Protein AF-0000000078025644 (afdb_homodimer)

InterPro domains:
  IPR000515 ABC transporter type 1, transmembrane domain MetI-like [PF00528] (122-297)
  IPR000515 ABC transporter type 1, transmembrane domain MetI-like [PS50928] (97-289)
  IPR000515 ABC transporter type 1, transmembrane domain MetI-like [cd06261] (97-256)
  IPR035906 MetI-like superfamily [G3DSA:1.10.3720.10] (22-295)
  IPR035906 MetI-like superfamily [SSF161098] (27-304)

Secondary structure (DSSP, 8-state):
-------------HHHHHHHHHHHHHHHHHHHHHHHHHHHHHHHHHHHHHHHHHHHHTTS-HHHHTT--SSS-SS--SHHHHHHHH-SSSS-HHHHHHHHHHHHHHHHHHHHHHHHHHHHHHHHS--TTHHHHHHHHHHHHHS-HHHHHHHHHHHHHHTT--SSSHHHHGGGGGT--HHHHHHHHHHHHTS-SHHHHHHHHTT--HHHHIIIIIHHHTHHHHHHHHHHHHHHHHT--HHHHHH---GGG--HHHHHHHHH--SS---HHHHHHHHHHHTHHHHHHHHHHHHHHHHHHHHHHHT-/-------------HHHHHHHHHHHHHHHHHHHHHHHHHHHHHHHHHHHHHHHHHHHHTTS-GGGTTT--SSS-SS--SHHHHHHHH-SSSS-HHHHHHHHHHHHHHHHHHHHHHHHHHHHHHHHS--TTHHHHHHHHHHHHHS-HHHHHHHHHHHHHHTT--SSSHHHHGGGGGT--HHHHHHHHHHHHTS-SHHHHHHHHTT--HHHHIIIIIHHHTHHHHHHHHHHHHHHHHT--HHHHHH---GGG--HHHHHHHHH--SS---HHHHHHHHHHHTHHHHHHHHHHHHHHHHHHHHHHHT-

Structure (mmCIF, N/CA/C/O backbone):
data_AF-0000000078025644-model_v1
#
loop_
_entity.id
_entity.type
_entity.pdbx_description
1 polymer 'Carbohydrate ABC transporter permease'
#
loop_
_atom_site.group_PDB
_atom_site.id
_atom_site.type_symbol
_atom_site.label_atom_id
_atom_site.label_alt_id
_atom_site.label_comp_id
_atom_site.label_asym_id
_atom_site.label_entity_id
_atom_site.label_seq_id
_atom_site.pdbx_PDB_ins_code
_atom_site.Cartn_x
_atom_site.Cartn_y
_atom_site.Cartn_z
_atom_site.occupancy
_atom_site.B_iso_or_equiv
_atom_site.auth_seq_id
_atom_site.auth_comp_id
_atom_site.auth_asym_id
_atom_site.auth_atom_id
_atom_site.pdbx_PDB_model_num
ATOM 1 N N . MET A 1 1 ? -87.875 24.875 0.752 1 32.84 1 MET A N 1
ATOM 2 C CA . MET A 1 1 ? -86.812 24.406 1.617 1 32.84 1 MET A CA 1
ATOM 3 C C . MET A 1 1 ? -85.625 23.969 0.793 1 32.84 1 MET A C 1
ATOM 5 O O . MET A 1 1 ? -85.625 22.953 0.106 1 32.84 1 MET A O 1
ATOM 9 N N . ALA A 1 2 ? -84.875 24.922 0.164 1 41.31 2 ALA A N 1
ATOM 10 C CA . ALA A 1 2 ? -83.688 24.859 -0.69 1 41.31 2 ALA A CA 1
ATOM 11 C C . ALA A 1 2 ? -82.562 24.172 0.025 1 41.31 2 ALA A C 1
ATOM 13 O O . ALA A 1 2 ? -82.25 24.531 1.16 1 41.31 2 ALA A O 1
ATOM 14 N N . ASP A 1 3 ? -82.312 22.906 -0.212 1 36.16 3 ASP A N 1
ATOM 15 C CA . ASP A 1 3 ? -81.188 22.031 0.208 1 36.16 3 ASP A CA 1
ATOM 16 C C . ASP A 1 3 ? -79.875 22.656 -0.135 1 36.16 3 ASP A C 1
ATOM 18 O O . ASP A 1 3 ? -79.562 22.938 -1.303 1 36.16 3 ASP A O 1
ATOM 22 N N . ILE A 1 4 ? -79.375 23.594 0.651 1 43.22 4 ILE A N 1
ATOM 23 C CA . ILE A 1 4 ? -78 24.078 0.565 1 43.22 4 ILE A CA 1
ATOM 24 C C . ILE A 1 4 ? -77 22.891 0.57 1 43.22 4 ILE A C 1
ATOM 26 O O . ILE A 1 4 ? -77 22.078 1.485 1 43.22 4 ILE A O 1
ATOM 30 N N . PRO A 1 5 ? -76.562 22.406 -0.611 1 43.84 5 PRO A N 1
ATOM 31 C CA . PRO A 1 5 ? -75.562 21.297 -0.653 1 43.84 5 PRO A CA 1
ATOM 32 C C . PRO A 1 5 ? -74.375 21.531 0.272 1 43.84 5 PRO A C 1
ATOM 34 O O . PRO A 1 5 ? -73.875 22.641 0.368 1 43.84 5 PRO A O 1
ATOM 37 N N . THR A 1 6 ? -74.25 20.859 1.417 1 43.31 6 THR A N 1
ATOM 38 C CA . THR A 1 6 ? -73.188 20.656 2.363 1 43.31 6 THR A CA 1
ATOM 39 C C . THR A 1 6 ? -71.875 20.297 1.634 1 43.31 6 THR A C 1
ATOM 41 O O . THR A 1 6 ? -70.938 19.859 2.254 1 43.31 6 THR A O 1
ATOM 44 N N . ASN A 1 7 ? -71.875 20.281 0.328 1 41.19 7 ASN A N 1
ATOM 45 C CA . ASN A 1 7 ? -70.625 19.828 -0.262 1 41.19 7 ASN A CA 1
ATOM 46 C C . ASN A 1 7 ? -69.438 20.703 0.14 1 41.19 7 ASN A C 1
ATOM 48 O O . ASN A 1 7 ? -68.812 21.391 -0.704 1 41.19 7 ASN A O 1
ATOM 52 N N . GLN A 1 8 ? -69.5 21.656 1.027 1 39.75 8 GLN A N 1
ATOM 53 C CA . GLN A 1 8 ? -68.25 22.328 1.264 1 39.75 8 GLN A CA 1
ATOM 54 C C . GLN A 1 8 ? -67.188 21.328 1.708 1 39.75 8 GLN A C 1
ATOM 56 O O . GLN A 1 8 ? -67.125 20.984 2.889 1 39.75 8 GLN A O 1
ATOM 61 N N . LEU A 1 9 ? -67 20.203 1.006 1 43.88 9 LEU A N 1
ATOM 62 C CA . LEU A 1 9 ? -65.75 19.453 1.196 1 43.88 9 LEU A CA 1
ATOM 63 C C . LEU A 1 9 ? -64.562 20.406 1.494 1 43.88 9 LEU A C 1
ATOM 65 O O . LEU A 1 9 ? -64.312 21.312 0.714 1 43.88 9 LEU A O 1
ATOM 69 N N . GLY A 1 10 ? -64.375 20.766 2.715 1 46.09 10 GLY A N 1
ATOM 70 C CA . GLY A 1 10 ? -63.375 21.656 3.279 1 46.09 10 GLY A CA 1
ATOM 71 C C . GLY A 1 10 ? -62 21.5 2.646 1 46.09 10 GLY A C 1
ATOM 72 O O . GLY A 1 10 ? -61.5 20.375 2.469 1 46.09 10 GLY A O 1
ATOM 73 N N . SER A 1 11 ? -61.656 22.172 1.599 1 58.59 11 SER A N 1
ATOM 74 C CA . SER A 1 11 ? -60.25 22.328 1.159 1 58.59 11 SER A CA 1
ATOM 75 C C . SER A 1 11 ? -59.281 22.188 2.324 1 58.59 11 SER A C 1
ATOM 77 O O . SER A 1 11 ? -59.562 22.688 3.42 1 58.59 11 SER A O 1
ATOM 79 N N . PRO A 1 12 ? -58.688 21 2.316 1 66.38 12 PRO A N 1
ATOM 80 C CA . PRO A 1 12 ? -57.75 20.891 3.441 1 66.38 12 PRO A CA 1
ATOM 81 C C . PRO A 1 12 ? -57.156 22.234 3.848 1 66.38 12 PRO A C 1
ATOM 83 O O . PRO A 1 12 ? -56.875 23.078 2.986 1 66.38 12 PRO A O 1
ATOM 86 N N . SER A 1 13 ? -57.375 22.656 4.996 1 73.31 13 SER A N 1
ATOM 87 C CA . SER A 1 13 ? -56.844 23.891 5.539 1 73.31 13 SER A CA 1
ATOM 88 C C . SER A 1 13 ? -55.344 23.969 5.297 1 73.31 13 SER A C 1
ATOM 90 O O . SER A 1 13 ? -54.688 22.953 5.07 1 73.31 13 SER A O 1
ATOM 92 N N . GLN A 1 14 ? -54.812 25.172 4.906 1 80.5 14 GLN A N 1
ATOM 93 C CA . GLN A 1 14 ? -53.375 25.469 4.754 1 80.5 14 GLN A CA 1
ATOM 94 C C . GLN A 1 14 ? -52.562 24.734 5.801 1 80.5 14 GLN A C 1
ATOM 96 O O . GLN A 1 14 ? -51.438 24.281 5.516 1 80.5 14 GLN A O 1
ATOM 101 N N . THR A 1 15 ? -53.25 24.562 6.98 1 83.94 15 THR A N 1
ATOM 102 C CA . THR A 1 15 ? -52.594 23.859 8.062 1 83.94 15 THR A CA 1
ATOM 103 C C . THR A 1 15 ? -52.469 22.359 7.746 1 83.94 15 THR A C 1
ATOM 105 O O . THR A 1 15 ? -51.438 21.75 8.008 1 83.94 15 THR A O 1
ATOM 108 N N . ASP A 1 16 ? -53.625 21.812 7.207 1 82.38 16 ASP A N 1
ATOM 109 C CA . ASP A 1 16 ? -53.625 20.391 6.863 1 82.38 16 ASP A CA 1
ATOM 110 C C . ASP A 1 16 ? -52.594 20.094 5.754 1 82.38 16 ASP A C 1
ATOM 112 O O . ASP A 1 16 ? -51.906 19.078 5.781 1 82.38 16 ASP A O 1
ATOM 116 N N . LEU A 1 17 ? -52.531 21.031 4.793 1 83 17 LEU A N 1
ATOM 117 C CA . LEU A 1 17 ? -51.594 20.875 3.693 1 83 17 LEU A CA 1
ATOM 118 C C . LEU A 1 17 ? -50.156 20.953 4.199 1 83 17 LEU A C 1
ATOM 120 O O . LEU A 1 17 ? -49.281 20.203 3.744 1 83 17 LEU A O 1
ATOM 124 N N . ALA A 1 18 ? -49.875 21.859 5.176 1 84.31 18 ALA A N 1
ATOM 125 C CA . ALA A 1 18 ? -48.562 22 5.781 1 84.31 18 ALA A CA 1
ATOM 126 C C . ALA A 1 18 ? -48.188 20.734 6.559 1 84.31 18 ALA A C 1
ATOM 128 O O . ALA A 1 18 ? -47.062 20.266 6.48 1 84.31 18 ALA A O 1
ATOM 129 N N . GLU A 1 19 ? -49.156 20.203 7.227 1 84.06 19 GLU A N 1
ATOM 130 C CA . GLU A 1 19 ? -48.906 19 8.008 1 84.06 19 GLU A CA 1
ATOM 131 C C . GLU A 1 19 ? -48.625 17.797 7.109 1 84.06 19 GLU A C 1
ATOM 133 O O . GLU A 1 19 ? -47.781 16.969 7.418 1 84.06 19 GLU A O 1
ATOM 138 N N . GLN A 1 20 ? -49.375 17.766 6 1 85.62 20 GLN A N 1
ATOM 139 C CA . GLN A 1 20 ? -49.125 16.688 5.051 1 85.62 20 GLN A CA 1
ATOM 140 C C . GLN A 1 20 ? -47.75 16.797 4.398 1 85.62 20 GLN A C 1
ATOM 142 O O . GLN A 1 20 ? -47.094 15.781 4.188 1 85.62 20 GLN A O 1
ATOM 147 N N . GLU A 1 21 ? -47.344 18.016 4.129 1 83.44 21 GLU A N 1
ATOM 148 C CA . GLU A 1 21 ? -46.031 18.25 3.531 1 83.44 21 GLU A CA 1
ATOM 149 C C . GLU A 1 21 ? -44.906 17.906 4.508 1 83.44 21 GLU A C 1
ATOM 151 O O . GLU A 1 21 ? -43.906 17.328 4.113 1 83.44 21 GLU A O 1
ATOM 156 N N . ILE A 1 22 ? -45.125 18.297 5.766 1 83.44 22 ILE A N 1
ATOM 157 C CA . ILE A 1 22 ? -44.156 17.953 6.805 1 83.44 22 ILE A CA 1
ATOM 158 C C . ILE A 1 22 ? -44.094 16.438 6.965 1 83.44 22 ILE A C 1
ATOM 160 O O . ILE A 1 22 ? -43 15.875 7.066 1 83.44 22 ILE A O 1
ATOM 164 N N . ALA A 1 23 ? -45.219 15.805 6.918 1 86 23 ALA A N 1
ATOM 165 C CA . ALA A 1 23 ? -45.281 14.352 7.055 1 86 23 ALA A CA 1
ATOM 166 C C . ALA A 1 23 ? -44.562 13.672 5.883 1 86 23 ALA A C 1
ATOM 168 O O . ALA A 1 23 ? -43.844 12.68 6.066 1 86 23 ALA A O 1
ATOM 169 N N . ARG A 1 24 ? -44.75 14.141 4.727 1 84 24 ARG A N 1
ATOM 170 C CA . ARG A 1 24 ? -44.094 13.594 3.529 1 84 24 ARG A CA 1
ATOM 171 C C . ARG A 1 24 ? -42.594 13.781 3.58 1 84 24 ARG A C 1
ATOM 173 O O . ARG A 1 24 ? -41.844 12.875 3.213 1 84 24 ARG A O 1
ATOM 180 N N . THR A 1 25 ? -42.156 14.867 4.074 1 80.56 25 THR A N 1
ATOM 181 C CA . THR A 1 25 ? -40.719 15.148 4.188 1 80.56 25 THR A CA 1
ATOM 182 C C . THR A 1 25 ? -40.062 14.25 5.234 1 80.56 25 THR A C 1
ATOM 184 O O . THR A 1 25 ? -39 13.711 5.008 1 80.56 25 THR A O 1
ATOM 187 N N . LEU A 1 26 ? -40.781 14.055 6.305 1 81 26 LEU A N 1
ATOM 188 C CA . LEU A 1 26 ? -40.281 13.195 7.363 1 81 26 LEU A CA 1
ATOM 189 C C . LEU A 1 26 ? -40.188 11.742 6.902 1 81 26 LEU A C 1
ATOM 191 O O . LEU A 1 26 ? -39.25 11.023 7.242 1 81 26 LEU A O 1
ATOM 195 N N . ARG A 1 27 ? -41.219 11.352 6.172 1 81.88 27 ARG A N 1
ATOM 196 C CA . ARG A 1 27 ? -41.25 9.992 5.641 1 81.88 27 ARG A CA 1
ATOM 197 C C . ARG A 1 27 ? -40.125 9.773 4.645 1 81.88 27 ARG A C 1
ATOM 199 O O . ARG A 1 27 ? -39.469 8.727 4.66 1 81.88 27 ARG A O 1
ATOM 206 N N . ARG A 1 28 ? -39.875 10.656 3.842 1 79.25 28 ARG A N 1
ATOM 207 C CA . ARG A 1 28 ? -38.781 10.578 2.861 1 79.25 28 ARG A CA 1
ATOM 208 C C . ARG A 1 28 ? -37.438 10.516 3.551 1 79.25 28 ARG A C 1
ATOM 210 O O . ARG A 1 28 ? -36.531 9.766 3.127 1 79.25 28 ARG A O 1
ATOM 217 N N . GLU A 1 29 ? -37.312 11.203 4.598 1 77.12 29 GLU A N 1
ATOM 218 C CA . GLU A 1 29 ? -36.062 11.195 5.375 1 77.12 29 GLU A CA 1
ATOM 219 C C . GLU A 1 29 ? -35.875 9.859 6.07 1 77.12 29 GLU A C 1
ATOM 221 O O . GLU A 1 29 ? -34.75 9.352 6.141 1 77.12 29 GLU A O 1
ATOM 226 N N . LYS A 1 30 ? -36.969 9.375 6.566 1 79.88 30 LYS A N 1
ATOM 227 C CA . LYS A 1 30 ? -36.906 8.078 7.23 1 79.88 30 LYS A CA 1
ATOM 228 C C . LYS A 1 30 ? -36.562 6.973 6.238 1 79.88 30 LYS A C 1
ATOM 230 O O . LYS A 1 30 ? -35.75 6.082 6.543 1 79.88 30 LYS A O 1
ATOM 235 N N . ILE A 1 31 ? -37.125 7.008 5.105 1 81.44 31 ILE A N 1
ATOM 236 C CA . ILE A 1 31 ? -36.844 6.016 4.07 1 81.44 31 ILE A CA 1
ATOM 237 C C . ILE A 1 31 ? -35.406 6.129 3.607 1 81.44 31 ILE A C 1
ATOM 239 O O . ILE A 1 31 ? -34.719 5.121 3.482 1 81.44 31 ILE A O 1
ATOM 243 N N . SER A 1 32 ? -34.938 7.301 3.424 1 75.38 32 SER A N 1
ATOM 244 C CA . SER A 1 32 ? -33.562 7.531 3.008 1 75.38 32 SER A CA 1
ATOM 245 C C . SER A 1 32 ? -32.594 7.035 4.062 1 75.38 32 SER A C 1
ATOM 247 O O . SER A 1 32 ? -31.578 6.402 3.73 1 75.38 32 SER A O 1
ATOM 249 N N . ARG A 1 33 ? -32.906 7.234 5.23 1 74.62 33 ARG A N 1
ATOM 250 C CA . ARG A 1 33 ? -32.094 6.762 6.336 1 74.62 33 ARG A CA 1
ATOM 251 C C . ARG A 1 33 ? -32.062 5.238 6.391 1 74.62 33 ARG A C 1
ATOM 253 O O . ARG A 1 33 ? -31 4.637 6.59 1 74.62 33 ARG A O 1
ATOM 260 N N . THR A 1 34 ? -33.188 4.676 6.219 1 79.69 34 THR A N 1
ATOM 261 C CA . THR A 1 34 ? -33.281 3.221 6.262 1 79.69 34 THR A CA 1
ATOM 262 C C . THR A 1 34 ? -32.5 2.59 5.117 1 79.69 34 THR A C 1
ATOM 264 O O . THR A 1 34 ? -31.797 1.603 5.312 1 79.69 34 THR A O 1
ATOM 267 N N . ILE A 1 35 ? -32.562 3.146 4.016 1 78.69 35 ILE A N 1
ATOM 268 C CA . ILE A 1 35 ? -31.859 2.625 2.852 1 78.69 35 ILE A CA 1
ATOM 269 C C . ILE A 1 35 ? -30.344 2.721 3.082 1 78.69 35 ILE A C 1
ATOM 271 O O . ILE A 1 35 ? -29.609 1.771 2.805 1 78.69 35 ILE A O 1
ATOM 275 N N . ARG A 1 36 ? -30 3.748 3.562 1 73.12 36 ARG A N 1
ATOM 276 C CA . ARG A 1 36 ? -28.578 3.941 3.838 1 73.12 36 ARG A CA 1
ATOM 277 C C . ARG A 1 36 ? -28.062 2.922 4.852 1 73.12 36 ARG A C 1
ATOM 279 O O . ARG A 1 36 ? -26.984 2.352 4.684 1 73.12 36 ARG A O 1
ATOM 286 N N . TYR A 1 37 ? -28.859 2.689 5.766 1 73.81 37 TYR A N 1
ATOM 287 C CA . TYR A 1 37 ? -28.516 1.705 6.785 1 73.81 37 TYR A CA 1
ATOM 288 C C . TYR A 1 37 ? -28.422 0.309 6.18 1 73.81 37 TYR A C 1
ATOM 290 O O . TYR A 1 37 ? -27.5 -0.449 6.492 1 73.81 37 TYR A O 1
ATOM 298 N N . ILE A 1 38 ? -29.266 0.065 5.465 1 78.25 38 ILE A N 1
ATOM 299 C CA . ILE A 1 38 ? -29.312 -1.256 4.848 1 78.25 38 ILE A CA 1
ATOM 300 C C . ILE A 1 38 ? -28.078 -1.44 3.951 1 78.25 38 ILE A C 1
ATOM 302 O O . ILE A 1 38 ? -27.438 -2.492 3.979 1 78.25 38 ILE A O 1
ATOM 306 N N . VAL A 1 39 ? -27.75 -0.423 3.297 1 74.69 39 VAL A N 1
ATOM 307 C CA . VAL A 1 39 ? -26.594 -0.486 2.406 1 74.69 39 VAL A CA 1
ATOM 308 C C . VAL A 1 39 ? -25.312 -0.68 3.223 1 74.69 39 VAL A C 1
ATOM 310 O O . VAL A 1 39 ? -24.469 -1.508 2.877 1 74.69 39 VAL A O 1
ATOM 313 N N . LEU A 1 40 ? -25.234 -0.024 4.273 1 74.12 40 LEU A N 1
ATOM 314 C CA . LEU A 1 40 ? -24.047 -0.115 5.113 1 74.12 40 LEU A CA 1
ATOM 315 C C . LEU A 1 40 ? -23.922 -1.505 5.727 1 74.12 40 LEU A C 1
ATOM 317 O O . LEU A 1 40 ? -22.828 -2.066 5.777 1 74.12 40 LEU A O 1
ATOM 321 N N . VAL A 1 41 ? -25.016 -2.002 6.168 1 76.25 41 VAL A N 1
ATOM 322 C CA . VAL A 1 41 ? -25.016 -3.324 6.785 1 76.25 41 VAL A CA 1
ATOM 323 C C . VAL A 1 41 ? -24.656 -4.379 5.742 1 76.25 41 VAL A C 1
ATOM 325 O O . VAL A 1 41 ? -23.844 -5.266 6 1 76.25 41 VAL A O 1
ATOM 328 N N . ILE A 1 42 ? -25.156 -4.266 4.633 1 79.44 42 ILE A N 1
ATOM 329 C CA . ILE A 1 42 ? -24.906 -5.23 3.564 1 79.44 42 ILE A CA 1
ATOM 330 C C . ILE A 1 42 ? -23.453 -5.172 3.139 1 79.44 42 ILE A C 1
ATOM 332 O O . ILE A 1 42 ? -22.797 -6.207 3 1 79.44 42 ILE A O 1
ATOM 336 N N . VAL A 1 43 ? -22.969 -4 3.051 1 74.62 43 VAL A N 1
ATOM 337 C CA . VAL A 1 43 ? -21.578 -3.824 2.637 1 74.62 43 VAL A CA 1
ATOM 338 C C . VAL A 1 43 ? -20.656 -4.367 3.715 1 74.62 43 VAL A C 1
ATOM 340 O O . VAL A 1 43 ? -19.672 -5.043 3.408 1 74.62 43 VAL A O 1
ATOM 343 N N . GLY A 1 44 ? -21 -4.035 4.895 1 73.81 44 GLY A N 1
ATOM 344 C CA . GLY A 1 44 ? -20.203 -4.562 6 1 73.81 44 GLY A CA 1
ATOM 345 C C . GLY A 1 44 ? -20.188 -6.082 6.047 1 73.81 44 GLY A C 1
ATOM 346 O O . GLY A 1 44 ? -19.125 -6.688 6.227 1 73.81 44 GLY A O 1
ATOM 347 N N . LEU A 1 45 ? -21.312 -6.668 5.855 1 78.31 45 LEU A N 1
ATOM 348 C CA . LEU A 1 45 ? -21.422 -8.125 5.875 1 78.31 45 LEU A CA 1
ATOM 349 C C . LEU A 1 45 ? -20.672 -8.742 4.695 1 78.31 45 LEU A C 1
ATOM 351 O O . LEU A 1 45 ? -20.031 -9.781 4.84 1 78.31 45 LEU A O 1
ATOM 355 N N . LEU A 1 46 ? -20.703 -8.102 3.658 1 75.06 46 LEU A N 1
ATOM 356 C CA . LEU A 1 46 ? -20.016 -8.594 2.473 1 75.06 46 LEU A CA 1
ATOM 357 C C . LEU A 1 46 ? -18.5 -8.508 2.652 1 75.06 46 LEU A C 1
ATOM 359 O O . LEU A 1 46 ? -17.766 -9.375 2.184 1 75.06 46 LEU A O 1
ATOM 363 N N . MET A 1 47 ? -18.109 -7.477 3.334 1 72.44 47 MET A N 1
ATOM 364 C CA . MET A 1 47 ? -16.688 -7.297 3.592 1 72.44 47 MET A CA 1
ATOM 365 C C . MET A 1 47 ? -16.156 -8.375 4.539 1 72.44 47 MET A C 1
ATOM 367 O O . MET A 1 47 ? -15.031 -8.844 4.391 1 72.44 47 MET A O 1
ATOM 371 N N . LEU A 1 48 ? -17.031 -8.852 5.41 1 79.31 48 LEU A N 1
ATOM 372 C CA . LEU A 1 48 ? -16.594 -9.773 6.453 1 79.31 48 LEU A CA 1
ATOM 373 C C . LEU A 1 48 ? -16.781 -11.219 6 1 79.31 48 LEU A C 1
ATOM 375 O O . LEU A 1 48 ? -16.219 -12.141 6.602 1 79.31 48 LEU A O 1
ATOM 379 N N . TYR A 1 49 ? -17.484 -11.398 5.004 1 81.75 49 TYR A N 1
ATOM 380 C CA . TYR A 1 49 ? -17.906 -12.742 4.602 1 81.75 49 TYR A CA 1
ATOM 381 C C . TYR A 1 49 ? -16.703 -13.625 4.305 1 81.75 49 TYR A C 1
ATOM 383 O O . TYR A 1 49 ? -16.609 -14.742 4.809 1 81.75 49 TYR A O 1
ATOM 391 N N . PRO A 1 50 ? -15.789 -13.133 3.506 1 79.56 50 PRO A N 1
ATOM 392 C CA . PRO A 1 50 ? -14.656 -14.016 3.197 1 79.56 50 PRO A CA 1
ATOM 393 C C . PRO A 1 50 ? -13.875 -14.43 4.441 1 79.56 50 PRO A C 1
ATOM 395 O O . PRO A 1 50 ? -13.375 -15.555 4.512 1 79.56 50 PRO A O 1
ATOM 398 N N . LEU A 1 51 ? -13.766 -13.5 5.273 1 84 51 LEU A N 1
ATOM 399 C CA . LEU A 1 51 ? -13.039 -13.781 6.504 1 84 51 LEU A CA 1
ATOM 400 C C . LEU A 1 51 ? -13.766 -14.828 7.34 1 84 51 LEU A C 1
ATOM 402 O O . LEU A 1 51 ? -13.164 -15.797 7.805 1 84 51 LEU A O 1
ATOM 406 N N . VAL A 1 52 ? -15.047 -14.609 7.504 1 87.38 52 VAL A N 1
ATOM 407 C CA . VAL A 1 52 ? -15.859 -15.531 8.289 1 87.38 52 VAL A CA 1
ATOM 408 C C . VAL A 1 52 ? -15.891 -16.906 7.617 1 87.38 52 VAL A C 1
ATOM 410 O O . VAL A 1 52 ? -15.789 -17.938 8.281 1 87.38 52 VAL A O 1
ATOM 413 N N . TRP A 1 53 ? -16 -16.828 6.391 1 88 53 TRP A N 1
ATOM 414 C CA . TRP A 1 53 ? -16 -18.062 5.621 1 88 53 TRP A CA 1
ATOM 415 C C . TRP A 1 53 ? -14.68 -18.812 5.797 1 88 53 TRP A C 1
ATOM 417 O O . TRP A 1 53 ? -14.68 -20.047 5.973 1 88 53 TRP A O 1
ATOM 427 N N . MET A 1 54 ? -13.586 -18.109 5.656 1 89.56 54 MET A N 1
ATOM 428 C CA . MET A 1 54 ? -12.266 -18.719 5.805 1 89.56 54 MET A CA 1
ATOM 429 C C . MET A 1 54 ? -12.125 -19.406 7.16 1 89.56 54 MET A C 1
ATOM 431 O O . MET A 1 54 ? -11.664 -20.531 7.242 1 89.56 54 MET A O 1
ATOM 435 N N . PHE A 1 55 ? -12.578 -18.781 8.188 1 91.62 55 PHE A N 1
ATOM 436 C CA . PHE A 1 55 ? -12.5 -19.344 9.531 1 91.62 55 PHE A CA 1
ATOM 437 C C . PHE A 1 55 ? -13.391 -20.578 9.656 1 91.62 55 PHE A C 1
ATOM 439 O O . PHE A 1 55 ? -12.992 -21.578 10.25 1 91.62 55 PHE A O 1
ATOM 446 N N . SER A 1 56 ? -14.539 -20.469 9.141 1 92.69 56 SER A N 1
ATOM 447 C CA . SER A 1 56 ? -15.469 -21.594 9.164 1 92.69 56 SER A CA 1
ATOM 448 C C . SER A 1 56 ? -14.914 -22.781 8.383 1 92.69 56 SER A C 1
ATOM 450 O O . SER A 1 56 ? -14.961 -23.922 8.859 1 92.69 56 SER A O 1
ATOM 452 N N . ALA A 1 57 ? -14.391 -22.531 7.246 1 92.06 57 ALA A N 1
ATOM 453 C CA . ALA A 1 57 ? -13.875 -23.562 6.352 1 92.06 57 ALA A CA 1
ATOM 454 C C . ALA A 1 57 ? -12.68 -24.281 6.965 1 92.06 57 ALA A C 1
ATOM 456 O O . ALA A 1 57 ? -12.43 -25.453 6.68 1 92.06 57 ALA A O 1
ATOM 457 N N . ALA A 1 58 ? -11.945 -23.594 7.781 1 93.81 58 ALA A N 1
ATOM 458 C CA . ALA A 1 58 ? -10.773 -24.172 8.43 1 93.81 58 ALA A CA 1
ATOM 459 C C . ALA A 1 58 ? -11.172 -25.312 9.359 1 93.81 58 ALA A C 1
ATOM 461 O O . ALA A 1 58 ? -10.352 -26.172 9.68 1 93.81 58 ALA A O 1
ATOM 462 N N . PHE A 1 59 ? -12.438 -25.328 9.758 1 95.94 59 PHE A N 1
ATOM 463 C CA . PHE A 1 59 ? -12.914 -26.344 10.68 1 95.94 59 PHE A CA 1
ATOM 464 C C . PHE A 1 59 ? -13.711 -27.422 9.938 1 95.94 59 PHE A C 1
ATOM 466 O O . PHE A 1 59 ? -14.258 -28.328 10.555 1 95.94 59 PHE A O 1
ATOM 473 N N . LYS A 1 60 ? -13.727 -27.328 8.68 1 94.81 60 LYS A N 1
ATOM 474 C CA . LYS A 1 60 ? -14.391 -28.312 7.844 1 94.81 60 LYS A CA 1
ATOM 475 C C . LYS A 1 60 ? -13.391 -29.312 7.254 1 94.81 60 LYS A C 1
ATOM 477 O O . LYS A 1 60 ? -12.266 -28.938 6.914 1 94.81 60 LYS A O 1
ATOM 482 N N . PRO A 1 61 ? -13.828 -30.609 7.121 1 94.19 61 PRO A N 1
ATOM 483 C CA . PRO A 1 61 ? -13.008 -31.484 6.297 1 94.19 61 PRO A CA 1
ATOM 484 C C . PRO A 1 61 ? -12.922 -31.031 4.84 1 94.19 61 PRO A C 1
ATOM 486 O O . PRO A 1 61 ? -13.812 -30.328 4.359 1 94.19 61 PRO A O 1
ATOM 489 N N . ASN A 1 62 ? -11.875 -31.406 4.203 1 90.88 62 ASN A N 1
ATOM 490 C CA . ASN A 1 62 ? -11.578 -30.922 2.859 1 90.88 62 ASN A CA 1
ATOM 491 C C . ASN A 1 62 ? -12.75 -31.156 1.909 1 90.88 62 ASN A C 1
ATOM 493 O O . ASN A 1 62 ? -13.086 -30.281 1.104 1 90.88 62 ASN A O 1
ATOM 497 N N . HIS A 1 63 ? -13.484 -32.281 2.033 1 88.5 63 HIS A N 1
ATOM 498 C CA . HIS A 1 63 ? -14.539 -32.656 1.099 1 88.5 63 HIS A CA 1
ATOM 499 C C . HIS A 1 63 ? -15.797 -31.812 1.33 1 88.5 63 HIS A C 1
ATOM 501 O O . HIS A 1 63 ? -16.641 -31.672 0.435 1 88.5 63 HIS A O 1
ATOM 507 N N . GLU A 1 64 ? -15.945 -31.188 2.459 1 91.56 64 GLU A N 1
ATOM 508 C CA . GLU A 1 64 ? -17.125 -30.422 2.83 1 91.56 64 GLU A CA 1
ATOM 509 C C . GLU A 1 64 ? -16.984 -28.953 2.445 1 91.56 64 GLU A C 1
ATOM 511 O O . GLU A 1 64 ? -17.984 -28.234 2.352 1 91.56 64 GLU A O 1
ATOM 516 N N . ILE A 1 65 ? -15.891 -28.484 2.182 1 87.19 65 ILE A N 1
ATOM 517 C CA . ILE A 1 65 ? -15.602 -27.062 2.051 1 87.19 65 ILE A CA 1
ATOM 518 C C . ILE A 1 65 ? -16.359 -26.484 0.856 1 87.19 65 ILE A C 1
ATOM 520 O O . ILE A 1 65 ? -16.938 -25.406 0.947 1 87.19 65 ILE A O 1
ATOM 524 N N . PHE A 1 66 ? -16.391 -27.297 -0.201 1 82.12 66 PHE A N 1
ATOM 525 C CA . PHE A 1 66 ? -16.984 -26.719 -1.408 1 82.12 66 PHE A CA 1
ATOM 526 C C . PHE A 1 66 ? -18.312 -27.375 -1.729 1 82.12 66 PHE A C 1
ATOM 528 O O . PHE A 1 66 ? -18.922 -27.094 -2.764 1 82.12 66 PHE A O 1
ATOM 535 N N . THR A 1 67 ? -18.734 -28.234 -0.911 1 81.38 67 THR A N 1
ATOM 536 C CA . THR A 1 67 ? -19.984 -28.922 -1.182 1 81.38 67 THR A CA 1
ATOM 537 C C . THR A 1 67 ? -21.109 -28.344 -0.332 1 81.38 67 THR A C 1
ATOM 539 O O . THR A 1 67 ? -22.297 -28.531 -0.648 1 81.38 67 THR A O 1
ATOM 542 N N . THR A 1 68 ? -20.688 -27.703 0.744 1 74.75 68 THR A N 1
ATOM 543 C CA . THR A 1 68 ? -21.688 -27.109 1.615 1 74.75 68 THR A CA 1
ATOM 544 C C . THR A 1 68 ? -21.641 -25.578 1.545 1 74.75 68 THR A C 1
ATOM 546 O O . THR A 1 68 ? -20.562 -24.984 1.583 1 74.75 68 THR A O 1
ATOM 549 N N . LEU A 1 69 ? -22.672 -24.969 1.363 1 70.25 69 LEU A N 1
ATOM 550 C CA . LEU A 1 69 ? -22.766 -23.531 1.23 1 70.25 69 LEU A CA 1
ATOM 551 C C . LEU A 1 69 ? -22.766 -22.859 2.598 1 70.25 69 LEU A C 1
ATOM 553 O O . LEU A 1 69 ? -22.359 -21.703 2.723 1 70.25 69 LEU A O 1
ATOM 557 N N . GLY A 1 70 ? -23.078 -23.609 3.605 1 76.81 70 GLY A N 1
ATOM 558 C CA . GLY A 1 70 ? -23.234 -23.016 4.926 1 76.81 70 GLY A CA 1
ATOM 559 C C . GLY A 1 70 ? -21.922 -22.703 5.605 1 76.81 70 GLY A C 1
ATOM 560 O O . GLY A 1 70 ? -20.891 -23.312 5.289 1 76.81 70 GLY A O 1
ATOM 561 N N . LEU A 1 71 ? -21.969 -21.75 6.488 1 86.88 71 LEU A N 1
ATOM 562 C CA . LEU A 1 71 ? -20.812 -21.328 7.27 1 86.88 71 LEU A CA 1
ATOM 563 C C . LEU A 1 71 ? -20.516 -22.312 8.391 1 86.88 71 LEU A C 1
ATOM 565 O O . LEU A 1 71 ? -19.359 -22.5 8.773 1 86.88 71 LEU A O 1
ATOM 569 N N . TRP A 1 72 ? -21.484 -23.078 8.75 1 90.69 72 TRP A N 1
ATOM 570 C CA . TRP A 1 72 ? -21.297 -24.016 9.852 1 90.69 72 TRP A CA 1
ATOM 571 C C . TRP A 1 72 ? -20.859 -25.391 9.344 1 90.69 72 TRP A C 1
ATOM 573 O O . TRP A 1 72 ? -21.531 -25.969 8.484 1 90.69 72 TRP A O 1
ATOM 583 N N . PRO A 1 73 ? -19.797 -25.891 9.914 1 92.44 73 PRO A N 1
ATOM 584 C CA . PRO A 1 73 ? -19.359 -27.219 9.477 1 92.44 73 PRO A CA 1
ATOM 585 C C . PRO A 1 73 ? -20.312 -28.328 9.898 1 92.44 73 PRO A C 1
ATOM 587 O O . PRO A 1 73 ? -20.828 -28.297 11.016 1 92.44 73 PRO A O 1
ATOM 590 N N . SER A 1 74 ? -20.578 -29.234 9.094 1 91.88 74 SER A N 1
ATOM 591 C CA . SER A 1 74 ? -21.375 -30.406 9.422 1 91.88 74 SER A CA 1
ATOM 592 C C . SER A 1 74 ? -20.562 -31.422 10.219 1 91.88 74 SER A C 1
ATOM 594 O O . SER A 1 74 ? -21.094 -32.062 11.125 1 91.88 74 SER A O 1
ATOM 596 N N . ASN A 1 75 ? -19.297 -31.562 9.938 1 93.75 75 ASN A N 1
ATOM 597 C CA . ASN A 1 75 ? -18.359 -32.438 10.617 1 93.75 75 ASN A CA 1
ATOM 598 C C . ASN A 1 75 ? -17.109 -31.688 11.07 1 93.75 75 ASN A C 1
ATOM 600 O O . ASN A 1 75 ? -16.047 -31.812 10.461 1 93.75 75 ASN A O 1
ATOM 604 N N . PRO A 1 76 ? -17.297 -30.984 12.141 1 94.81 76 PRO A N 1
ATOM 605 C CA . PRO A 1 76 ? -16.172 -30.156 12.602 1 94.81 76 PRO A CA 1
ATOM 606 C C . PRO A 1 76 ? -14.906 -30.984 12.875 1 94.81 76 PRO A C 1
ATOM 608 O O . PRO A 1 76 ? -15 -32.125 13.344 1 94.81 76 PRO A O 1
ATOM 611 N N . THR A 1 77 ? -13.773 -30.484 12.422 1 95.94 77 THR A N 1
ATOM 612 C CA . THR A 1 77 ? -12.484 -31.141 12.641 1 95.94 77 THR A CA 1
ATOM 613 C C . THR A 1 77 ? -11.391 -30.109 12.906 1 95.94 77 THR A C 1
ATOM 615 O O . THR A 1 77 ? -11.531 -28.938 12.539 1 95.94 77 THR A O 1
ATOM 618 N N . SER A 1 78 ? -10.375 -30.516 13.625 1 94.94 78 SER A N 1
ATOM 619 C CA . SER A 1 78 ? -9.203 -29.672 13.859 1 94.94 78 SER A CA 1
ATOM 620 C C . SER A 1 78 ? -8.008 -30.141 13.031 1 94.94 78 SER A C 1
ATOM 622 O O . SER A 1 78 ? -6.895 -29.656 13.219 1 94.94 78 SER A O 1
ATOM 624 N N . ASP A 1 79 ? -8.273 -31.016 12.125 1 94.94 79 ASP A N 1
ATOM 625 C CA . ASP A 1 79 ? -7.211 -31.625 11.32 1 94.94 79 ASP A CA 1
ATOM 626 C C . ASP A 1 79 ? -6.492 -30.562 10.484 1 94.94 79 ASP A C 1
ATOM 628 O O . ASP A 1 79 ? -5.277 -30.656 10.281 1 94.94 79 ASP A O 1
ATOM 632 N N . GLY A 1 80 ? -7.277 -29.641 10.062 1 94.75 80 GLY A N 1
ATOM 633 C CA . GLY A 1 80 ? -6.676 -28.578 9.273 1 94.75 80 GLY A CA 1
ATOM 634 C C . GLY A 1 80 ? -5.586 -27.828 10.023 1 94.75 80 GLY A C 1
ATOM 635 O O . GLY A 1 80 ? -4.527 -27.531 9.453 1 94.75 80 GLY A O 1
ATOM 636 N N . PHE A 1 81 ? -5.836 -27.641 11.266 1 96.25 81 PHE A N 1
ATOM 637 C CA . PHE A 1 81 ? -4.875 -26.906 12.078 1 96.25 81 PHE A CA 1
ATOM 638 C C . PHE A 1 81 ? -3.674 -27.781 12.422 1 96.25 81 PHE A C 1
ATOM 640 O O . PHE A 1 81 ? -2.529 -27.328 12.367 1 96.25 81 PHE A O 1
ATOM 647 N N . VAL A 1 82 ? -3.883 -28.984 12.695 1 95.56 82 VAL A N 1
ATOM 648 C CA . VAL A 1 82 ? -2.824 -29.906 13.102 1 95.56 82 VAL A CA 1
ATOM 649 C C . VAL A 1 82 ? -1.92 -30.219 11.914 1 95.56 82 VAL A C 1
ATOM 651 O O . VAL A 1 82 ? -0.7 -30.047 12 1 95.56 82 VAL A O 1
ATOM 654 N N . ASN A 1 83 ? -2.492 -30.609 10.859 1 93.94 83 ASN A N 1
ATOM 655 C CA . ASN A 1 83 ? -1.723 -30.953 9.664 1 93.94 83 ASN A CA 1
ATOM 656 C C . ASN A 1 83 ? -1.122 -29.719 9.008 1 93.94 83 ASN A C 1
ATOM 658 O O . ASN A 1 83 ? -0.023 -29.766 8.453 1 93.94 83 ASN A O 1
ATOM 662 N N . GLY A 1 84 ? -1.896 -28.656 9.039 1 93.81 84 GLY A N 1
ATOM 663 C CA . GLY A 1 84 ? -1.374 -27.422 8.5 1 93.81 84 GLY A CA 1
ATOM 664 C C . GLY A 1 84 ? -0.13 -26.938 9.227 1 93.81 84 GLY A C 1
ATOM 665 O O . GLY A 1 84 ? 0.797 -26.422 8.594 1 93.81 84 GLY A O 1
ATOM 666 N N . TRP A 1 85 ? -0.131 -27.172 10.516 1 95.12 85 TRP A N 1
ATOM 667 C CA . TRP A 1 85 ? 1.013 -26.734 11.312 1 95.12 85 TRP A CA 1
ATOM 668 C C . TRP A 1 85 ? 2.262 -27.531 10.953 1 95.12 85 TRP A C 1
ATOM 670 O O . TRP A 1 85 ? 3.365 -26.984 10.914 1 95.12 85 TRP A O 1
ATOM 680 N N . LYS A 1 86 ? 2.107 -28.766 10.688 1 93.31 86 LYS A N 1
ATOM 681 C CA . LYS A 1 86 ? 3.225 -29.625 10.305 1 93.31 86 LYS A CA 1
ATOM 682 C C . LYS A 1 86 ? 3.682 -29.328 8.883 1 93.31 86 LYS A C 1
ATOM 684 O O . LYS A 1 86 ? 4.836 -29.578 8.531 1 93.31 86 LYS A O 1
ATOM 689 N N . THR A 1 87 ? 2.904 -28.703 8.18 1 87.44 87 THR A N 1
ATOM 690 C CA . THR A 1 87 ? 3.148 -28.359 6.789 1 87.44 87 THR A CA 1
ATOM 691 C C . THR A 1 87 ? 3.58 -29.578 5.988 1 87.44 87 THR A C 1
ATOM 693 O O . THR A 1 87 ? 3.678 -30.672 6.535 1 87.44 87 THR A O 1
ATOM 696 N N . GLY A 1 88 ? 3.682 -29.609 4.738 1 84.81 88 GLY A N 1
ATOM 697 C CA . GLY A 1 88 ? 4.18 -30.672 3.883 1 84.81 88 GLY A CA 1
ATOM 698 C C . GLY A 1 88 ? 5.68 -30.625 3.688 1 84.81 88 GLY A C 1
ATOM 699 O O . GLY A 1 88 ? 6.23 -31.375 2.885 1 84.81 88 GLY A O 1
ATOM 700 N N . THR A 1 89 ? 6.312 -29.781 4.43 1 90.38 89 THR A N 1
ATOM 701 C CA . THR A 1 89 ? 7.762 -29.641 4.324 1 90.38 89 THR A CA 1
ATOM 702 C C . THR A 1 89 ? 8.445 -30.094 5.609 1 90.38 89 THR A C 1
ATOM 704 O O . THR A 1 89 ? 7.801 -30.656 6.496 1 90.38 89 THR A O 1
ATOM 707 N N . GLU A 1 90 ? 9.75 -29.906 5.672 1 93.75 90 GLU A N 1
ATOM 708 C CA . GLU A 1 90 ? 10.516 -30.25 6.863 1 93.75 90 GLU A CA 1
ATOM 709 C C . GLU A 1 90 ? 10.328 -29.219 7.965 1 93.75 90 GLU A C 1
ATOM 711 O O . GLU A 1 90 ? 10.758 -29.422 9.102 1 93.75 90 GLU A O 1
ATOM 716 N N . TYR A 1 91 ? 9.648 -28.234 7.672 1 96 91 TYR A N 1
ATOM 717 C CA . TYR A 1 91 ? 9.492 -27.141 8.625 1 96 91 TYR A CA 1
ATOM 718 C C . TYR A 1 91 ? 8.039 -26.969 9.031 1 96 91 TYR A C 1
ATOM 720 O O . TYR A 1 91 ? 7.129 -27.266 8.258 1 96 91 TYR A O 1
ATOM 728 N N . THR A 1 92 ? 7.852 -26.422 10.203 1 96.56 92 THR A N 1
ATOM 729 C CA . THR A 1 92 ? 6.504 -26.156 10.695 1 96.56 92 THR A CA 1
ATOM 730 C C . THR A 1 92 ? 6.035 -24.766 10.234 1 96.56 92 THR A C 1
ATOM 732 O O . THR A 1 92 ? 6.832 -23.969 9.734 1 96.56 92 THR A O 1
ATOM 735 N N . PHE A 1 93 ? 4.754 -24.562 10.398 1 96 93 PHE A N 1
ATOM 736 C CA . PHE A 1 93 ? 4.203 -23.281 10.016 1 96 93 PHE A CA 1
ATOM 737 C C . PHE A 1 93 ? 4.758 -22.172 10.906 1 96 93 PHE A C 1
ATOM 739 O O . PHE A 1 93 ? 4.898 -21.031 10.461 1 96 93 PHE A O 1
ATOM 746 N N . GLY A 1 94 ? 5.105 -22.484 12.133 1 96 94 GLY A N 1
ATOM 747 C CA . GLY A 1 94 ? 5.754 -21.547 13.031 1 96 94 GLY A CA 1
ATOM 748 C C . GLY A 1 94 ? 7.074 -21.031 12.5 1 96 94 GLY A C 1
ATOM 749 O O . GLY A 1 94 ? 7.41 -19.859 12.688 1 96 94 GLY A O 1
ATOM 750 N N . HIS A 1 95 ? 7.77 -21.938 11.859 1 97.38 95 HIS A N 1
ATOM 751 C CA . HIS A 1 95 ? 9.031 -21.562 11.227 1 97.38 95 HIS A CA 1
ATOM 752 C C . HIS A 1 95 ? 8.805 -20.484 10.172 1 97.38 95 HIS A C 1
ATOM 754 O O . HIS A 1 95 ? 9.516 -19.469 10.148 1 97.38 95 HIS A O 1
ATOM 760 N N . TYR A 1 96 ? 7.832 -20.609 9.391 1 96.31 96 TYR A N 1
ATOM 761 C CA . TYR A 1 96 ? 7.539 -19.656 8.328 1 96.31 96 TYR A CA 1
ATOM 762 C C . TYR A 1 96 ? 7.016 -18.344 8.891 1 96.31 96 TYR A C 1
ATOM 764 O O . TYR A 1 96 ? 7.277 -17.266 8.344 1 96.31 96 TYR A O 1
ATOM 772 N N . MET A 1 97 ? 6.316 -18.484 10 1 95.38 97 MET A N 1
ATOM 773 C CA . MET A 1 97 ? 5.871 -17.266 10.695 1 95.38 97 MET A CA 1
ATOM 774 C C . MET A 1 97 ? 7.062 -16.484 11.234 1 95.38 97 MET A C 1
ATOM 776 O O . MET A 1 97 ? 7.121 -15.266 11.102 1 95.38 97 MET A O 1
ATOM 780 N N . TRP A 1 98 ? 7.973 -17.188 11.766 1 96.69 98 TRP A N 1
ATOM 781 C CA . TRP A 1 98 ? 9.172 -16.547 12.297 1 96.69 98 TRP A CA 1
ATOM 782 C C . TRP A 1 98 ? 10.008 -15.938 11.18 1 96.69 98 TRP A C 1
ATOM 784 O O . TRP A 1 98 ? 10.578 -14.859 11.336 1 96.69 98 TRP A O 1
ATOM 794 N N . ASN A 1 99 ? 10.117 -16.656 10.109 1 97.5 99 ASN A N 1
ATOM 795 C CA . ASN A 1 99 ? 10.812 -16.125 8.938 1 97.5 99 ASN A CA 1
ATOM 796 C C . ASN A 1 99 ? 10.227 -14.789 8.492 1 97.5 99 ASN A C 1
ATOM 798 O O . ASN A 1 99 ? 10.977 -13.867 8.141 1 97.5 99 ASN A O 1
ATOM 802 N N . THR A 1 100 ? 8.961 -14.719 8.578 1 96.81 100 THR A N 1
ATOM 803 C CA . THR A 1 100 ? 8.281 -13.492 8.18 1 96.81 100 THR A CA 1
ATOM 804 C C . THR A 1 100 ? 8.664 -12.336 9.094 1 96.81 100 THR A C 1
ATOM 806 O O . THR A 1 100 ? 8.984 -11.242 8.617 1 96.81 100 THR A O 1
ATOM 809 N N . MET A 1 101 ? 8.766 -12.625 10.352 1 96.81 101 MET A N 1
ATOM 810 C CA . MET A 1 101 ? 9.07 -11.57 11.312 1 96.81 101 MET A CA 1
ATOM 811 C C . MET A 1 101 ? 10.523 -11.125 11.188 1 96.81 101 MET A C 1
ATOM 813 O O . MET A 1 101 ? 10.852 -9.977 11.484 1 96.81 101 MET A O 1
ATOM 817 N N . GLN A 1 102 ? 11.32 -11.945 10.695 1 97.31 102 GLN A N 1
ATOM 818 C CA . GLN A 1 102 ? 12.75 -11.648 10.586 1 97.31 102 GLN A CA 1
ATOM 819 C C . GLN A 1 102 ? 12.992 -10.516 9.586 1 97.31 102 GLN A C 1
ATOM 821 O O . GLN A 1 102 ? 13.992 -9.805 9.688 1 97.31 102 GLN A O 1
ATOM 826 N N . TYR A 1 103 ? 12.148 -10.352 8.633 1 97.25 103 TYR A N 1
ATOM 827 C CA . TYR A 1 103 ? 12.383 -9.219 7.75 1 97.25 103 TYR A CA 1
ATOM 828 C C . TYR A 1 103 ? 11.359 -8.109 7.988 1 97.25 103 TYR A C 1
ATOM 830 O O . TYR A 1 103 ? 11.617 -6.941 7.688 1 97.25 103 TYR A O 1
ATOM 838 N N . VAL A 1 104 ? 10.203 -8.453 8.562 1 97.12 104 VAL A N 1
ATOM 839 C CA . VAL A 1 104 ? 9.172 -7.445 8.789 1 97.12 104 VAL A CA 1
ATOM 840 C C . VAL A 1 104 ? 9.617 -6.48 9.883 1 97.12 104 VAL A C 1
ATOM 842 O O . VAL A 1 104 ? 9.477 -5.266 9.75 1 97.12 104 VAL A O 1
ATOM 845 N N . ILE A 1 105 ? 10.188 -7.008 10.961 1 97.38 105 ILE A N 1
ATOM 846 C CA . ILE A 1 105 ? 10.562 -6.195 12.109 1 97.38 105 ILE A CA 1
ATOM 847 C C . ILE A 1 105 ? 11.664 -5.219 11.719 1 97.38 105 ILE A C 1
ATOM 849 O O . ILE A 1 105 ? 11.539 -4.008 11.906 1 97.38 105 ILE A O 1
ATOM 853 N N . PRO A 1 106 ? 12.727 -5.68 11.102 1 98.06 106 PRO A N 1
ATOM 854 C CA . PRO A 1 106 ? 13.742 -4.711 10.68 1 98.06 106 PRO A CA 1
ATOM 855 C C . PRO A 1 106 ? 13.219 -3.723 9.641 1 98.06 106 PRO A C 1
ATOM 857 O O . PRO A 1 106 ? 13.633 -2.562 9.625 1 98.06 106 PRO A O 1
ATOM 860 N N . LYS A 1 107 ? 12.359 -4.188 8.789 1 97.5 107 LYS A N 1
ATOM 861 C CA . LYS A 1 107 ? 11.758 -3.299 7.797 1 97.5 107 LYS A CA 1
ATOM 862 C C . LYS A 1 107 ? 11.031 -2.139 8.469 1 97.5 107 LYS A C 1
ATOM 864 O O . LYS A 1 107 ? 11.195 -0.982 8.078 1 97.5 107 LYS A O 1
ATOM 869 N N . VAL A 1 108 ? 10.273 -2.469 9.477 1 97.44 108 VAL A N 1
ATOM 870 C CA . VAL A 1 108 ? 9.508 -1.463 10.195 1 97.44 108 VAL A CA 1
ATOM 871 C C . VAL A 1 108 ? 10.453 -0.514 10.93 1 97.44 108 VAL A C 1
ATOM 873 O O . VAL A 1 108 ? 10.32 0.708 10.82 1 97.44 108 VAL A O 1
ATOM 876 N N . LEU A 1 109 ? 11.406 -1.037 11.625 1 98.12 109 LEU A N 1
ATOM 877 C CA . LEU A 1 109 ? 12.336 -0.244 12.43 1 98.12 109 LEU A CA 1
ATOM 878 C C . LEU A 1 109 ? 13.156 0.688 11.547 1 98.12 109 LEU A C 1
ATOM 880 O O . LEU A 1 109 ? 13.266 1.883 11.828 1 98.12 109 LEU A O 1
ATOM 884 N N . LEU A 1 110 ? 13.656 0.163 10.484 1 97.62 110 LEU A N 1
ATOM 885 C CA . LEU A 1 110 ? 14.508 0.963 9.602 1 97.62 110 LEU A CA 1
ATOM 886 C C . LEU A 1 110 ? 13.688 2.033 8.883 1 97.62 110 LEU A C 1
ATOM 888 O O . LEU A 1 110 ? 14.188 3.133 8.633 1 97.62 110 LEU A O 1
ATOM 892 N N . THR A 1 111 ? 12.445 1.68 8.555 1 97.56 111 THR A N 1
ATOM 893 C CA . THR A 1 111 ? 11.57 2.662 7.93 1 97.56 111 THR A CA 1
ATOM 894 C C . THR A 1 111 ? 11.297 3.828 8.875 1 97.56 111 THR A C 1
ATOM 896 O O . THR A 1 111 ? 11.367 4.992 8.477 1 97.56 111 THR A O 1
ATOM 899 N N . ILE A 1 112 ? 11.016 3.504 10.086 1 97.38 112 ILE A N 1
ATOM 900 C CA . ILE A 1 112 ? 10.742 4.535 11.078 1 97.38 112 ILE A CA 1
ATOM 901 C C . ILE A 1 112 ? 11.953 5.445 11.234 1 97.38 112 ILE A C 1
ATOM 903 O O . ILE A 1 112 ? 11.836 6.668 11.156 1 97.38 112 ILE A O 1
ATOM 907 N N . ILE A 1 113 ? 13.078 4.867 11.383 1 96.12 113 ILE A N 1
ATOM 908 C CA . ILE A 1 113 ? 14.305 5.609 11.664 1 96.12 113 ILE A CA 1
ATOM 909 C C . ILE A 1 113 ? 14.664 6.473 10.453 1 96.12 113 ILE A C 1
ATOM 911 O O . ILE A 1 113 ? 14.844 7.688 10.586 1 96.12 113 ILE A O 1
ATOM 915 N N . SER A 1 114 ? 14.711 5.875 9.305 1 93.75 114 SER A N 1
ATOM 916 C CA . SER A 1 114 ? 15.156 6.59 8.117 1 93.75 114 SER A CA 1
ATOM 917 C C . SER A 1 114 ? 14.164 7.668 7.703 1 93.75 114 SER A C 1
ATOM 919 O O . SER A 1 114 ? 14.547 8.797 7.398 1 93.75 114 SER A O 1
ATOM 921 N N . SER A 1 115 ? 12.883 7.312 7.727 1 95.25 115 SER A N 1
ATOM 922 C CA . SER A 1 115 ? 11.867 8.273 7.309 1 95.25 115 SER A CA 1
ATOM 923 C C . SER A 1 115 ? 11.805 9.461 8.266 1 95.25 115 SER A C 1
ATOM 925 O O . SER A 1 115 ? 11.594 10.602 7.848 1 95.25 115 SER A O 1
ATOM 927 N N . THR A 1 116 ? 11.977 9.211 9.531 1 95.56 116 THR A N 1
ATOM 928 C CA . THR A 1 116 ? 11.938 10.273 10.531 1 95.56 116 THR A CA 1
ATOM 929 C C . THR A 1 116 ? 13.102 11.242 10.328 1 95.56 116 THR A C 1
ATOM 931 O O . THR A 1 116 ? 12.914 12.461 10.336 1 95.56 116 THR A O 1
ATOM 934 N N . ILE A 1 117 ? 14.242 10.711 10.125 1 91.19 117 ILE A N 1
ATOM 935 C CA . ILE A 1 117 ? 15.438 11.523 9.93 1 91.19 117 ILE A CA 1
ATOM 936 C C . ILE A 1 117 ? 15.273 12.391 8.688 1 91.19 117 ILE A C 1
ATOM 938 O O . ILE A 1 117 ? 15.5 13.602 8.734 1 91.19 117 ILE A O 1
ATOM 942 N N . VAL A 1 118 ? 14.828 11.773 7.621 1 90.38 118 VAL A N 1
ATOM 943 C CA . VAL A 1 118 ? 14.703 12.492 6.355 1 90.38 118 VAL A CA 1
ATOM 944 C C . VAL A 1 118 ? 13.586 13.523 6.461 1 90.38 118 VAL A C 1
ATOM 946 O O . VAL A 1 118 ? 13.727 14.648 5.98 1 90.38 118 VAL A O 1
ATOM 949 N N . ALA A 1 119 ? 12.523 13.148 7.082 1 93.38 119 ALA A N 1
ATOM 950 C CA . ALA A 1 119 ? 11.422 14.094 7.262 1 93.38 119 ALA A CA 1
ATOM 951 C C . ALA A 1 119 ? 11.867 15.297 8.086 1 93.38 119 ALA A C 1
ATOM 953 O O . ALA A 1 119 ? 11.492 16.438 7.789 1 93.38 119 ALA A O 1
ATOM 954 N N . TYR A 1 120 ? 12.617 15.07 9.164 1 91.69 120 TYR A N 1
ATOM 955 C CA . TYR A 1 120 ? 13.164 16.141 9.984 1 91.69 120 TYR A CA 1
ATOM 956 C C . TYR A 1 120 ? 14.023 17.094 9.156 1 91.69 120 TYR A C 1
ATOM 958 O O . TYR A 1 120 ? 13.898 18.312 9.266 1 91.69 120 TYR A O 1
ATOM 966 N N . GLY A 1 121 ? 14.836 16.531 8.359 1 88.25 121 GLY A N 1
ATOM 967 C CA . GLY A 1 121 ? 15.68 17.328 7.488 1 88.25 121 GLY A CA 1
ATOM 968 C C . GLY A 1 121 ? 14.883 18.203 6.531 1 88.25 121 GLY A C 1
ATOM 969 O O . GLY A 1 121 ? 15.148 19.406 6.41 1 88.25 121 GLY A O 1
ATOM 970 N N . PHE A 1 122 ? 13.875 17.688 5.973 1 88.38 122 PHE A N 1
ATOM 971 C CA . PHE A 1 122 ? 13.07 18.406 4.988 1 88.38 122 PHE A CA 1
ATOM 972 C C . PHE A 1 122 ? 12.211 19.469 5.66 1 88.38 122 PHE A C 1
ATOM 974 O O . PHE A 1 122 ? 12.039 20.562 5.129 1 88.38 122 PHE A O 1
ATOM 981 N N . ALA A 1 123 ? 11.695 19.172 6.766 1 89.75 123 ALA A N 1
ATOM 982 C CA . ALA A 1 123 ? 10.703 20.031 7.398 1 89.75 123 ALA A CA 1
ATOM 983 C C . ALA A 1 123 ? 11.375 21.188 8.148 1 89.75 123 ALA A C 1
ATOM 985 O O . ALA A 1 123 ? 10.812 22.266 8.266 1 89.75 123 ALA A O 1
ATOM 986 N N . ARG A 1 124 ? 12.516 20.984 8.594 1 88.81 124 ARG A N 1
ATOM 987 C CA . ARG A 1 124 ? 13.031 21.969 9.555 1 88.81 124 ARG A CA 1
ATOM 988 C C . ARG A 1 124 ? 14.273 22.656 9.008 1 88.81 124 ARG A C 1
ATOM 990 O O . ARG A 1 124 ? 14.664 23.719 9.508 1 88.81 124 ARG A O 1
ATOM 997 N N . PHE A 1 125 ? 14.883 22.125 8.055 1 84.81 125 PHE A N 1
ATOM 998 C CA . PHE A 1 125 ? 16.125 22.719 7.59 1 84.81 125 PHE A CA 1
ATOM 999 C C . PHE A 1 125 ? 15.969 23.297 6.184 1 84.81 125 PHE A C 1
ATOM 1001 O O . PHE A 1 125 ? 15.117 22.828 5.418 1 84.81 125 PHE A O 1
ATOM 1008 N N . ASP A 1 126 ? 16.75 24.297 5.953 1 82.56 126 ASP A N 1
ATOM 1009 C CA . ASP A 1 126 ? 16.766 24.891 4.621 1 82.56 126 ASP A CA 1
ATOM 1010 C C . ASP A 1 126 ? 17.828 24.234 3.744 1 82.56 126 ASP A C 1
ATOM 1012 O O . ASP A 1 126 ? 18.984 24.688 3.707 1 82.56 126 ASP A O 1
ATOM 1016 N N . ILE A 1 127 ? 17.422 23.297 3.023 1 78.38 127 ILE A N 1
ATOM 1017 C CA . ILE A 1 127 ? 18.328 22.531 2.17 1 78.38 127 ILE A CA 1
ATOM 1018 C C . ILE A 1 127 ? 18.391 23.172 0.785 1 78.38 127 ILE A C 1
ATOM 1020 O O . ILE A 1 127 ? 17.391 23.672 0.278 1 78.38 127 ILE A O 1
ATOM 1024 N N . PRO A 1 128 ? 19.656 23.188 0.29 1 79 128 PRO A N 1
ATOM 1025 C CA . PRO A 1 128 ? 19.719 23.672 -1.091 1 79 128 PRO A CA 1
ATOM 1026 C C . PRO A 1 128 ? 18.938 22.812 -2.062 1 79 128 PRO A C 1
ATOM 1028 O O . PRO A 1 128 ? 18.938 21.578 -1.942 1 79 128 PRO A O 1
ATOM 1031 N N . PHE A 1 129 ? 18.25 23.375 -2.988 1 82.69 129 PHE A N 1
ATOM 1032 C CA . PHE A 1 129 ? 17.438 22.688 -3.98 1 82.69 129 PHE A CA 1
ATOM 1033 C C . PHE A 1 129 ? 16.328 21.891 -3.309 1 82.69 129 PHE A C 1
ATOM 1035 O O . PHE A 1 129 ? 16 20.781 -3.744 1 82.69 129 PHE A O 1
ATOM 1042 N N . LYS A 1 130 ? 15.867 22.359 -2.291 1 84.06 130 LYS A N 1
ATOM 1043 C CA . LYS A 1 130 ? 14.836 21.703 -1.497 1 84.06 130 LYS A CA 1
ATOM 1044 C C . LYS A 1 130 ? 13.633 21.328 -2.359 1 84.06 130 LYS A C 1
ATOM 1046 O O . LYS A 1 130 ? 13.102 20.219 -2.242 1 84.06 130 LYS A O 1
ATOM 1051 N N . LYS A 1 131 ? 13.281 22.203 -3.191 1 83 131 LYS A N 1
ATOM 1052 C CA . LYS A 1 131 ? 12.141 21.953 -4.062 1 83 131 LYS A CA 1
ATOM 1053 C C . LYS A 1 131 ? 12.406 20.781 -5 1 83 131 LYS A C 1
ATOM 1055 O O . LYS A 1 131 ? 11.516 19.953 -5.25 1 83 131 LYS A O 1
ATOM 1060 N N . PHE A 1 132 ? 13.57 20.75 -5.438 1 82.38 132 PHE A N 1
ATOM 1061 C CA . PHE A 1 132 ? 13.953 19.672 -6.332 1 82.38 132 PHE A CA 1
ATOM 1062 C C . PHE A 1 132 ? 13.914 18.328 -5.605 1 82.38 132 PHE A C 1
ATOM 1064 O O . PHE A 1 132 ? 13.367 17.359 -6.121 1 82.38 132 PHE A O 1
ATOM 1071 N N . TRP A 1 133 ? 14.438 18.25 -4.406 1 82.56 133 TRP A N 1
ATOM 1072 C CA . TRP A 1 133 ? 14.477 17 -3.645 1 82.56 133 TRP A CA 1
ATOM 1073 C C . TRP A 1 133 ? 13.078 16.578 -3.236 1 82.56 133 TRP A C 1
ATOM 1075 O O . TRP A 1 133 ? 12.773 15.375 -3.213 1 82.56 133 TRP A O 1
ATOM 1085 N N . PHE A 1 134 ? 12.352 17.547 -2.971 1 83.06 134 PHE A N 1
ATOM 1086 C CA . PHE A 1 134 ? 10.977 17.25 -2.598 1 83.06 134 PHE A CA 1
ATOM 1087 C C . PHE A 1 134 ? 10.203 16.688 -3.789 1 83.06 134 PHE A C 1
ATOM 1089 O O . PHE A 1 134 ? 9.453 15.719 -3.648 1 83.06 134 PHE A O 1
ATOM 1096 N N . ALA A 1 135 ? 10.445 17.25 -4.898 1 79.56 135 ALA A N 1
ATOM 1097 C CA . ALA A 1 135 ? 9.82 16.734 -6.117 1 79.56 135 ALA A CA 1
ATOM 1098 C C . ALA A 1 135 ? 10.281 15.312 -6.41 1 79.56 135 ALA A C 1
ATOM 1100 O O . ALA A 1 135 ? 9.484 14.477 -6.836 1 79.56 135 ALA A O 1
ATOM 1101 N N . THR A 1 136 ? 11.492 15.109 -6.188 1 79.94 136 THR A N 1
ATOM 1102 C CA . THR A 1 136 ? 12.031 13.773 -6.387 1 79.94 136 THR A CA 1
ATOM 1103 C C . THR A 1 136 ? 11.375 12.773 -5.438 1 79.94 136 THR A C 1
ATOM 1105 O O . THR A 1 136 ? 11.078 11.641 -5.828 1 79.94 136 THR A O 1
ATOM 1108 N N . LEU A 1 137 ? 11.164 13.148 -4.238 1 83.38 137 LEU A N 1
ATOM 1109 C CA . LEU A 1 137 ? 10.492 12.312 -3.248 1 83.38 137 LEU A CA 1
ATOM 1110 C C . LEU A 1 137 ? 9.078 11.969 -3.699 1 83.38 137 LEU A C 1
ATOM 1112 O O . LEU A 1 137 ? 8.68 10.797 -3.682 1 83.38 137 LEU A O 1
ATOM 1116 N N . ILE A 1 138 ? 8.398 12.883 -4.184 1 79.62 138 ILE A N 1
ATOM 1117 C CA . ILE A 1 138 ? 7.012 12.695 -4.598 1 79.62 138 ILE A CA 1
ATOM 1118 C C . ILE A 1 138 ? 6.965 11.812 -5.844 1 79.62 138 ILE A C 1
ATOM 1120 O O . ILE A 1 138 ? 6.145 10.898 -5.934 1 79.62 138 ILE A O 1
ATOM 1124 N N . THR A 1 139 ? 7.848 12.094 -6.73 1 77.31 139 THR A N 1
ATOM 1125 C CA . THR A 1 139 ? 7.891 11.336 -7.973 1 77.31 139 THR A CA 1
ATOM 1126 C C . THR A 1 139 ? 8.188 9.859 -7.699 1 77.31 139 THR A C 1
ATOM 1128 O O . THR A 1 139 ? 7.559 8.977 -8.281 1 77.31 139 THR A O 1
ATOM 1131 N N . THR A 1 140 ? 9.125 9.617 -6.836 1 77.94 140 THR A N 1
ATOM 1132 C CA . THR A 1 140 ? 9.516 8.242 -6.543 1 77.94 140 THR A CA 1
ATOM 1133 C C . THR A 1 140 ? 8.375 7.48 -5.883 1 77.94 140 THR A C 1
ATOM 1135 O O . THR A 1 140 ? 8.219 6.277 -6.102 1 77.94 140 THR A O 1
ATOM 1138 N N . MET A 1 141 ? 7.621 8.109 -5.051 1 81.19 141 MET A N 1
ATOM 1139 C CA . MET A 1 141 ? 6.539 7.414 -4.359 1 81.19 141 MET A CA 1
ATOM 1140 C C . MET A 1 141 ? 5.391 7.109 -5.312 1 81.19 141 MET A C 1
ATOM 1142 O O . MET A 1 141 ? 4.598 6.199 -5.066 1 81.19 141 MET A O 1
ATOM 1146 N N . LEU A 1 142 ? 5.363 7.84 -6.402 1 76.81 142 LEU A N 1
ATOM 1147 C CA . LEU A 1 142 ? 4.266 7.656 -7.348 1 76.81 142 LEU A CA 1
ATOM 1148 C C . LEU A 1 142 ? 4.629 6.633 -8.414 1 76.81 142 LEU A C 1
ATOM 1150 O O . LEU A 1 142 ? 3.756 6.129 -9.125 1 76.81 142 LEU A O 1
ATOM 1154 N N . LEU A 1 143 ? 5.883 6.297 -8.484 1 80.38 143 LEU A N 1
ATOM 1155 C CA . LEU A 1 143 ? 6.32 5.277 -9.43 1 80.38 143 LEU A CA 1
ATOM 1156 C C . LEU A 1 143 ? 5.887 3.889 -8.977 1 80.38 143 LEU A C 1
ATOM 1158 O O . LEU A 1 143 ? 5.918 3.584 -7.781 1 80.38 143 LEU A O 1
ATOM 1162 N N . PRO A 1 144 ? 5.477 3.018 -9.93 1 82.12 144 PRO A N 1
ATOM 1163 C CA . PRO A 1 144 ? 5.152 1.631 -9.586 1 82.12 144 PRO A CA 1
ATOM 1164 C C . PRO A 1 144 ? 6.359 0.855 -9.062 1 82.12 144 PRO A C 1
ATOM 1166 O O . PRO A 1 144 ? 7.332 0.649 -9.797 1 82.12 144 PRO A O 1
ATOM 1169 N N . SER A 1 145 ? 6.254 0.437 -7.918 1 83.06 145 SER A N 1
ATOM 1170 C CA . SER A 1 145 ? 7.359 -0.263 -7.277 1 83.06 145 SER A CA 1
ATOM 1171 C C . SER A 1 145 ? 7.629 -1.605 -7.949 1 83.06 145 SER A C 1
ATOM 1173 O O . SER A 1 145 ? 8.766 -2.094 -7.941 1 83.06 145 SER A O 1
ATOM 1175 N N . THR A 1 146 ? 6.637 -2.193 -8.523 1 83.12 146 THR A N 1
ATOM 1176 C CA . THR A 1 146 ? 6.793 -3.482 -9.188 1 83.12 146 THR A CA 1
ATOM 1177 C C . THR A 1 146 ? 7.75 -3.367 -10.375 1 83.12 146 THR A C 1
ATOM 1179 O O . THR A 1 146 ? 8.508 -4.297 -10.656 1 83.12 146 THR A O 1
ATOM 1182 N N . VAL A 1 147 ? 7.734 -2.232 -10.953 1 76.69 147 VAL A N 1
ATOM 1183 C CA . VAL A 1 147 ? 8.602 -2.016 -12.109 1 76.69 147 VAL A CA 1
ATOM 1184 C C . VAL A 1 147 ? 10.039 -1.802 -11.648 1 76.69 147 VAL A C 1
ATOM 1186 O O . VAL A 1 147 ? 10.984 -2.287 -12.273 1 76.69 147 VAL A O 1
ATOM 1189 N N . LEU A 1 148 ? 10.164 -1.198 -10.547 1 81.44 148 LEU A N 1
ATOM 1190 C CA . LEU A 1 148 ? 11.484 -0.9 -10.008 1 81.44 148 LEU A CA 1
ATOM 1191 C C . LEU A 1 148 ? 12.117 -2.145 -9.398 1 81.44 148 LEU A C 1
ATOM 1193 O O . LEU A 1 148 ? 13.32 -2.162 -9.117 1 81.44 148 LEU A O 1
ATOM 1197 N N . LEU A 1 149 ? 11.312 -3.105 -9.32 1 85.75 149 LEU A N 1
ATOM 1198 C CA . LEU A 1 149 ? 11.789 -4.332 -8.688 1 85.75 149 LEU A CA 1
ATOM 1199 C C . LEU A 1 149 ? 12.812 -5.035 -9.578 1 85.75 149 LEU A C 1
ATOM 1201 O O . LEU A 1 149 ? 13.719 -5.711 -9.078 1 85.75 149 LEU A O 1
ATOM 1205 N N . ILE A 1 150 ? 12.672 -4.879 -10.844 1 84.06 150 ILE A N 1
ATOM 1206 C CA . ILE A 1 150 ? 13.523 -5.594 -11.789 1 84.06 150 ILE A CA 1
ATOM 1207 C C . ILE A 1 150 ? 14.969 -5.109 -11.656 1 84.06 150 ILE A C 1
ATOM 1209 O O . ILE A 1 150 ? 15.867 -5.898 -11.352 1 84.06 150 ILE A O 1
ATOM 1213 N N . PRO A 1 151 ? 15.164 -3.82 -11.789 1 84.81 151 PRO A N 1
ATOM 1214 C CA . PRO A 1 151 ? 16.547 -3.365 -11.617 1 84.81 151 PRO A CA 1
ATOM 1215 C C . PRO A 1 151 ? 17.078 -3.615 -10.203 1 84.81 151 PRO A C 1
ATOM 1217 O O . PRO A 1 151 ? 18.266 -3.893 -10.023 1 84.81 151 PRO A O 1
ATOM 1220 N N . GLN A 1 152 ? 16.297 -3.547 -9.281 1 86.81 152 GLN A N 1
ATOM 1221 C CA . GLN A 1 152 ? 16.734 -3.814 -7.914 1 86.81 152 GLN A CA 1
ATOM 1222 C C . GLN A 1 152 ? 17.141 -5.273 -7.742 1 86.81 152 GLN A C 1
ATOM 1224 O O . GLN A 1 152 ? 18.125 -5.574 -7.059 1 86.81 152 GLN A O 1
ATOM 1229 N N . TYR A 1 153 ? 16.344 -6.141 -8.297 1 88.62 153 TYR A N 1
ATOM 1230 C CA . TYR A 1 153 ? 16.688 -7.559 -8.258 1 88.62 153 TYR A CA 1
ATOM 1231 C C . TYR A 1 153 ? 18.062 -7.809 -8.852 1 88.62 153 TYR A C 1
ATOM 1233 O O . TYR A 1 153 ? 18.875 -8.531 -8.273 1 88.62 153 TYR A O 1
ATOM 1241 N N . LEU A 1 154 ? 18.25 -7.219 -9.984 1 84.81 154 LEU A N 1
ATOM 1242 C CA . LEU A 1 154 ? 19.531 -7.406 -10.664 1 84.81 154 LEU A CA 1
ATOM 1243 C C . LEU A 1 154 ? 20.688 -6.867 -9.828 1 84.81 154 LEU A C 1
ATOM 1245 O O . LEU A 1 154 ? 21.766 -7.473 -9.773 1 84.81 154 LEU A O 1
ATOM 1249 N N . MET A 1 155 ? 20.438 -5.738 -9.219 1 82.88 155 MET A N 1
ATOM 1250 C CA . MET A 1 155 ? 21.453 -5.152 -8.344 1 82.88 155 MET A CA 1
ATOM 1251 C C . MET A 1 155 ? 21.781 -6.09 -7.184 1 82.88 155 MET A C 1
ATOM 1253 O O . MET A 1 155 ? 22.953 -6.355 -6.906 1 82.88 155 MET A O 1
ATOM 1257 N N . PHE A 1 156 ? 20.812 -6.629 -6.523 1 89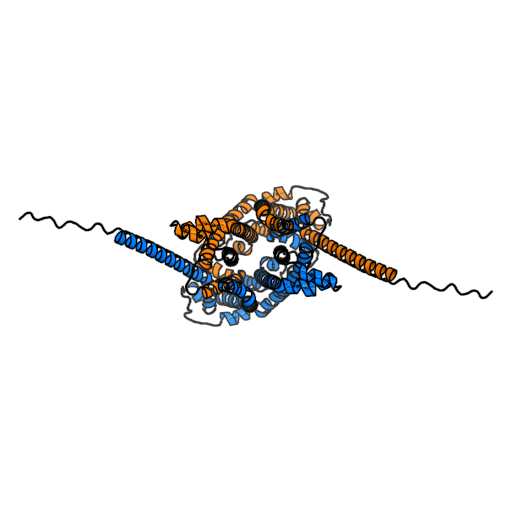.56 156 PHE A N 1
ATOM 1258 C CA . PHE A 1 156 ? 21.031 -7.504 -5.379 1 89.56 156 PHE A CA 1
ATOM 1259 C C . PHE A 1 156 ? 21.609 -8.844 -5.824 1 89.56 156 PHE A C 1
ATOM 1261 O O . PHE A 1 156 ? 22.375 -9.477 -5.086 1 89.56 156 PHE A O 1
ATOM 1268 N N . ARG A 1 157 ? 21.172 -9.273 -6.984 1 87.81 157 ARG A N 1
ATOM 1269 C CA . ARG A 1 157 ? 21.766 -10.484 -7.555 1 87.81 157 ARG A CA 1
ATOM 1270 C C . ARG A 1 157 ? 23.266 -10.32 -7.758 1 87.81 157 ARG A C 1
ATOM 1272 O O . ARG A 1 157 ? 24.047 -11.195 -7.375 1 87.81 157 ARG A O 1
ATOM 1279 N N . GLU A 1 158 ? 23.656 -9.18 -8.281 1 83.81 158 GLU A N 1
ATOM 1280 C CA . GLU A 1 158 ? 25.078 -8.906 -8.531 1 83.81 158 GLU A CA 1
ATOM 1281 C C . GLU A 1 158 ? 25.859 -8.789 -7.227 1 83.81 158 GLU A C 1
ATOM 1283 O O . GLU A 1 158 ? 27.031 -9.148 -7.164 1 83.81 158 GLU A O 1
ATOM 1288 N N . MET A 1 159 ? 25.234 -8.344 -6.219 1 88.56 159 MET A N 1
ATOM 1289 C CA . MET A 1 159 ? 25.875 -8.188 -4.922 1 88.56 159 MET A CA 1
ATOM 1290 C C . MET A 1 159 ? 25.891 -9.508 -4.156 1 88.56 159 MET A C 1
ATOM 1292 O O . MET A 1 159 ? 26.453 -9.594 -3.064 1 88.56 159 MET A O 1
ATOM 1296 N N . GLY A 1 160 ? 25.25 -10.5 -4.676 1 92.06 160 GLY A N 1
ATOM 1297 C CA . GLY A 1 160 ? 25.219 -11.805 -4.035 1 92.06 160 GLY A CA 1
ATOM 1298 C C . GLY A 1 160 ? 24.328 -11.844 -2.805 1 92.06 160 GLY A C 1
ATOM 1299 O O . GLY A 1 160 ? 24.578 -12.609 -1.872 1 92.06 160 GLY A O 1
ATOM 1300 N N . MET A 1 161 ? 23.344 -11.039 -2.84 1 94.88 161 MET A N 1
ATOM 1301 C CA . MET A 1 161 ? 22.516 -10.922 -1.641 1 94.88 161 MET A CA 1
ATOM 1302 C C . MET A 1 161 ? 21.172 -11.633 -1.822 1 94.88 161 MET A C 1
ATOM 1304 O O . MET A 1 161 ? 20.281 -11.492 -0.992 1 94.88 161 MET A O 1
ATOM 1308 N N . LEU A 1 162 ? 21.031 -12.453 -2.807 1 94.44 162 LEU A N 1
ATOM 1309 C CA . LEU A 1 162 ? 19.812 -13.203 -3.018 1 94.44 162 LEU A CA 1
ATOM 1310 C C . LEU A 1 162 ? 19.703 -14.367 -2.041 1 94.44 162 LEU A C 1
ATOM 1312 O O . LEU A 1 162 ? 20.672 -14.68 -1.336 1 94.44 162 LEU A O 1
ATOM 1316 N N . ASN A 1 163 ? 18.547 -14.867 -1.924 1 96.62 163 ASN A N 1
ATOM 1317 C CA . ASN A 1 163 ? 18.203 -15.953 -1.008 1 96.62 163 ASN A CA 1
ATOM 1318 C C . ASN A 1 163 ? 18.484 -15.57 0.443 1 96.62 163 ASN A C 1
ATOM 1320 O O . ASN A 1 163 ? 19.062 -16.344 1.195 1 96.62 163 ASN A O 1
ATOM 1324 N N . SER A 1 164 ? 18.281 -14.32 0.677 1 97.12 164 SER A N 1
ATOM 1325 C CA . SER A 1 164 ? 18.297 -13.75 2.018 1 97.12 164 SER A CA 1
ATOM 1326 C C . SER A 1 164 ? 17.219 -12.688 2.189 1 97.12 164 SER A C 1
ATOM 1328 O O . SER A 1 164 ? 16.516 -12.352 1.236 1 97.12 164 SER A O 1
ATOM 1330 N N . TYR A 1 165 ? 17.156 -12.219 3.465 1 97.56 165 TYR A N 1
ATOM 1331 C CA . TYR A 1 165 ? 16.125 -11.211 3.729 1 97.56 165 TYR A CA 1
ATOM 1332 C C . TYR A 1 165 ? 16.672 -9.805 3.529 1 97.56 165 TYR A C 1
ATOM 1334 O O . TYR A 1 165 ? 15.938 -8.828 3.607 1 97.56 165 TYR A O 1
ATOM 1342 N N . LEU A 1 166 ? 17.906 -9.672 3.188 1 96.69 166 LEU A N 1
ATOM 1343 C CA . LEU A 1 166 ? 18.578 -8.375 3.123 1 96.69 166 LEU A CA 1
ATOM 1344 C C . LEU A 1 166 ? 17.922 -7.473 2.082 1 96.69 166 LEU A C 1
ATOM 1346 O O . LEU A 1 166 ? 17.641 -6.309 2.363 1 96.69 166 LEU A O 1
ATOM 1350 N N . PRO A 1 167 ? 17.625 -8 0.914 1 95.5 167 PRO A N 1
ATOM 1351 C CA . PRO A 1 167 ? 17.016 -7.117 -0.077 1 95.5 167 PRO A CA 1
ATOM 1352 C C . PRO A 1 167 ? 15.633 -6.617 0.359 1 95.5 167 PRO A C 1
ATOM 1354 O O . PRO A 1 167 ? 15.141 -5.617 -0.168 1 95.5 167 PRO A O 1
ATOM 1357 N N . LEU A 1 168 ? 15.031 -7.32 1.29 1 96.25 168 LEU A N 1
ATOM 1358 C CA . LEU A 1 168 ? 13.672 -7.004 1.702 1 96.25 168 LEU A CA 1
ATOM 1359 C C . LEU A 1 168 ? 13.656 -5.836 2.686 1 96.25 168 LEU A C 1
ATOM 1361 O O . LEU A 1 168 ? 12.711 -5.055 2.715 1 96.25 168 LEU A O 1
ATOM 1365 N N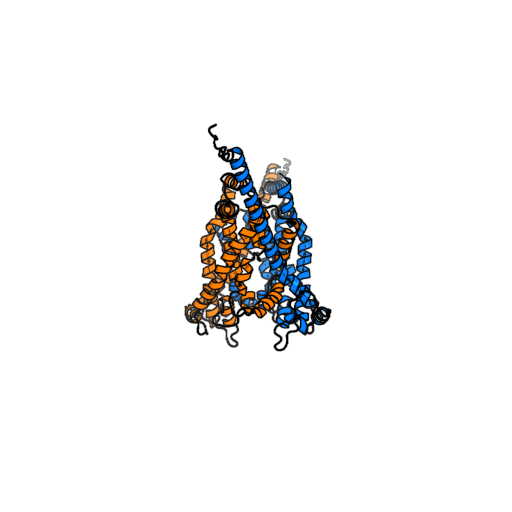 . TRP A 1 169 ? 14.688 -5.691 3.459 1 96.38 169 TRP A N 1
ATOM 1366 C CA . TRP A 1 169 ? 14.555 -4.652 4.477 1 96.38 169 TRP A CA 1
ATOM 1367 C C . TRP A 1 169 ? 15.703 -3.654 4.379 1 96.38 169 TRP A C 1
ATOM 1369 O O . TRP A 1 169 ? 15.602 -2.525 4.867 1 96.38 169 TRP A O 1
ATOM 1379 N N . LEU A 1 170 ? 16.797 -3.957 3.689 1 93.81 170 LEU A N 1
ATOM 1380 C CA . LEU A 1 170 ? 17.969 -3.09 3.625 1 93.81 170 LEU A CA 1
ATOM 1381 C C . LEU A 1 170 ? 17.625 -1.758 2.969 1 93.81 170 LEU A C 1
ATOM 1383 O O . LEU A 1 170 ? 18.016 -0.699 3.457 1 93.81 170 LEU A O 1
ATOM 1387 N N . PRO A 1 171 ? 16.875 -1.786 1.877 1 90.94 171 PRO A N 1
ATOM 1388 C CA . PRO A 1 171 ? 16.547 -0.512 1.229 1 90.94 171 PRO A CA 1
ATOM 1389 C C . PRO A 1 171 ? 15.812 0.45 2.154 1 90.94 171 PRO A C 1
ATOM 1391 O O . PRO A 1 171 ? 15.883 1.667 1.969 1 90.94 171 PRO A O 1
ATOM 1394 N N . MET A 1 172 ? 15.125 -0.07 3.182 1 94 172 MET A N 1
ATOM 1395 C CA . MET A 1 172 ? 14.336 0.767 4.09 1 94 172 MET A CA 1
ATOM 1396 C C . MET A 1 172 ? 15.25 1.667 4.918 1 94 172 MET A C 1
ATOM 1398 O O . MET A 1 172 ? 14.805 2.695 5.434 1 94 172 MET A O 1
ATOM 1402 N N . ALA A 1 173 ? 16.516 1.286 4.988 1 92.12 173 ALA A N 1
ATOM 1403 C CA . ALA A 1 173 ? 17.484 2.098 5.727 1 92.12 173 ALA A CA 1
ATOM 1404 C C . ALA A 1 173 ? 17.75 3.422 5.016 1 92.12 173 ALA A C 1
ATOM 1406 O O . ALA A 1 173 ? 18.297 4.355 5.609 1 92.12 173 ALA A O 1
ATOM 1407 N N . PHE A 1 174 ? 17.266 3.51 3.826 1 87.75 174 PHE A N 1
ATOM 1408 C CA . PHE A 1 174 ? 17.578 4.688 3.029 1 87.75 174 PHE A CA 1
ATOM 1409 C C . PHE A 1 174 ? 16.312 5.441 2.654 1 87.75 174 PHE A C 1
ATOM 1411 O O . PHE A 1 174 ? 16.234 6.047 1.582 1 87.75 174 PHE A O 1
ATOM 1418 N N . ALA A 1 175 ? 15.32 5.348 3.426 1 89.44 175 ALA A N 1
ATOM 1419 C CA . ALA A 1 175 ? 14.078 6.098 3.297 1 89.44 175 ALA A CA 1
ATOM 1420 C C . ALA A 1 175 ? 13.492 5.953 1.896 1 89.44 175 ALA A C 1
ATOM 1422 O O . ALA A 1 175 ? 13.07 6.941 1.285 1 89.44 175 ALA A O 1
ATOM 1423 N N . THR A 1 176 ? 13.461 4.73 1.424 1 86.62 176 THR A N 1
ATOM 1424 C CA . THR A 1 176 ? 12.977 4.477 0.07 1 86.62 176 THR A CA 1
ATOM 1425 C C . THR A 1 176 ? 11.453 4.484 0.031 1 86.62 176 THR A C 1
ATOM 1427 O O . THR A 1 176 ? 10.852 4.559 -1.044 1 86.62 176 THR A O 1
ATOM 1430 N N . GLN A 1 177 ? 10.836 4.328 1.156 1 90 177 GLN A N 1
ATOM 1431 C CA . GLN A 1 177 ? 9.375 4.43 1.206 1 90 177 GLN A CA 1
ATOM 1432 C C . GLN A 1 177 ? 8.93 5.883 1.35 1 90 177 GLN A C 1
ATOM 1434 O O . GLN A 1 177 ? 8.586 6.324 2.445 1 90 177 GLN A O 1
ATOM 1439 N N . GLY A 1 178 ? 8.867 6.551 0.258 1 88.25 178 GLY A N 1
ATOM 1440 C CA . GLY A 1 178 ? 8.617 7.98 0.21 1 88.25 178 GLY A CA 1
ATOM 1441 C C . GLY A 1 178 ? 7.305 8.383 0.854 1 88.25 178 GLY A C 1
ATOM 1442 O O . GLY A 1 178 ? 7.18 9.484 1.394 1 88.25 178 GLY A O 1
ATOM 1443 N N . PHE A 1 179 ? 6.391 7.508 0.827 1 87.62 179 PHE A N 1
ATOM 1444 C CA . PHE A 1 179 ? 5.094 7.805 1.422 1 87.62 179 PHE A CA 1
ATOM 1445 C C . PHE A 1 179 ? 5.242 8.164 2.896 1 87.62 179 PHE A C 1
ATOM 1447 O O . PHE A 1 179 ? 4.645 9.133 3.369 1 87.62 179 PHE A O 1
ATOM 1454 N N . PHE A 1 180 ? 5.98 7.414 3.576 1 93.69 180 PHE A N 1
ATOM 1455 C CA . PHE A 1 180 ? 6.125 7.648 5.008 1 93.69 180 PHE A CA 1
ATOM 1456 C C . PHE A 1 180 ? 6.941 8.906 5.27 1 93.69 180 PHE A C 1
ATOM 1458 O O . PHE A 1 180 ? 6.668 9.641 6.223 1 93.69 180 PHE A O 1
ATOM 1465 N N . VAL A 1 181 ? 7.926 9.148 4.438 1 92.69 181 VAL A N 1
ATOM 1466 C CA . VAL A 1 181 ? 8.688 10.391 4.547 1 92.69 181 VAL A CA 1
ATOM 1467 C C . VAL A 1 181 ? 7.75 11.586 4.355 1 92.69 181 VAL A C 1
ATOM 1469 O O . VAL A 1 181 ? 7.746 12.508 5.168 1 92.69 181 VAL A O 1
ATOM 1472 N N . PHE A 1 182 ? 7.031 11.484 3.359 1 88.56 182 PHE A N 1
ATOM 1473 C CA . PHE A 1 182 ? 6.082 12.539 3.043 1 88.56 182 PHE A CA 1
ATOM 1474 C C . PHE A 1 182 ? 5.09 12.734 4.184 1 88.56 182 PHE A C 1
ATOM 1476 O O . PHE A 1 182 ? 4.801 13.867 4.578 1 88.56 182 PHE A O 1
ATOM 1483 N N . MET A 1 183 ? 4.543 11.695 4.637 1 88.94 183 MET A N 1
ATOM 1484 C CA . MET A 1 183 ? 3.584 11.742 5.738 1 88.94 183 MET A CA 1
ATOM 1485 C C . MET A 1 183 ? 4.184 12.445 6.949 1 88.94 183 MET A C 1
ATOM 1487 O O . MET A 1 183 ? 3.549 13.312 7.551 1 88.94 183 MET A O 1
ATOM 1491 N N . LEU A 1 184 ? 5.391 12.156 7.32 1 93.94 184 LEU A N 1
ATOM 1492 C CA . LEU A 1 184 ? 6.043 12.734 8.492 1 93.94 184 LEU A CA 1
ATOM 1493 C C . LEU A 1 184 ? 6.387 14.203 8.25 1 93.94 184 LEU A C 1
ATOM 1495 O O . LEU A 1 184 ? 6.316 15.016 9.172 1 93.94 184 LEU A O 1
ATOM 1499 N N . ILE A 1 185 ? 6.777 14.531 7.059 1 91.75 185 ILE A N 1
ATOM 1500 C CA . ILE A 1 185 ? 7.023 15.93 6.715 1 91.75 185 ILE A CA 1
ATOM 1501 C C . ILE A 1 185 ? 5.75 16.75 6.938 1 91.75 185 ILE A C 1
ATOM 1503 O O . ILE A 1 185 ? 5.785 17.797 7.582 1 91.75 185 ILE A O 1
ATOM 1507 N N . GLN A 1 186 ? 4.676 16.188 6.414 1 83.31 186 GLN A N 1
ATOM 1508 C CA . GLN A 1 186 ? 3.402 16.906 6.52 1 83.31 186 GLN A CA 1
ATOM 1509 C C . GLN A 1 186 ? 2.986 17.062 7.98 1 83.31 186 GLN A C 1
ATOM 1511 O O . GLN A 1 186 ? 2.479 18.125 8.367 1 83.31 186 GLN A O 1
ATOM 1516 N N . PHE A 1 187 ? 3.203 16.094 8.75 1 85.94 187 PHE A N 1
ATOM 1517 C CA . PHE A 1 187 ? 2.893 16.172 10.172 1 85.94 187 PHE A CA 1
ATOM 1518 C C . PHE A 1 187 ? 3.75 17.234 10.852 1 85.94 187 PHE A C 1
ATOM 1520 O O . PHE A 1 187 ? 3.236 18.062 11.594 1 85.94 187 PHE A O 1
ATOM 1527 N N . LEU A 1 188 ? 4.973 17.234 10.609 1 91.5 188 LEU A N 1
ATOM 1528 C CA . LEU A 1 188 ? 5.918 18.156 11.242 1 91.5 188 LEU A CA 1
ATOM 1529 C C . LEU A 1 188 ? 5.648 19.594 10.812 1 91.5 188 LEU A C 1
ATOM 1531 O O . LEU A 1 188 ? 5.836 20.516 11.602 1 91.5 188 LEU A O 1
ATOM 1535 N N . ARG A 1 189 ? 5.297 19.719 9.672 1 86.25 189 ARG A N 1
ATOM 1536 C CA . ARG A 1 189 ? 5.004 21.062 9.156 1 86.25 189 ARG A CA 1
ATOM 1537 C C . ARG A 1 189 ? 3.812 21.672 9.883 1 86.25 189 ARG A C 1
ATOM 1539 O O . ARG A 1 189 ? 3.705 22.891 9.984 1 86.25 189 ARG A O 1
ATOM 1546 N N . GLY A 1 190 ? 3 20.859 10.367 1 84.5 190 GLY A N 1
ATOM 1547 C CA . GLY A 1 190 ? 1.843 21.328 11.109 1 84.5 190 GLY A CA 1
ATOM 1548 C C . GLY A 1 190 ? 2.152 21.641 12.562 1 84.5 190 GLY A C 1
ATOM 1549 O O . GLY A 1 190 ? 1.303 22.172 13.281 1 84.5 190 GLY A O 1
ATOM 1550 N N . VAL A 1 191 ? 3.312 21.406 12.961 1 88.25 191 VAL A N 1
ATOM 1551 C CA . VAL A 1 191 ? 3.713 21.609 14.344 1 88.25 191 VAL A CA 1
ATOM 1552 C C . VAL A 1 191 ? 4.586 22.859 14.453 1 88.25 191 VAL A C 1
ATOM 1554 O O . VAL A 1 191 ? 5.582 23 13.734 1 88.25 191 VAL A O 1
ATOM 1557 N N . PRO A 1 192 ? 4.18 23.75 15.352 1 91.94 192 PRO A N 1
ATOM 1558 C CA . PRO A 1 192 ? 5.02 24.938 15.562 1 91.94 192 PRO A CA 1
ATOM 1559 C C . PRO A 1 192 ? 6.426 24.578 16.031 1 91.94 192 PRO A C 1
ATOM 1561 O O . PRO A 1 192 ? 6.621 23.562 16.703 1 91.94 192 PRO A O 1
ATOM 1564 N N . ARG A 1 193 ? 7.387 25.484 15.805 1 92.94 193 ARG A N 1
ATOM 1565 C CA . ARG A 1 193 ? 8.797 25.234 16.047 1 92.94 193 ARG A CA 1
ATOM 1566 C C . ARG A 1 193 ? 9.211 25.688 17.438 1 92.94 193 ARG A C 1
ATOM 1568 O O . ARG A 1 193 ? 10.383 25.594 17.812 1 92.94 193 ARG A O 1
ATOM 1575 N N . ASP A 1 194 ? 8.32 26.062 18.172 1 92.81 194 ASP A N 1
ATOM 1576 C CA . ASP A 1 194 ? 8.609 26.719 19.453 1 92.81 194 ASP A CA 1
ATOM 1577 C C . ASP A 1 194 ? 9.414 25.812 20.375 1 92.81 194 ASP A C 1
ATOM 1579 O O . ASP A 1 194 ? 10.391 26.25 20.984 1 92.81 194 ASP A O 1
ATOM 1583 N N . MET A 1 195 ? 9.023 24.641 20.469 1 93.19 195 MET A N 1
ATOM 1584 C CA . MET A 1 195 ? 9.695 23.703 21.375 1 93.19 195 MET A CA 1
ATOM 1585 C C . MET A 1 195 ? 11.102 23.391 20.875 1 93.19 195 MET A C 1
ATOM 1587 O O . MET A 1 195 ? 12.023 23.219 21.688 1 93.19 195 MET A O 1
ATOM 1591 N N . GLU A 1 196 ? 11.219 23.297 19.641 1 92.94 196 GLU A N 1
ATOM 1592 C CA . GLU A 1 196 ? 12.539 23.031 19.062 1 92.94 196 GLU A CA 1
ATOM 1593 C C . GLU A 1 196 ? 13.477 24.219 19.281 1 92.94 196 GLU A C 1
ATOM 1595 O O . GLU A 1 196 ? 14.648 24.047 19.609 1 92.94 196 GLU A O 1
ATOM 1600 N N . GLU A 1 197 ? 12.977 25.391 19.109 1 91.56 197 GLU A N 1
ATOM 1601 C CA . GLU A 1 197 ? 13.758 26.609 19.312 1 91.56 197 GLU A CA 1
ATOM 1602 C C . GLU A 1 197 ? 14.172 26.766 20.766 1 91.56 197 GLU A C 1
ATOM 1604 O O . GLU A 1 197 ? 15.297 27.172 21.062 1 91.56 197 GLU A O 1
ATOM 1609 N N . ALA A 1 198 ? 13.289 26.453 21.594 1 93.38 198 ALA A N 1
ATOM 1610 C CA . ALA A 1 198 ? 13.594 26.516 23.031 1 93.38 198 ALA A CA 1
ATOM 1611 C C . ALA A 1 198 ? 14.727 25.547 23.375 1 93.38 198 ALA A C 1
ATOM 1613 O O . ALA A 1 198 ? 15.625 25.891 24.156 1 93.38 198 ALA A O 1
ATOM 1614 N N . ALA A 1 199 ? 14.703 24.391 22.844 1 92.75 199 ALA A N 1
ATOM 1615 C CA . ALA A 1 199 ? 15.75 23.406 23.094 1 92.75 199 ALA A CA 1
ATOM 1616 C C . ALA A 1 199 ? 17.094 23.891 22.547 1 92.75 199 ALA A C 1
ATOM 1618 O O . ALA A 1 199 ? 18.141 23.641 23.156 1 92.75 199 ALA A O 1
ATOM 1619 N N . GLN A 1 200 ? 17.016 24.562 21.5 1 88.38 200 GLN A N 1
ATOM 1620 C CA . GLN A 1 200 ? 18.25 25.094 20.906 1 88.38 200 GLN A CA 1
ATOM 1621 C C . GLN A 1 200 ? 18.844 26.203 21.766 1 88.38 200 GLN A C 1
ATOM 1623 O O . GLN A 1 200 ? 20.062 26.297 21.906 1 88.38 200 GLN A O 1
ATOM 1628 N N . ILE A 1 201 ? 17.969 26.969 22.281 1 89.56 201 ILE A N 1
ATOM 1629 C CA . ILE A 1 201 ? 18.406 28.016 23.188 1 89.56 201 ILE A CA 1
ATOM 1630 C C . ILE A 1 201 ? 19.062 27.406 24.422 1 89.56 201 ILE A C 1
ATOM 1632 O O . ILE A 1 201 ? 20.031 27.953 24.953 1 89.56 201 ILE A O 1
ATOM 1636 N N . ASP A 1 202 ? 18.625 26.234 24.812 1 91.88 202 ASP A N 1
ATOM 1637 C CA . ASP A 1 202 ? 19.172 25.516 25.953 1 91.88 202 ASP A CA 1
ATOM 1638 C C . ASP A 1 202 ? 20.484 24.812 25.578 1 91.88 202 ASP A C 1
ATOM 1640 O O . ASP A 1 202 ? 21.109 24.156 26.422 1 91.88 202 ASP A O 1
ATOM 1644 N N . GLY A 1 203 ? 20.891 24.859 24.344 1 88.19 203 GLY A N 1
ATOM 1645 C CA . GLY A 1 203 ? 22.188 24.359 23.922 1 88.19 203 GLY A CA 1
ATOM 1646 C C . GLY A 1 203 ? 22.125 23 23.266 1 88.19 203 GLY A C 1
ATOM 1647 O O . GLY A 1 203 ? 23.156 22.375 23 1 88.19 203 GLY A O 1
ATOM 1648 N N . CYS A 1 204 ? 20.953 22.547 23.016 1 89.06 204 CYS A N 1
ATOM 1649 C CA . CYS A 1 204 ? 20.812 21.234 22.375 1 89.06 204 CYS A CA 1
ATOM 1650 C C . CYS A 1 204 ? 21.266 21.297 20.922 1 89.06 204 CYS A C 1
ATOM 1652 O O . CYS A 1 204 ? 21.031 22.281 20.219 1 89.06 204 CYS A O 1
ATOM 1654 N N . ASN A 1 205 ? 21.984 20.188 20.531 1 87.19 205 ASN A N 1
ATOM 1655 C CA . ASN A 1 205 ? 22.312 20.078 19.125 1 87.19 205 ASN A CA 1
ATOM 1656 C C . ASN A 1 205 ? 21.172 19.469 18.312 1 87.19 205 ASN A C 1
ATOM 1658 O O . ASN A 1 205 ? 20.141 19.125 18.875 1 87.19 205 ASN A O 1
ATOM 1662 N N . SER A 1 206 ? 21.328 19.359 17.016 1 84.44 206 SER A N 1
ATOM 1663 C CA . SER A 1 206 ? 20.25 18.953 16.125 1 84.44 206 SER A CA 1
ATOM 1664 C C . SER A 1 206 ? 19.797 17.531 16.422 1 84.44 206 SER A C 1
ATOM 1666 O O . SER A 1 206 ? 18.609 17.219 16.344 1 84.44 206 SER A O 1
ATOM 1668 N N . PHE A 1 207 ? 20.75 16.672 16.719 1 87.44 207 PHE A N 1
ATOM 1669 C CA . PHE A 1 207 ? 20.406 15.281 17.016 1 87.44 207 PHE A CA 1
ATOM 1670 C C . PHE A 1 207 ? 19.656 15.172 18.328 1 87.44 207 PHE A C 1
ATOM 1672 O O . PHE A 1 207 ? 18.734 14.367 18.469 1 87.44 207 PHE A O 1
ATOM 1679 N N . GLN A 1 208 ? 20.062 15.984 19.281 1 91.19 208 GLN A N 1
ATOM 1680 C CA . GLN A 1 208 ? 19.375 16.016 20.562 1 91.19 208 GLN A CA 1
ATOM 1681 C C . GLN A 1 208 ? 17.953 16.562 20.422 1 91.19 208 GLN A C 1
ATOM 1683 O O . GLN A 1 208 ? 17.016 16.047 21.047 1 91.19 208 GLN A O 1
ATOM 1688 N N . VAL A 1 209 ? 17.875 17.562 19.594 1 92.69 209 VAL A N 1
ATOM 1689 C CA . VAL A 1 209 ? 16.547 18.109 19.344 1 92.69 209 VAL A CA 1
ATOM 1690 C C . VAL A 1 209 ? 15.664 17.062 18.672 1 92.69 209 VAL A C 1
ATOM 1692 O O . VAL A 1 209 ? 14.492 16.906 19.031 1 92.69 209 VAL A O 1
ATOM 1695 N N . LEU A 1 210 ? 16.234 16.312 17.703 1 93.31 210 LEU A N 1
ATOM 1696 C CA . LEU A 1 210 ? 15.492 15.266 17.016 1 93.31 210 LEU A CA 1
ATOM 1697 C C . LEU A 1 210 ? 15.008 14.203 18 1 93.31 210 LEU A C 1
ATOM 1699 O O . LEU A 1 210 ? 13.82 13.867 18.031 1 93.31 210 LEU A O 1
ATOM 1703 N N . TRP A 1 211 ? 15.867 13.82 18.844 1 94.19 211 TRP A N 1
ATOM 1704 C CA . TRP A 1 211 ? 15.594 12.672 19.703 1 94.19 211 TRP A CA 1
ATOM 1705 C C . TRP A 1 211 ? 14.695 13.07 20.875 1 94.19 211 TRP A C 1
ATOM 1707 O O . TRP A 1 211 ? 13.75 12.344 21.219 1 94.19 211 TRP A O 1
ATOM 1717 N N . TYR A 1 212 ? 14.859 14.281 21.469 1 94.94 212 TYR A N 1
ATOM 1718 C CA . TYR A 1 212 ? 14.188 14.609 22.719 1 94.94 212 TYR A CA 1
ATOM 1719 C C . TYR A 1 212 ? 12.961 15.484 22.469 1 94.94 212 TYR A C 1
ATOM 1721 O O . TYR A 1 212 ? 12.062 15.562 23.312 1 94.94 212 TYR A O 1
ATOM 1729 N N . VAL A 1 213 ? 12.898 16.109 21.312 1 96 213 VAL A N 1
ATOM 1730 C CA . VAL A 1 213 ? 11.805 17.047 21.094 1 96 213 VAL A CA 1
ATOM 1731 C C . VAL A 1 213 ? 10.953 16.578 19.922 1 96 213 VAL A C 1
ATOM 1733 O O . VAL A 1 213 ? 9.758 16.312 20.078 1 96 213 VAL A O 1
ATOM 1736 N N . VAL A 1 214 ? 11.602 16.344 18.812 1 96.19 214 VAL A N 1
ATOM 1737 C CA . VAL A 1 214 ? 10.875 16.078 17.562 1 96.19 214 VAL A CA 1
ATOM 1738 C C . VAL A 1 214 ? 10.25 14.688 17.625 1 96.19 214 VAL A C 1
ATOM 1740 O O . VAL A 1 214 ? 9.078 14.516 17.281 1 96.19 214 VAL A O 1
ATOM 1743 N N . VAL A 1 215 ? 10.969 13.672 18.047 1 96.5 215 VAL A N 1
ATOM 1744 C CA . VAL A 1 215 ? 10.5 12.289 18.047 1 96.5 215 VAL A CA 1
ATOM 1745 C C . VAL A 1 215 ? 9.273 12.164 18.953 1 96.5 215 VAL A C 1
ATOM 1747 O O . VAL A 1 215 ? 8.258 11.594 18.562 1 96.5 215 VAL A O 1
ATOM 1750 N N . PRO A 1 216 ? 9.32 12.742 20.125 1 95.44 216 PRO A N 1
ATOM 1751 C CA . PRO A 1 216 ? 8.117 12.68 20.969 1 95.44 216 PRO A CA 1
ATOM 1752 C C . PRO A 1 216 ? 6.922 13.383 20.328 1 95.44 216 PRO A C 1
ATOM 1754 O O . PRO A 1 216 ? 5.785 12.922 20.469 1 95.44 216 PRO A O 1
ATOM 1757 N N . ILE A 1 217 ? 7.176 14.43 19.672 1 93.38 217 ILE A N 1
ATOM 1758 C CA . ILE A 1 217 ? 6.109 15.156 19 1 93.38 217 ILE A CA 1
ATOM 1759 C C . ILE A 1 217 ? 5.539 14.305 17.859 1 93.38 217 ILE A C 1
ATOM 1761 O O . ILE A 1 217 ? 4.328 14.305 17.625 1 93.38 217 ILE A O 1
ATOM 1765 N N . LEU A 1 218 ? 6.375 13.523 17.234 1 94.5 218 LEU A N 1
ATOM 1766 C CA . LEU A 1 218 ? 6.004 12.719 16.062 1 94.5 218 LEU A CA 1
ATOM 1767 C C . LEU A 1 218 ? 5.461 11.359 16.5 1 94.5 218 LEU A C 1
ATOM 1769 O O . LEU A 1 218 ? 5.105 10.531 15.656 1 94.5 218 LEU A O 1
ATOM 1773 N N . LYS A 1 219 ? 5.324 11.133 17.734 1 92.88 219 LYS A N 1
ATOM 1774 C CA . LYS A 1 219 ? 5 9.805 18.25 1 92.88 219 LYS A CA 1
ATOM 1775 C C . LYS A 1 219 ? 3.727 9.258 17.609 1 92.88 219 LYS A C 1
ATOM 1777 O O . LYS A 1 219 ? 3.713 8.133 17.109 1 92.88 219 LYS A O 1
ATOM 1782 N N . PRO A 1 220 ? 2.658 10.008 17.516 1 86.44 220 PRO A N 1
ATOM 1783 C CA . PRO A 1 220 ? 1.451 9.461 16.891 1 86.44 220 PRO A CA 1
ATOM 1784 C C . PRO A 1 220 ? 1.658 9.109 15.422 1 86.44 220 PRO A C 1
ATOM 1786 O O . PRO A 1 220 ? 1.181 8.07 14.961 1 86.44 220 PRO A O 1
ATOM 1789 N N . ALA A 1 221 ? 2.33 10 14.766 1 89.44 221 ALA A N 1
ATOM 1790 C CA . ALA A 1 221 ? 2.605 9.758 13.352 1 89.44 221 ALA A CA 1
ATOM 1791 C C . ALA A 1 221 ? 3.539 8.562 13.172 1 89.44 221 ALA A C 1
ATOM 1793 O O . ALA A 1 221 ? 3.367 7.762 12.25 1 89.44 221 ALA A O 1
ATOM 1794 N N . ILE A 1 222 ? 4.527 8.453 14.062 1 94.38 222 ILE A N 1
ATOM 1795 C CA . ILE A 1 222 ? 5.488 7.359 14.008 1 94.38 222 ILE A CA 1
ATOM 1796 C C . ILE A 1 222 ? 4.773 6.035 14.258 1 94.38 222 ILE A C 1
ATOM 1798 O O . ILE A 1 222 ? 5.078 5.027 13.609 1 94.38 222 ILE A O 1
ATOM 1802 N N . ILE A 1 223 ? 3.84 6.012 15.133 1 90.12 223 ILE A N 1
ATOM 1803 C CA . ILE A 1 223 ? 3.051 4.812 15.406 1 90.12 223 ILE A CA 1
ATOM 1804 C C . ILE A 1 223 ? 2.268 4.418 14.156 1 90.12 223 ILE A C 1
ATOM 1806 O O . ILE A 1 223 ? 2.184 3.238 13.812 1 90.12 223 ILE A O 1
ATOM 1810 N N . SER A 1 224 ? 1.712 5.383 13.461 1 86.5 224 SER A N 1
ATOM 1811 C CA . SER A 1 224 ? 1.01 5.113 12.211 1 86.5 224 SER A CA 1
ATOM 1812 C C . SER A 1 224 ? 1.949 4.523 11.164 1 86.5 224 SER A C 1
ATOM 1814 O O . SER A 1 224 ? 1.587 3.578 10.461 1 86.5 224 SER A O 1
ATOM 1816 N N . VAL A 1 225 ? 3.172 5.086 11.094 1 92.75 225 VAL A N 1
ATOM 1817 C CA . VAL A 1 225 ? 4.176 4.559 10.18 1 92.75 225 VAL A CA 1
ATOM 1818 C C . VAL A 1 225 ? 4.465 3.094 10.508 1 92.75 225 VAL A C 1
ATOM 1820 O O . VAL A 1 225 ? 4.5 2.246 9.617 1 92.75 225 VAL A O 1
ATOM 1823 N N . ALA A 1 226 ? 4.664 2.875 11.781 1 93.44 226 ALA A N 1
ATOM 1824 C CA . ALA A 1 226 ? 4.957 1.517 12.227 1 93.44 226 ALA A CA 1
ATOM 1825 C C . ALA A 1 226 ? 3.83 0.559 11.844 1 93.44 226 ALA A C 1
ATOM 1827 O O . ALA A 1 226 ? 4.082 -0.53 11.328 1 93.44 226 ALA A O 1
ATOM 1828 N N . LEU A 1 227 ? 2.682 0.949 12.055 1 88.69 227 LEU A N 1
ATOM 1829 C CA . LEU A 1 227 ? 1.518 0.11 11.789 1 88.69 227 LEU A CA 1
ATOM 1830 C C . LEU A 1 227 ? 1.367 -0.146 10.289 1 88.69 227 LEU A C 1
ATOM 1832 O O . LEU A 1 227 ? 1.201 -1.292 9.867 1 88.69 227 LEU A O 1
ATOM 1836 N N . PHE A 1 228 ? 1.405 0.875 9.539 1 87.75 228 PHE A N 1
ATOM 1837 C CA . PHE A 1 228 ? 1.227 0.741 8.102 1 87.75 228 PHE A CA 1
ATOM 1838 C C . PHE A 1 228 ? 2.359 -0.075 7.488 1 87.75 228 PHE A C 1
ATOM 1840 O O . PHE A 1 228 ? 2.121 -0.929 6.633 1 87.75 228 PHE A O 1
ATOM 1847 N N . GLN A 1 229 ? 3.52 0.23 7.898 1 94 229 GLN A N 1
ATOM 1848 C CA . GLN A 1 229 ? 4.656 -0.517 7.371 1 94 229 GLN A CA 1
ATOM 1849 C C . GLN A 1 229 ? 4.562 -1.995 7.734 1 94 229 GLN A C 1
ATOM 1851 O O . GLN A 1 229 ? 4.91 -2.861 6.93 1 94 229 GLN A O 1
ATOM 1856 N N . PHE A 1 230 ? 4.184 -2.236 8.945 1 93.19 230 PHE A N 1
ATOM 1857 C CA . PHE A 1 230 ? 3.988 -3.623 9.352 1 93.19 230 PHE A CA 1
ATOM 1858 C C . PHE A 1 230 ? 2.961 -4.309 8.453 1 93.19 230 PHE A C 1
ATOM 1860 O O . PHE A 1 230 ? 3.215 -5.391 7.926 1 93.19 230 PHE A O 1
ATOM 1867 N N . MET A 1 231 ? 1.887 -3.695 8.281 1 88.56 231 MET A N 1
ATOM 1868 C CA . MET A 1 231 ? 0.804 -4.266 7.488 1 88.56 231 MET A CA 1
ATOM 1869 C C . MET A 1 231 ? 1.241 -4.465 6.039 1 88.56 231 MET A C 1
ATOM 1871 O O . MET A 1 231 ? 0.945 -5.496 5.434 1 88.56 231 MET A O 1
ATOM 1875 N N . TRP A 1 232 ? 1.88 -3.48 5.531 1 89.62 232 TRP A N 1
ATOM 1876 C CA . TRP A 1 232 ? 2.334 -3.564 4.145 1 89.62 232 TRP A CA 1
ATOM 1877 C C . TRP A 1 232 ? 3.391 -4.652 3.984 1 89.62 232 TRP A C 1
ATOM 1879 O O . TRP A 1 232 ? 3.43 -5.344 2.965 1 89.62 232 TRP A O 1
ATOM 1889 N N . SER A 1 233 ? 4.203 -4.762 4.953 1 94.06 233 SER A N 1
ATOM 1890 C CA . SER A 1 233 ? 5.238 -5.785 4.91 1 94.06 233 SER A CA 1
ATOM 1891 C C . SER A 1 233 ? 4.637 -7.184 4.988 1 94.06 233 SER A C 1
ATOM 1893 O O . SER A 1 233 ? 5.109 -8.109 4.32 1 94.06 233 SER A O 1
ATOM 1895 N N . MET A 1 234 ? 3.639 -7.293 5.789 1 90.69 234 MET A N 1
ATOM 1896 C CA . MET A 1 234 ? 2.951 -8.578 5.906 1 90.69 234 MET A CA 1
ATOM 1897 C C . MET A 1 234 ? 2.271 -8.953 4.594 1 90.69 234 MET A C 1
ATOM 1899 O O . MET A 1 234 ? 2.057 -10.133 4.32 1 90.69 234 MET A O 1
ATOM 1903 N N . ASN A 1 235 ? 2.012 -8.008 3.787 1 88.75 235 ASN A N 1
ATOM 1904 C CA . ASN A 1 235 ? 1.311 -8.211 2.525 1 88.75 235 ASN A CA 1
ATOM 1905 C C . ASN A 1 235 ? 2.285 -8.414 1.367 1 88.75 235 ASN A C 1
ATOM 1907 O O . ASN A 1 235 ? 1.874 -8.742 0.253 1 88.75 235 ASN A O 1
ATOM 1911 N N . ASP A 1 236 ? 3.496 -8.242 1.68 1 90 236 ASP A N 1
ATOM 1912 C CA . ASP A 1 236 ? 4.484 -8.305 0.609 1 90 236 ASP A CA 1
ATOM 1913 C C . ASP A 1 236 ? 4.652 -9.734 0.101 1 90 236 ASP A C 1
ATOM 1915 O O . ASP A 1 236 ? 5.051 -10.625 0.854 1 90 236 ASP A O 1
ATOM 1919 N N . PHE A 1 237 ? 4.328 -9.93 -1.164 1 89.62 237 PHE A N 1
ATOM 1920 C CA . PHE A 1 237 ? 4.438 -11.242 -1.791 1 89.62 237 PHE A CA 1
ATOM 1921 C C . PHE A 1 237 ? 5.523 -11.242 -2.861 1 89.62 237 PHE A C 1
ATOM 1923 O O . PHE A 1 237 ? 6.312 -12.18 -2.953 1 89.62 237 PHE A O 1
ATOM 1930 N N . ILE A 1 238 ? 5.652 -10.211 -3.545 1 88.75 238 ILE A N 1
ATOM 1931 C CA . ILE A 1 238 ? 6.543 -10.172 -4.699 1 88.75 238 ILE A CA 1
ATOM 1932 C C . ILE A 1 238 ? 7.996 -10.156 -4.234 1 88.75 238 ILE A C 1
ATOM 1934 O O . ILE A 1 238 ? 8.836 -10.867 -4.785 1 88.75 238 ILE A O 1
ATOM 1938 N N . GLY A 1 239 ? 8.281 -9.391 -3.234 1 90.69 239 GLY A N 1
ATOM 1939 C CA . GLY A 1 239 ? 9.641 -9.32 -2.725 1 90.69 239 GLY A CA 1
ATOM 1940 C C . GLY A 1 239 ? 10.219 -10.68 -2.391 1 90.69 239 GLY A C 1
ATOM 1941 O O . GLY A 1 239 ? 11.18 -11.125 -3.027 1 90.69 239 GLY A O 1
ATOM 1942 N N . PRO A 1 240 ? 9.539 -11.297 -1.479 1 94 240 PRO A N 1
ATOM 1943 C CA . PRO A 1 240 ? 10.031 -12.633 -1.128 1 94 240 PRO A CA 1
ATOM 1944 C C . PRO A 1 240 ? 10.062 -13.578 -2.322 1 94 240 PRO A C 1
ATOM 1946 O O . PRO A 1 240 ? 10.969 -14.406 -2.434 1 94 240 PRO A O 1
ATOM 1949 N N . LEU A 1 241 ? 9.133 -13.516 -3.145 1 90.5 241 LEU A N 1
ATOM 1950 C CA . LEU A 1 241 ? 9.055 -14.414 -4.293 1 90.5 241 LEU A CA 1
ATOM 1951 C C . LEU A 1 241 ? 10.305 -14.297 -5.164 1 90.5 241 LEU A C 1
ATOM 1953 O O . LEU A 1 241 ? 10.789 -15.289 -5.699 1 90.5 241 LEU A O 1
ATOM 1957 N N . ILE A 1 242 ? 10.82 -13.117 -5.27 1 89.38 242 ILE A N 1
ATOM 1958 C CA . ILE A 1 242 ? 11.906 -12.914 -6.223 1 89.38 242 ILE A CA 1
ATOM 1959 C C . ILE A 1 242 ? 13.25 -13 -5.504 1 89.38 242 ILE A C 1
ATOM 1961 O O . ILE A 1 242 ? 14.258 -13.359 -6.113 1 89.38 242 ILE A O 1
ATOM 1965 N N . TYR A 1 243 ? 13.32 -12.75 -4.238 1 94.25 243 TYR A N 1
ATOM 1966 C CA . TYR A 1 243 ? 14.609 -12.625 -3.562 1 94.25 243 TYR A CA 1
ATOM 1967 C C . TYR A 1 243 ? 14.945 -13.891 -2.793 1 94.25 243 TYR A C 1
ATOM 1969 O O . TYR A 1 243 ? 16.109 -14.141 -2.475 1 94.25 243 TYR A O 1
ATOM 1977 N N . VAL A 1 244 ? 13.914 -14.695 -2.488 1 95.62 244 VAL A N 1
ATOM 1978 C CA . VAL A 1 244 ? 14.109 -15.875 -1.649 1 95.62 244 VAL A CA 1
ATOM 1979 C C . VAL A 1 244 ? 13.727 -17.125 -2.428 1 95.62 244 VAL A C 1
ATOM 1981 O O . VAL A 1 244 ? 12.609 -17.234 -2.939 1 95.62 244 VAL A O 1
ATOM 1984 N N . TYR A 1 245 ? 14.656 -18.141 -2.475 1 92.81 245 TYR A N 1
ATOM 1985 C CA . TYR A 1 245 ? 14.297 -19.312 -3.273 1 92.81 245 TYR A CA 1
ATOM 1986 C C . TYR A 1 245 ? 14.469 -20.594 -2.471 1 92.81 245 TYR A C 1
ATOM 1988 O O . TYR A 1 245 ? 14.031 -21.656 -2.902 1 92.81 245 TYR A O 1
ATOM 1996 N N . SER A 1 246 ? 15.055 -20.547 -1.255 1 96.06 246 SER A N 1
ATOM 1997 C CA . SER A 1 246 ? 15.141 -21.719 -0.399 1 96.06 246 SER A CA 1
ATOM 1998 C C . SER A 1 246 ? 13.891 -21.875 0.463 1 96.06 246 SER A C 1
ATOM 2000 O O . SER A 1 246 ? 13.438 -20.906 1.083 1 96.06 246 SER A O 1
ATOM 2002 N N . VAL A 1 247 ? 13.445 -23.094 0.57 1 95.56 247 VAL A N 1
ATOM 2003 C CA . VAL A 1 247 ? 12.203 -23.391 1.275 1 95.56 247 VAL A CA 1
ATOM 2004 C C . VAL A 1 247 ? 12.352 -23.047 2.754 1 95.56 247 VAL A C 1
ATOM 2006 O O . VAL A 1 247 ? 11.406 -22.562 3.381 1 95.56 247 VAL A O 1
ATOM 2009 N N . ASP A 1 248 ? 13.469 -23.203 3.279 1 96.94 248 ASP A N 1
ATOM 2010 C CA . ASP A 1 248 ? 13.703 -22.953 4.699 1 96.94 248 ASP A CA 1
ATOM 2011 C C . ASP A 1 248 ? 13.57 -21.469 5.012 1 96.94 248 ASP A C 1
ATOM 2013 O O . ASP A 1 248 ? 13.391 -21.078 6.172 1 96.94 248 ASP A O 1
ATOM 2017 N N . LYS A 1 249 ? 13.695 -20.609 4 1 97.81 249 LYS A N 1
ATOM 2018 C CA . LYS A 1 249 ? 13.656 -19.172 4.219 1 97.81 249 LYS A CA 1
ATOM 2019 C C . LYS A 1 249 ? 12.336 -18.578 3.744 1 97.81 249 LYS A C 1
ATOM 2021 O O . LYS A 1 249 ? 12.141 -17.359 3.797 1 97.81 249 LYS A O 1
ATOM 2026 N N . TYR A 1 250 ? 11.414 -19.391 3.379 1 96.75 250 TYR A N 1
ATOM 2027 C CA . TYR A 1 250 ? 10.125 -18.891 2.896 1 96.75 250 TYR A CA 1
ATOM 2028 C C . TYR A 1 250 ? 9.359 -18.188 4.012 1 96.75 250 TYR A C 1
ATOM 2030 O O . TYR A 1 250 ? 9.328 -18.672 5.148 1 96.75 250 TYR A O 1
ATOM 2038 N N . PRO A 1 251 ? 8.82 -17 3.67 1 96.25 251 PRO A N 1
ATOM 2039 C CA . PRO A 1 251 ? 7.84 -16.438 4.594 1 96.25 251 PRO A CA 1
ATOM 2040 C C . PRO A 1 251 ? 6.469 -17.094 4.484 1 96.25 251 PRO A C 1
ATOM 2042 O O . PRO A 1 251 ? 6.281 -18 3.664 1 96.25 251 PRO A O 1
ATOM 2045 N N . ILE A 1 252 ? 5.543 -16.641 5.281 1 93.19 252 ILE A N 1
ATOM 2046 C CA . ILE A 1 252 ? 4.203 -17.219 5.375 1 93.19 252 ILE A CA 1
ATOM 2047 C C . ILE A 1 252 ? 3.525 -17.172 4.008 1 93.19 252 ILE A C 1
ATOM 2049 O O . ILE A 1 252 ? 2.9 -18.141 3.584 1 93.19 252 ILE A O 1
ATOM 2053 N N . ALA A 1 253 ? 3.66 -16.078 3.316 1 90.56 253 ALA A N 1
ATOM 2054 C CA . ALA A 1 253 ? 2.973 -15.898 2.041 1 90.56 253 ALA A CA 1
ATOM 2055 C C . ALA A 1 253 ? 3.424 -16.938 1.023 1 90.56 253 ALA A C 1
ATOM 2057 O O . ALA A 1 253 ? 2.6 -17.531 0.319 1 90.56 253 ALA A O 1
ATOM 2058 N N . LEU A 1 254 ? 4.672 -17.203 0.969 1 91.81 254 LEU A N 1
ATOM 2059 C CA . LEU A 1 254 ? 5.203 -18.188 0.036 1 91.81 254 LEU A CA 1
ATOM 2060 C C . LEU A 1 254 ? 4.883 -19.594 0.503 1 91.81 254 LEU A C 1
ATOM 2062 O O . LEU A 1 254 ? 4.66 -20.5 -0.317 1 91.81 254 LEU A O 1
ATOM 2066 N N . ALA A 1 255 ? 4.902 -19.797 1.77 1 92.12 255 ALA A N 1
ATOM 2067 C CA . ALA A 1 255 ? 4.531 -21.109 2.309 1 92.12 255 ALA A CA 1
ATOM 2068 C C . ALA A 1 255 ? 3.098 -21.469 1.939 1 92.12 255 ALA A C 1
ATOM 2070 O O . ALA A 1 255 ? 2.816 -22.594 1.552 1 92.12 255 ALA A O 1
ATOM 2071 N N . LEU A 1 256 ? 2.256 -20.547 2.066 1 89.56 256 LEU A N 1
ATOM 2072 C CA . LEU A 1 256 ? 0.859 -20.766 1.71 1 89.56 256 LEU A CA 1
ATOM 2073 C C . LEU A 1 256 ? 0.715 -21.016 0.213 1 89.56 256 LEU A C 1
ATOM 2075 O O . LEU A 1 256 ? -0.037 -21.906 -0.201 1 89.56 256 LEU A O 1
ATOM 2079 N N . LYS A 1 257 ? 1.424 -20.234 -0.582 1 86.62 257 LYS A N 1
ATOM 2080 C CA . LYS A 1 257 ? 1.393 -20.438 -2.027 1 86.62 257 LYS A CA 1
ATOM 2081 C C . LYS A 1 257 ? 1.875 -21.844 -2.4 1 86.62 257 LYS A C 1
ATOM 2083 O O . LYS A 1 257 ? 1.287 -22.5 -3.262 1 86.62 257 LYS A O 1
ATOM 2088 N N . MET A 1 258 ? 2.93 -22.219 -1.807 1 86.75 258 MET A N 1
ATOM 2089 C CA . MET A 1 258 ? 3.498 -23.547 -2.064 1 86.75 258 MET A CA 1
ATOM 2090 C C . MET A 1 258 ? 2.494 -24.641 -1.732 1 86.75 258 MET A C 1
ATOM 2092 O O . MET A 1 258 ? 2.436 -25.672 -2.418 1 86.75 258 MET A O 1
ATOM 2096 N N . SER A 1 259 ? 1.687 -24.438 -0.774 1 84.56 259 SER A N 1
ATOM 2097 C CA . SER A 1 259 ? 0.711 -25.438 -0.342 1 84.56 259 SER A CA 1
ATOM 2098 C C . SER A 1 259 ? -0.435 -25.547 -1.34 1 84.56 259 SER A C 1
ATOM 2100 O O . SER A 1 259 ? -1.102 -26.594 -1.404 1 84.56 259 SER A O 1
ATOM 2102 N N . ILE A 1 260 ? -0.719 -24.531 -2.045 1 81.31 260 ILE A N 1
ATOM 2103 C CA . ILE A 1 260 ? -1.793 -24.516 -3.033 1 81.31 260 ILE A CA 1
ATOM 2104 C C . ILE A 1 260 ? -1.32 -25.188 -4.32 1 81.31 260 ILE A C 1
ATOM 2106 O O . ILE A 1 260 ? -2.107 -25.844 -5.012 1 81.31 260 ILE A O 1
ATOM 2110 N N . ASP A 1 261 ? -0.074 -25 -4.809 1 70.44 261 ASP A N 1
ATOM 2111 C CA . ASP A 1 261 ? 0.482 -25.469 -6.078 1 70.44 261 ASP A CA 1
ATOM 2112 C C . ASP A 1 261 ? 0.543 -26.984 -6.117 1 70.44 261 ASP A C 1
ATOM 2114 O O . ASP A 1 261 ? 0.797 -27.578 -7.172 1 70.44 261 ASP A O 1
ATOM 2118 N N . VAL A 1 262 ? -0.03 -27.531 -5.109 1 60.16 262 VAL A N 1
ATOM 2119 C CA . VAL A 1 262 ? 0.01 -29 -5.156 1 60.16 262 VAL A CA 1
ATOM 2120 C C . VAL A 1 262 ? -1.036 -29.516 -6.141 1 60.16 262 VAL A C 1
ATOM 2122 O O . VAL A 1 262 ? -2.152 -28.984 -6.199 1 60.16 262 VAL A O 1
ATOM 2125 N N . THR A 1 263 ? -0.531 -30.031 -7.383 1 52.44 263 THR A N 1
ATOM 2126 C CA . THR A 1 263 ? -1.21 -30.531 -8.578 1 52.44 263 THR A CA 1
ATOM 2127 C C . THR A 1 263 ? -2.533 -31.203 -8.211 1 52.44 263 THR A C 1
ATOM 2129 O O . THR A 1 263 ? -3.555 -30.953 -8.859 1 52.44 263 THR A O 1
ATOM 2132 N N . GLU A 1 264 ? -2.469 -32.312 -7.453 1 57.56 264 GLU A N 1
ATOM 2133 C CA . GLU A 1 264 ? -3.668 -33.125 -7.289 1 57.56 264 GLU A CA 1
ATOM 2134 C C . GLU A 1 264 ? -4.254 -32.969 -5.887 1 57.56 264 GLU A C 1
ATOM 2136 O O . GLU A 1 264 ? -3.621 -33.344 -4.898 1 57.56 264 GLU A O 1
ATOM 2141 N N . GLY A 1 265 ? -5.516 -32.219 -5.727 1 71.75 265 GLY A N 1
ATOM 2142 C CA . GLY A 1 265 ? -6.355 -32.219 -4.543 1 71.75 265 GLY A CA 1
ATOM 2143 C C . GLY A 1 265 ? -5.777 -31.375 -3.414 1 71.75 265 GLY A C 1
ATOM 2144 O O . GLY A 1 265 ? -5.352 -31.906 -2.393 1 71.75 265 GLY A O 1
ATOM 2145 N N . ALA A 1 266 ? -5.652 -30.078 -3.58 1 78.75 266 ALA A N 1
ATOM 2146 C CA . ALA A 1 266 ? -5.098 -29.203 -2.562 1 78.75 266 ALA A CA 1
ATOM 2147 C C . ALA A 1 266 ? -5.816 -29.375 -1.229 1 78.75 266 ALA A C 1
ATOM 2149 O O . ALA A 1 266 ? -7.043 -29.5 -1.188 1 78.75 266 ALA A O 1
ATOM 2150 N N . PRO A 1 267 ? -4.988 -29.625 -0.165 1 89.44 267 PRO A N 1
ATOM 2151 C CA . PRO A 1 267 ? -5.586 -29.672 1.173 1 89.44 267 PRO A CA 1
ATOM 2152 C C . PRO A 1 267 ? -6.098 -28.297 1.634 1 89.44 267 PRO A C 1
ATOM 2154 O O . PRO A 1 267 ? -5.469 -27.656 2.479 1 89.44 267 PRO A O 1
ATOM 2157 N N . TRP A 1 268 ? -7.223 -28.031 1.211 1 89.88 268 TRP A N 1
ATOM 2158 C CA . TRP A 1 268 ? -7.77 -26.688 1.422 1 89.88 268 TRP A CA 1
ATOM 2159 C C . TRP A 1 268 ? -8.023 -26.438 2.904 1 89.88 268 TRP A C 1
ATOM 2161 O O . TRP A 1 268 ? -7.887 -25.312 3.377 1 89.88 268 TRP A O 1
ATOM 2171 N N . ASN A 1 269 ? -8.453 -27.469 3.543 1 92.94 269 ASN A N 1
ATOM 2172 C CA . ASN A 1 269 ? -8.672 -27.328 4.98 1 92.94 269 ASN A CA 1
ATOM 2173 C C . ASN A 1 269 ? -7.406 -26.859 5.695 1 92.94 269 ASN A C 1
ATOM 2175 O O . ASN A 1 269 ? -7.461 -25.969 6.543 1 92.94 269 ASN A O 1
ATOM 2179 N N . GLU A 1 270 ? -6.266 -27.406 5.316 1 93.44 270 GLU A N 1
ATOM 2180 C CA . GLU A 1 270 ? -4.988 -27.031 5.918 1 93.44 270 GLU A CA 1
ATOM 2181 C C . GLU A 1 270 ? -4.586 -25.609 5.523 1 93.44 270 GLU A C 1
ATOM 2183 O O . GLU A 1 270 ? -4.137 -24.828 6.367 1 93.44 270 GLU A O 1
ATOM 2188 N N . ILE A 1 271 ? -4.793 -25.328 4.305 1 92.12 271 ILE A N 1
ATOM 2189 C CA . ILE A 1 271 ? -4.398 -24.031 3.773 1 92.12 271 ILE A CA 1
ATOM 2190 C C . ILE A 1 271 ? -5.223 -22.938 4.441 1 92.12 271 ILE A C 1
ATOM 2192 O O . ILE A 1 271 ? -4.672 -21.922 4.883 1 92.12 271 ILE A O 1
ATOM 2196 N N . LEU A 1 272 ? -6.492 -23.156 4.547 1 92.81 272 LEU A N 1
ATOM 2197 C CA . LEU A 1 272 ? -7.383 -22.156 5.148 1 92.81 272 LEU A CA 1
ATOM 2198 C C . LEU A 1 272 ? -7.129 -22.031 6.645 1 92.81 272 LEU A C 1
ATOM 2200 O O . LEU A 1 272 ? -7.258 -20.953 7.215 1 92.81 272 LEU A O 1
ATOM 2204 N N . ALA A 1 273 ? -6.797 -23.109 7.254 1 94.56 273 ALA A N 1
ATOM 2205 C CA . ALA A 1 273 ? -6.414 -23.062 8.664 1 94.56 273 ALA A CA 1
ATOM 2206 C C . ALA A 1 273 ? -5.145 -22.25 8.867 1 94.56 273 ALA A C 1
ATOM 2208 O O . ALA A 1 273 ? -5.09 -21.391 9.75 1 94.56 273 ALA A O 1
ATOM 2209 N N . MET A 1 274 ? -4.164 -22.5 8.047 1 92.75 274 MET A N 1
ATOM 2210 C CA . MET A 1 274 ? -2.912 -21.75 8.141 1 92.75 274 MET A CA 1
ATOM 2211 C C . MET A 1 274 ? -3.131 -20.281 7.824 1 92.75 274 MET A C 1
ATOM 2213 O O . MET A 1 274 ? -2.543 -19.406 8.469 1 92.75 274 MET A O 1
ATOM 2217 N N . ALA A 1 275 ? -3.93 -20.031 6.852 1 92.25 275 ALA A N 1
ATOM 2218 C CA . ALA A 1 275 ? -4.277 -18.641 6.535 1 92.25 275 ALA A CA 1
ATOM 2219 C C . ALA A 1 275 ? -4.93 -17.953 7.727 1 92.25 275 ALA A C 1
ATOM 2221 O O . ALA A 1 275 ? -4.637 -16.781 8.016 1 92.25 275 ALA A O 1
ATOM 2222 N N . SER A 1 276 ? -5.77 -18.672 8.414 1 92.5 276 SER A N 1
ATOM 2223 C CA . SER A 1 276 ? -6.441 -18.125 9.594 1 92.5 276 SER A CA 1
ATOM 2224 C C . SER A 1 276 ? -5.438 -17.766 10.688 1 92.5 276 SER A C 1
ATOM 2226 O O . SER A 1 276 ? -5.543 -16.703 11.305 1 92.5 276 SER A O 1
ATOM 2228 N N . ILE A 1 277 ? -4.477 -18.562 10.797 1 92.69 277 ILE A N 1
ATOM 2229 C CA . ILE A 1 277 ? -3.457 -18.328 11.812 1 92.69 277 ILE A CA 1
ATOM 2230 C C . ILE A 1 277 ? -2.57 -17.156 11.398 1 92.69 277 ILE A C 1
ATOM 2232 O O . ILE A 1 277 ? -2.109 -16.391 12.242 1 92.69 277 ILE A O 1
ATOM 2236 N N . SER A 1 278 ? -2.346 -17.016 10.156 1 92 278 SER A N 1
ATOM 2237 C CA . SER A 1 278 ? -1.425 -16.031 9.617 1 92 278 SER A CA 1
ATOM 2238 C C . SER A 1 278 ? -1.925 -14.609 9.875 1 92 278 SER A C 1
ATOM 2240 O O . SER A 1 278 ? -1.162 -13.648 9.773 1 92 278 SER A O 1
ATOM 2242 N N . ILE A 1 279 ? -3.182 -14.445 10.211 1 90.62 279 ILE A N 1
ATOM 2243 C CA . ILE A 1 279 ? -3.748 -13.125 10.453 1 90.62 279 ILE A CA 1
ATOM 2244 C C . ILE A 1 279 ? -3.441 -12.688 11.891 1 90.62 279 ILE A C 1
ATOM 2246 O O . ILE A 1 279 ? -3.561 -11.5 12.219 1 90.62 279 ILE A O 1
ATOM 2250 N N . LEU A 1 280 ? -2.98 -13.531 12.727 1 90 280 LEU A N 1
ATOM 2251 C CA . LEU A 1 280 ? -2.832 -13.297 14.164 1 90 280 LEU A CA 1
ATOM 2252 C C . LEU A 1 280 ? -1.861 -12.156 14.43 1 90 280 LEU A C 1
ATOM 2254 O O . LEU A 1 280 ? -2.16 -11.258 15.219 1 90 280 LEU A O 1
ATOM 2258 N N . PRO A 1 281 ? -0.675 -12.102 13.789 1 89.88 281 PRO A N 1
ATOM 2259 C CA . PRO A 1 281 ? 0.235 -10.992 14.062 1 89.88 281 PRO A CA 1
ATOM 2260 C C . PRO A 1 281 ? -0.387 -9.633 13.75 1 89.88 281 PRO A C 1
ATOM 2262 O O . PRO A 1 281 ? -0.171 -8.664 14.492 1 89.88 281 PRO A O 1
ATOM 2265 N N . SER A 1 282 ? -1.136 -9.617 12.742 1 86.69 282 SER A N 1
ATOM 2266 C CA . SER A 1 282 ? -1.777 -8.359 12.359 1 86.69 282 SER A CA 1
ATOM 2267 C C . SER A 1 282 ? -2.877 -7.98 13.344 1 86.69 282 SER A C 1
ATOM 2269 O O . SER A 1 282 ? -3.045 -6.805 13.672 1 86.69 282 SER A O 1
ATOM 2271 N N . ILE A 1 283 ? -3.59 -8.953 13.828 1 84.19 283 ILE A N 1
ATOM 2272 C CA . ILE A 1 283 ? -4.629 -8.703 14.82 1 84.19 283 ILE A CA 1
ATOM 2273 C C . ILE A 1 283 ? -3.996 -8.195 16.109 1 84.19 283 ILE A C 1
ATOM 2275 O O . ILE A 1 283 ? -4.508 -7.266 16.734 1 84.19 283 ILE A O 1
ATOM 2279 N N . ILE A 1 284 ? -2.941 -8.734 16.453 1 87.62 284 ILE A N 1
ATOM 2280 C CA . ILE A 1 284 ? -2.238 -8.344 17.672 1 87.62 284 ILE A CA 1
ATOM 2281 C C . ILE A 1 284 ? -1.768 -6.895 17.562 1 87.62 284 ILE A C 1
ATOM 2283 O O . ILE A 1 284 ? -1.986 -6.09 18.469 1 87.62 284 ILE A O 1
ATOM 2287 N N . ILE A 1 285 ? -1.163 -6.574 16.484 1 83.44 285 ILE A N 1
ATOM 2288 C CA . ILE A 1 285 ? -0.656 -5.223 16.281 1 83.44 285 ILE A CA 1
ATOM 2289 C C . ILE A 1 285 ? -1.818 -4.234 16.25 1 83.44 285 ILE A C 1
ATOM 2291 O O . ILE A 1 285 ? -1.69 -3.104 16.734 1 83.44 285 ILE A O 1
ATOM 2295 N N . PHE A 1 286 ? -2.881 -4.645 15.672 1 76 286 PHE A N 1
ATOM 2296 C CA . PHE A 1 286 ? -4.07 -3.801 15.633 1 76 286 PHE A CA 1
ATOM 2297 C C . PHE A 1 286 ? -4.555 -3.479 17.031 1 76 286 PHE A C 1
ATOM 2299 O O . PHE A 1 286 ? -4.832 -2.318 17.359 1 76 286 PHE A O 1
ATOM 2306 N N . PHE A 1 287 ? -4.672 -4.422 17.812 1 79.94 287 PHE A N 1
ATOM 2307 C CA . PHE A 1 287 ? -5.195 -4.223 19.156 1 79.94 287 PHE A CA 1
ATOM 2308 C C . PHE A 1 287 ? -4.242 -3.367 19.984 1 79.94 287 PHE A C 1
ATOM 2310 O O . PHE A 1 287 ? -4.68 -2.578 20.828 1 79.94 287 PHE A O 1
ATOM 2317 N N . LEU A 1 288 ? -3.021 -3.439 19.672 1 80.06 288 LEU A N 1
ATOM 2318 C CA . LEU A 1 288 ? -2.033 -2.639 20.391 1 80.06 288 LEU A CA 1
ATOM 2319 C C . LEU A 1 288 ? -2.086 -1.182 19.938 1 80.06 288 LEU A C 1
ATOM 2321 O O . LEU A 1 288 ? -1.831 -0.273 20.734 1 80.06 288 LEU A O 1
ATOM 2325 N N . ALA A 1 289 ? -2.471 -0.981 18.75 1 76.31 289 ALA A N 1
ATOM 2326 C CA . ALA A 1 289 ? -2.4 0.357 18.156 1 76.31 289 ALA A CA 1
ATOM 2327 C C . ALA A 1 289 ? -3.764 1.042 18.203 1 76.31 289 ALA A C 1
ATOM 2329 O O . ALA A 1 289 ? -3.863 2.252 17.984 1 76.31 289 ALA A O 1
ATOM 2330 N N . GLN A 1 290 ? -4.812 0.272 18.391 1 74.44 290 GLN A N 1
ATOM 2331 C CA . GLN A 1 290 ? -6.184 0.752 18.266 1 74.44 290 GLN A CA 1
ATOM 2332 C C . GLN A 1 290 ? -6.418 1.994 19.109 1 74.44 290 GLN A C 1
ATOM 2334 O O . GLN A 1 290 ? -7.207 2.869 18.75 1 74.44 290 GLN A O 1
ATOM 2339 N N . ARG A 1 291 ? -5.789 2.162 20.203 1 74.25 291 ARG A N 1
ATOM 2340 C CA . ARG A 1 291 ? -6.027 3.307 21.078 1 74.25 291 ARG A CA 1
ATOM 2341 C C . ARG A 1 291 ? -5.535 4.598 20.438 1 74.25 291 ARG A C 1
ATOM 2343 O O . ARG A 1 291 ? -6.07 5.676 20.703 1 74.25 291 ARG A O 1
ATOM 2350 N N . TYR A 1 292 ? -4.617 4.438 19.609 1 67.62 292 TYR A N 1
ATOM 2351 C CA . TYR A 1 292 ? -4.047 5.617 18.969 1 67.62 292 TYR A CA 1
ATOM 2352 C C . TYR A 1 292 ? -4.887 6.043 17.766 1 67.62 292 TYR A C 1
ATOM 2354 O O . TYR A 1 292 ? -4.836 7.203 17.344 1 67.62 292 TYR A O 1
ATOM 2362 N N . PHE A 1 293 ? -5.668 5.125 17.219 1 63 293 PHE A N 1
ATOM 2363 C CA . PHE A 1 293 ? -6.508 5.434 16.062 1 63 293 PHE A CA 1
ATOM 2364 C C . PHE A 1 293 ? -7.906 5.844 16.516 1 63 293 PHE A C 1
ATOM 2366 O O . PHE A 1 293 ? -8.539 6.691 15.883 1 63 293 PHE A O 1
ATOM 2373 N N . VAL A 1 294 ? -8.453 5.18 17.453 1 57.28 294 VAL A N 1
ATOM 2374 C CA . VAL A 1 294 ? -9.82 5.398 17.891 1 57.28 294 VAL A CA 1
ATOM 2375 C C . VAL A 1 294 ? -9.922 6.719 18.641 1 57.28 294 VAL A C 1
ATOM 2377 O O . VAL A 1 294 ? -10.938 7.414 18.562 1 57.28 294 VAL A O 1
ATOM 2380 N N . GLN A 1 295 ? -8.945 7.086 19.328 1 52.53 295 GLN A N 1
ATOM 2381 C CA . GLN A 1 295 ? -9.047 8.367 20.031 1 52.53 295 GLN A CA 1
ATOM 2382 C C . GLN A 1 295 ? -9.211 9.516 19.031 1 52.53 295 GLN A C 1
ATOM 2384 O O . GLN A 1 295 ? -9.836 10.531 19.359 1 52.53 295 GLN A O 1
ATOM 2389 N N . GLY A 1 296 ? -8.688 9.367 17.938 1 46.56 296 GLY A N 1
ATOM 2390 C CA . GLY A 1 296 ? -8.953 10.422 16.969 1 46.56 296 GLY A CA 1
ATOM 2391 C C . GLY A 1 296 ? -10.422 10.562 16.625 1 46.56 296 GLY A C 1
ATOM 2392 O O . GLY A 1 296 ? -10.891 11.656 16.328 1 46.56 296 GLY A O 1
ATOM 2393 N N . VAL A 1 297 ? -11.234 9.469 16.688 1 47.22 297 VAL A N 1
ATOM 2394 C CA . VAL A 1 297 ? -12.664 9.492 16.375 1 47.22 297 VAL A CA 1
ATOM 2395 C C . VAL A 1 297 ? -13.438 10.07 17.562 1 47.22 297 VAL A C 1
ATOM 2397 O O . VAL A 1 297 ? -14.398 10.812 17.375 1 47.22 297 VAL A O 1
ATOM 2400 N N . THR A 1 298 ? -13.133 9.703 18.75 1 45.28 298 THR A N 1
ATOM 2401 C CA . THR A 1 298 ? -13.891 10.133 19.922 1 45.28 298 THR A CA 1
ATOM 2402 C C . THR A 1 298 ? -13.633 11.609 20.219 1 45.28 298 THR A C 1
ATOM 2404 O O . THR A 1 298 ? -14.484 12.289 20.781 1 45.28 298 THR A O 1
ATOM 2407 N N . SER A 1 299 ? -12.492 12.055 19.984 1 41.91 299 SER A N 1
ATOM 2408 C CA . SER A 1 299 ? -12.242 13.43 20.406 1 41.91 299 SER A CA 1
ATOM 2409 C C . SER A 1 299 ? -12.992 14.422 19.516 1 41.91 299 SER A C 1
ATOM 2411 O O . SER A 1 299 ? -13.305 15.531 19.953 1 41.91 299 SER A O 1
ATOM 2413 N N . SER A 1 300 ? -13.172 14.086 18.281 1 39.31 300 SER A N 1
ATOM 2414 C CA . SER A 1 300 ? -13.891 15.094 17.5 1 39.31 300 SER A CA 1
ATOM 2415 C C . SER A 1 300 ? -15.359 15.156 17.891 1 39.31 300 SER A C 1
ATOM 2417 O O . SER A 1 300 ? -16.062 16.094 17.531 1 39.31 300 SER A O 1
ATOM 2419 N N . GLY A 1 301 ? -15.969 14.148 18.422 1 37.41 301 GLY A N 1
ATOM 2420 C CA . GLY A 1 301 ? -17.359 14.234 18.828 1 37.41 301 GLY A CA 1
ATOM 2421 C C . GLY A 1 301 ? -17.578 15.125 20.047 1 37.41 301 GLY A C 1
ATOM 2422 O O . GLY A 1 301 ? -18.703 15.516 20.344 1 37.41 301 GLY A O 1
ATOM 2423 N N . ILE A 1 302 ? -16.703 15.047 20.984 1 34.56 302 ILE A N 1
ATOM 2424 C CA . ILE A 1 302 ? -17.156 15.648 22.234 1 34.56 302 ILE A CA 1
ATOM 2425 C C . ILE A 1 302 ? -17 17.172 22.156 1 34.56 302 ILE A C 1
ATOM 2427 O O . ILE A 1 302 ? -17.406 17.875 23.094 1 34.56 302 ILE A O 1
ATOM 2431 N N . LYS A 1 303 ? -16.172 17.766 21.344 1 35.97 303 LYS A N 1
ATOM 2432 C CA . LYS A 1 303 ? -16.188 19.172 21.688 1 35.97 303 LYS A CA 1
ATOM 2433 C C . LYS A 1 303 ? -17.422 19.875 21.125 1 35.97 303 LYS A C 1
ATOM 2435 O O . LYS A 1 303 ? -17.5 21.094 21.125 1 35.97 303 LYS A O 1
ATOM 2440 N N . GLY A 1 304 ? -18.438 19.203 20.594 1 30.02 304 GLY A N 1
ATOM 2441 C CA . GLY A 1 304 ? -19.656 20.016 20.578 1 30.02 304 GLY A CA 1
ATOM 2442 C C . GLY A 1 304 ? -20.391 20 21.891 1 30.02 304 GLY A C 1
ATOM 2443 O O . GLY A 1 304 ? -20.203 19.094 22.719 1 30.02 304 GLY A O 1
ATOM 2444 N N . MET B 1 1 ? 67.5 48.312 37.5 1 33.75 1 MET B N 1
ATOM 2445 C CA . MET B 1 1 ? 66.25 48.406 36.719 1 33.75 1 MET B CA 1
ATOM 2446 C C . MET B 1 1 ? 65.625 47.062 36.531 1 33.75 1 MET B C 1
ATOM 2448 O O . MET B 1 1 ? 66.188 46.156 35.969 1 33.75 1 MET B O 1
ATOM 2452 N N . ALA B 1 2 ? 64.812 46.562 37.531 1 43.66 2 ALA B N 1
ATOM 2453 C CA . ALA B 1 2 ? 64.062 45.344 37.688 1 43.66 2 ALA B CA 1
ATOM 2454 C C . ALA B 1 2 ? 63.062 45.156 36.531 1 43.66 2 ALA B C 1
ATOM 2456 O O . ALA B 1 2 ? 62.281 46.062 36.25 1 43.66 2 ALA B O 1
ATOM 2457 N N . ASP B 1 3 ? 63.375 44.438 35.531 1 36.97 3 ASP B N 1
ATOM 2458 C CA . ASP B 1 3 ? 62.562 44 34.406 1 36.97 3 ASP B CA 1
ATOM 2459 C C . ASP B 1 3 ? 61.25 43.344 34.906 1 36.97 3 ASP B C 1
ATOM 2461 O O . ASP B 1 3 ? 61.312 42.344 35.625 1 36.97 3 ASP B O 1
ATOM 2465 N N . ILE B 1 4 ? 60.25 44.125 35.219 1 43.28 4 ILE B N 1
ATOM 2466 C CA . ILE B 1 4 ? 58.875 43.656 35.469 1 43.28 4 ILE B CA 1
ATOM 2467 C C . ILE B 1 4 ? 58.469 42.719 34.312 1 43.28 4 ILE B C 1
ATOM 2469 O O . ILE B 1 4 ? 58.562 43.062 33.156 1 43.28 4 ILE B O 1
ATOM 2473 N N . PRO B 1 5 ? 58.5 41.375 34.531 1 44.22 5 PRO B N 1
ATOM 2474 C CA . PRO B 1 5 ? 58.062 40.406 33.5 1 44.22 5 PRO B CA 1
ATOM 2475 C C . PRO B 1 5 ? 56.688 40.75 32.938 1 44.22 5 PRO B C 1
ATOM 2477 O O . PRO B 1 5 ? 55.781 41.156 33.688 1 44.22 5 PRO B O 1
ATOM 2480 N N . THR B 1 6 ? 56.531 41.344 31.734 1 43.34 6 THR B N 1
ATOM 2481 C CA . THR B 1 6 ? 55.406 41.562 30.844 1 43.34 6 THR B CA 1
ATOM 2482 C C . THR B 1 6 ? 54.562 40.281 30.719 1 43.34 6 THR B C 1
ATOM 2484 O O . THR B 1 6 ? 53.719 40.188 29.828 1 43.34 6 THR B O 1
ATOM 2487 N N . ASN B 1 7 ? 54.844 39.25 31.438 1 41.56 7 ASN B N 1
ATOM 2488 C CA . ASN B 1 7 ? 54.062 38.062 31.141 1 41.56 7 ASN B CA 1
ATOM 2489 C C . ASN B 1 7 ? 52.562 38.312 31.422 1 41.56 7 ASN B C 1
ATOM 2491 O O . ASN B 1 7 ? 52.031 37.75 32.375 1 41.56 7 ASN B O 1
ATOM 2495 N N . GLN B 1 8 ? 52.094 39.5 31.719 1 40.31 8 GLN B N 1
ATOM 2496 C CA . GLN B 1 8 ? 50.656 39.5 31.844 1 40.31 8 GLN B CA 1
ATOM 2497 C C . GLN B 1 8 ? 50 38.938 30.578 1 40.31 8 GLN B C 1
ATOM 2499 O O . GLN B 1 8 ? 49.781 39.688 29.609 1 40.31 8 GLN B O 1
ATOM 2504 N N . LEU B 1 9 ? 50.406 37.781 30.078 1 44.03 9 LEU B N 1
ATOM 2505 C CA . LEU B 1 9 ? 49.562 37.094 29.094 1 44.03 9 LEU B CA 1
ATOM 2506 C C . LEU B 1 9 ? 48.094 37.281 29.422 1 44.03 9 LEU B C 1
ATOM 2508 O O . LEU B 1 9 ? 47.625 36.969 30.531 1 44.03 9 LEU B O 1
ATOM 2512 N N . GLY B 1 10 ? 47.469 38.344 28.938 1 46.31 10 GLY B N 1
ATOM 2513 C CA . GLY B 1 10 ? 46.094 38.781 29.078 1 46.31 10 GLY B CA 1
ATOM 2514 C C . GLY B 1 10 ? 45.094 37.625 29.031 1 46.31 10 GLY B C 1
ATOM 2515 O O . GLY B 1 10 ? 45.156 36.781 28.141 1 46.31 10 GLY B O 1
ATOM 2516 N N . SER B 1 11 ? 44.75 37 30.109 1 58.38 11 SER B N 1
ATOM 2517 C CA . SER B 1 11 ? 43.562 36.156 30.188 1 58.38 11 SER B CA 1
ATOM 2518 C C . SER B 1 11 ? 42.5 36.594 29.172 1 58.38 11 SER B C 1
ATOM 2520 O O . SER B 1 11 ? 42.281 37.781 29 1 58.38 11 SER B O 1
ATOM 2522 N N . PRO B 1 12 ? 42.469 35.781 28.109 1 66.06 12 PRO B N 1
ATOM 2523 C CA . PRO B 1 12 ? 41.438 36.25 27.172 1 66.06 12 PRO B CA 1
ATOM 2524 C C . PRO B 1 12 ? 40.281 36.938 27.875 1 66.06 12 PRO B C 1
ATOM 2526 O O . PRO B 1 12 ? 39.844 36.531 28.953 1 66.06 12 PRO B O 1
ATOM 2529 N N . SER B 1 13 ? 40.062 38.156 27.594 1 73.38 13 SER B N 1
ATOM 2530 C CA . SER B 1 13 ? 38.938 38.938 28.125 1 73.38 13 SER B CA 1
ATOM 2531 C C . SER B 1 13 ? 37.625 38.156 28 1 73.38 13 SER B C 1
ATOM 2533 O O . SER B 1 13 ? 37.531 37.25 27.188 1 73.38 13 SER B O 1
ATOM 2535 N N . GLN B 1 14 ? 36.75 38.188 29.047 1 80.56 14 GLN B N 1
ATOM 2536 C CA . GLN B 1 14 ? 35.406 37.625 29.031 1 80.56 14 GLN B CA 1
ATOM 2537 C C . GLN B 1 14 ? 34.75 37.781 27.656 1 80.56 14 GLN B C 1
ATOM 2539 O O . GLN B 1 14 ? 34 36.875 27.219 1 80.56 14 GLN B O 1
ATOM 2544 N N . THR B 1 15 ? 35.188 38.906 27.016 1 84.12 15 THR B N 1
ATOM 2545 C CA . THR B 1 15 ? 34.656 39.156 25.672 1 84.12 15 THR B CA 1
ATOM 2546 C C . THR B 1 15 ? 35.25 38.156 24.672 1 84.12 15 THR B C 1
ATOM 2548 O O . THR B 1 15 ? 34.531 37.656 23.797 1 84.12 15 THR B O 1
ATOM 2551 N N . ASP B 1 16 ? 36.594 37.938 24.828 1 82.56 16 ASP B N 1
ATOM 2552 C CA . ASP B 1 16 ? 37.25 37 23.922 1 82.56 16 ASP B CA 1
ATOM 2553 C C . ASP B 1 16 ? 36.719 35.594 24.109 1 82.56 16 ASP B C 1
ATOM 2555 O O . ASP B 1 16 ? 36.531 34.844 23.141 1 82.56 16 ASP B O 1
ATOM 2559 N N . LEU B 1 17 ? 36.469 35.219 25.359 1 83.12 17 LEU B N 1
ATOM 2560 C CA . LEU B 1 17 ? 35.938 33.906 25.672 1 83.12 17 LEU B CA 1
ATOM 2561 C C . LEU B 1 17 ? 34.531 33.75 25.109 1 83.12 17 LEU B C 1
ATOM 2563 O O . LEU B 1 17 ? 34.156 32.688 24.578 1 83.12 17 LEU B O 1
ATOM 2567 N N . ALA B 1 18 ? 33.719 34.844 25.188 1 85.06 18 ALA B N 1
ATOM 2568 C CA . ALA B 1 18 ? 32.375 34.844 24.641 1 85.06 18 ALA B CA 1
ATOM 2569 C C . ALA B 1 18 ? 32.375 34.719 23.125 1 85.06 18 ALA B C 1
ATOM 2571 O O . ALA B 1 18 ? 31.594 33.969 22.547 1 85.06 18 ALA B O 1
ATOM 2572 N N . GLU B 1 19 ? 33.344 35.375 22.516 1 84.5 19 GLU B N 1
ATOM 2573 C CA . GLU B 1 19 ? 33.469 35.344 21.062 1 84.5 19 GLU B CA 1
ATOM 2574 C C . GLU B 1 19 ? 33.906 33.938 20.594 1 84.5 19 GLU B C 1
ATOM 2576 O O . GLU B 1 19 ? 33.438 33.469 19.578 1 84.5 19 GLU B O 1
ATOM 2581 N N . GLN B 1 20 ? 34.781 33.344 21.391 1 85.81 20 GLN B N 1
ATOM 2582 C CA . GLN B 1 20 ? 35.25 32 21.047 1 85.81 20 GLN B CA 1
ATOM 2583 C C . GLN B 1 20 ? 34.125 30.984 21.188 1 85.81 20 GLN B C 1
ATOM 2585 O O . GLN B 1 20 ? 33.969 30.078 20.375 1 85.81 20 GLN B O 1
ATOM 2590 N N . GLU B 1 21 ? 33.281 31.172 22.219 1 83.38 21 GLU B N 1
ATOM 2591 C CA . GLU B 1 21 ? 32.156 30.266 22.438 1 83.38 21 GLU B CA 1
ATOM 2592 C C . GLU B 1 21 ? 31.109 30.422 21.344 1 83.38 21 GLU B C 1
ATOM 2594 O O . GLU B 1 21 ? 30.531 29.438 20.891 1 83.38 21 GLU B O 1
ATOM 2599 N N . ILE B 1 22 ? 30.875 31.688 20.969 1 83.62 22 ILE B N 1
ATOM 2600 C CA . ILE B 1 22 ? 29.938 31.938 19.875 1 83.62 22 ILE B CA 1
ATOM 2601 C C . ILE B 1 22 ? 30.469 31.328 18.578 1 83.62 22 ILE B C 1
ATOM 2603 O O . ILE B 1 22 ? 29.719 30.703 17.828 1 83.62 22 ILE B O 1
ATOM 2607 N N . ALA B 1 23 ? 31.766 31.469 18.375 1 86 23 ALA B N 1
ATOM 2608 C CA . ALA B 1 23 ? 32.375 30.922 17.172 1 86 23 ALA B CA 1
ATOM 2609 C C . ALA B 1 23 ? 32.281 29.391 17.156 1 86 23 ALA B C 1
ATOM 2611 O O . ALA B 1 23 ? 32.031 28.781 16.125 1 86 23 ALA B O 1
ATOM 2612 N N . ARG B 1 24 ? 32.469 28.766 18.234 1 84.12 24 ARG B N 1
ATOM 2613 C CA . ARG B 1 24 ? 32.375 27.312 18.359 1 84.12 24 ARG B CA 1
ATOM 2614 C C . ARG B 1 24 ? 30.969 26.828 18.125 1 84.12 24 ARG B C 1
ATOM 2616 O O . ARG B 1 24 ? 30.75 25.812 17.453 1 84.12 24 ARG B O 1
ATOM 2623 N N . THR B 1 25 ? 30.016 27.547 18.578 1 80.5 25 THR B N 1
ATOM 2624 C CA . THR B 1 25 ? 28.609 27.188 18.406 1 80.5 25 THR B CA 1
ATOM 2625 C C . THR B 1 25 ? 28.203 27.312 16.953 1 80.5 25 THR B C 1
ATOM 2627 O O . THR B 1 25 ? 27.516 26.453 16.406 1 80.5 25 THR B O 1
ATOM 2630 N N . LEU B 1 26 ? 28.688 28.359 16.344 1 81.19 26 LEU B N 1
ATOM 2631 C CA . LEU B 1 26 ? 28.375 28.578 14.938 1 81.19 26 LEU B CA 1
ATOM 2632 C C . LEU B 1 26 ? 29.016 27.516 14.055 1 81.19 26 LEU B C 1
ATOM 2634 O O . LEU B 1 26 ? 28.422 27.062 13.078 1 81.19 26 LEU B O 1
ATOM 2638 N N . ARG B 1 27 ? 30.234 27.188 14.406 1 81.88 27 ARG B N 1
ATOM 2639 C CA . ARG B 1 27 ? 30.938 26.141 13.664 1 81.88 27 ARG B CA 1
ATOM 2640 C C . ARG B 1 27 ? 30.25 24.797 13.812 1 81.88 27 ARG B C 1
ATOM 2642 O O . ARG B 1 27 ? 30.094 24.062 12.836 1 81.88 27 ARG B O 1
ATOM 2649 N N . ARG B 1 28 ? 29.828 24.484 14.914 1 79.06 28 ARG B N 1
ATOM 2650 C CA . ARG B 1 28 ? 29.109 23.234 15.172 1 79.06 28 ARG B CA 1
ATOM 2651 C C . ARG B 1 28 ? 27.797 23.188 14.414 1 79.06 28 ARG B C 1
ATOM 2653 O O . ARG B 1 28 ? 27.422 22.141 13.867 1 79.06 28 ARG B O 1
ATOM 2660 N N . GLU B 1 29 ? 27.172 24.281 14.32 1 77.25 29 GLU B N 1
ATOM 2661 C CA . GLU B 1 29 ? 25.922 24.375 13.57 1 77.25 29 GLU B CA 1
ATOM 2662 C C . GLU B 1 29 ? 26.156 24.219 12.07 1 77.25 29 GLU B C 1
ATOM 2664 O O . GLU B 1 29 ? 25.359 23.578 11.383 1 77.25 29 GLU B O 1
ATOM 2669 N N . LYS B 1 30 ? 27.219 24.828 11.656 1 79.88 30 LYS B N 1
ATOM 2670 C CA . LYS B 1 30 ? 27.562 24.719 10.242 1 79.88 30 LYS B CA 1
ATOM 2671 C C . LYS B 1 30 ? 27.938 23.281 9.875 1 79.88 30 LYS B C 1
ATOM 2673 O O . LYS B 1 30 ? 27.531 22.781 8.82 1 79.88 30 LYS B O 1
ATOM 2678 N N . ILE B 1 31 ? 28.672 22.641 10.703 1 81.44 31 ILE B N 1
ATOM 2679 C CA . ILE B 1 31 ? 29.062 21.266 10.469 1 81.44 31 ILE B CA 1
ATOM 2680 C C . ILE B 1 31 ? 27.844 20.359 10.5 1 81.44 31 ILE B C 1
ATOM 2682 O O . ILE B 1 31 ? 27.672 19.5 9.625 1 81.44 31 ILE B O 1
ATOM 2686 N N . SER B 1 32 ? 26.969 20.562 11.406 1 75.38 32 SER B N 1
ATOM 2687 C CA . SER B 1 32 ? 25.75 19.781 11.508 1 75.38 32 SER B CA 1
ATOM 2688 C C . SER B 1 32 ? 24.859 19.969 10.281 1 75.38 32 SER B C 1
ATOM 2690 O O . SER B 1 32 ? 24.312 19.016 9.75 1 75.38 32 SER B O 1
ATOM 2692 N N . ARG B 1 33 ? 24.812 21.125 9.836 1 74.75 33 ARG B N 1
ATOM 2693 C CA . ARG B 1 33 ? 24.047 21.438 8.633 1 74.75 33 ARG B CA 1
ATOM 2694 C C . ARG B 1 33 ? 24.656 20.75 7.41 1 74.75 33 ARG B C 1
ATOM 2696 O O . ARG B 1 33 ? 23.922 20.203 6.582 1 74.75 33 ARG B O 1
ATOM 2703 N N . THR B 1 34 ? 25.922 20.828 7.328 1 79.5 34 THR B N 1
ATOM 2704 C CA . THR B 1 34 ? 26.609 20.219 6.191 1 79.5 34 THR B CA 1
ATOM 2705 C C . THR B 1 34 ? 26.422 18.703 6.188 1 79.5 34 THR B C 1
ATOM 2707 O O . THR B 1 34 ? 26.172 18.109 5.137 1 79.5 34 THR B O 1
ATOM 2710 N N . ILE B 1 35 ? 26.469 18.125 7.277 1 78.62 35 ILE B N 1
ATOM 2711 C CA . ILE B 1 35 ? 26.297 16.688 7.387 1 78.62 35 ILE B CA 1
ATOM 2712 C C . ILE B 1 35 ? 24.891 16.281 6.98 1 78.62 35 ILE B C 1
ATOM 2714 O O . ILE B 1 35 ? 24.688 15.32 6.238 1 78.62 35 ILE B O 1
ATOM 2718 N N . ARG B 1 36 ? 24.047 17 7.414 1 73.31 36 ARG B N 1
ATOM 2719 C CA . ARG B 1 36 ? 22.656 16.734 7.078 1 73.31 36 ARG B CA 1
ATOM 2720 C C . ARG B 1 36 ? 22.422 16.844 5.574 1 73.31 36 ARG B C 1
ATOM 2722 O O . ARG B 1 36 ? 21.734 15.992 4.984 1 73.31 36 ARG B O 1
ATOM 2729 N N . TYR B 1 37 ? 23.016 17.75 5.043 1 73.94 37 TYR B N 1
ATOM 2730 C CA . TYR B 1 37 ? 22.906 17.953 3.604 1 73.94 37 TYR B CA 1
ATOM 2731 C C . TYR B 1 37 ? 23.531 16.781 2.844 1 73.94 37 TYR B C 1
ATOM 2733 O O . TYR B 1 37 ? 22.969 16.297 1.861 1 73.94 37 TYR B O 1
ATOM 2741 N N . ILE B 1 38 ? 24.531 16.469 3.279 1 78.25 38 ILE B N 1
ATOM 2742 C CA . ILE B 1 38 ? 25.25 15.375 2.617 1 78.25 38 ILE B CA 1
ATOM 2743 C C . ILE B 1 38 ? 24.438 14.086 2.715 1 78.25 38 ILE B C 1
ATOM 2745 O O . ILE B 1 38 ? 24.312 13.352 1.732 1 78.25 38 ILE B O 1
ATOM 2749 N N . VAL B 1 39 ? 23.859 13.914 3.805 1 74.62 39 VAL B N 1
ATOM 2750 C CA . VAL B 1 39 ? 23.062 12.711 4.012 1 74.62 39 VAL B CA 1
ATOM 2751 C C . VAL B 1 39 ? 21.844 12.742 3.092 1 74.62 39 VAL B C 1
ATOM 2753 O O . VAL B 1 39 ? 21.5 11.734 2.455 1 74.62 39 VAL B O 1
ATOM 2756 N N . LEU B 1 40 ? 21.266 13.836 2.979 1 74.19 40 LEU B N 1
ATOM 2757 C CA . LEU B 1 40 ? 20.078 13.961 2.146 1 74.19 40 LEU B CA 1
ATOM 2758 C C . LEU B 1 40 ? 20.406 13.742 0.676 1 74.19 40 LEU B C 1
ATOM 2760 O O . LEU B 1 40 ? 19.672 13.07 -0.043 1 74.19 40 LEU B O 1
ATOM 2764 N N . VAL B 1 41 ? 21.484 14.305 0.286 1 76.19 41 VAL B N 1
ATOM 2765 C CA . VAL B 1 41 ? 21.906 14.172 -1.106 1 76.19 41 VAL B CA 1
ATOM 2766 C C . VAL B 1 41 ? 22.25 12.719 -1.403 1 76.19 41 VAL B C 1
ATOM 2768 O O . VAL B 1 41 ? 21.844 12.172 -2.432 1 76.19 41 VAL B O 1
ATOM 2771 N N . ILE B 1 42 ? 22.891 12.102 -0.554 1 79.44 42 ILE B N 1
ATOM 2772 C CA . ILE B 1 42 ? 23.312 10.719 -0.742 1 79.44 42 ILE B CA 1
ATOM 2773 C C . ILE B 1 42 ? 22.078 9.812 -0.778 1 79.44 42 ILE B C 1
ATOM 2775 O O . ILE B 1 42 ? 21.969 8.953 -1.654 1 79.44 42 ILE B O 1
ATOM 2779 N N . VAL B 1 43 ? 21.203 10.094 0.076 1 74.75 43 VAL B N 1
ATOM 2780 C CA . VAL B 1 43 ? 20 9.281 0.145 1 74.75 43 VAL B CA 1
ATOM 2781 C C . VAL B 1 43 ? 19.156 9.492 -1.113 1 74.75 43 VAL B C 1
ATOM 2783 O O . VAL B 1 43 ? 18.625 8.531 -1.687 1 74.75 43 VAL B O 1
ATOM 2786 N N . GLY B 1 44 ? 19.062 10.711 -1.466 1 73.94 44 GLY B N 1
ATOM 2787 C CA . GLY B 1 44 ? 18.344 11.016 -2.695 1 73.94 44 GLY B CA 1
ATOM 2788 C C . GLY B 1 44 ? 18.938 10.344 -3.916 1 73.94 44 GLY B C 1
ATOM 2789 O O . GLY B 1 44 ? 18.219 9.766 -4.73 1 73.94 44 GLY B O 1
ATOM 2790 N N . LEU B 1 45 ? 20.219 10.375 -4.012 1 78.5 45 LEU B N 1
ATOM 2791 C CA . LEU B 1 45 ? 20.922 9.758 -5.141 1 78.5 45 LEU B CA 1
ATOM 2792 C C . LEU B 1 45 ? 20.766 8.242 -5.105 1 78.5 45 LEU B C 1
ATOM 2794 O O . LEU B 1 45 ? 20.609 7.605 -6.152 1 78.5 45 LEU B O 1
ATOM 2798 N N . LEU B 1 46 ? 20.766 7.742 -3.99 1 75.5 46 LEU B N 1
ATOM 2799 C CA . LEU B 1 46 ? 20.609 6.297 -3.846 1 75.5 46 LEU B CA 1
ATOM 2800 C C . LEU B 1 46 ? 19.203 5.852 -4.219 1 75.5 46 LEU B C 1
ATOM 2802 O O . LEU B 1 46 ? 19.016 4.777 -4.797 1 75.5 46 LEU B O 1
ATOM 2806 N N . MET B 1 47 ? 18.281 6.699 -3.889 1 72.62 47 MET B N 1
ATOM 2807 C CA . MET B 1 47 ? 16.891 6.395 -4.219 1 72.62 47 MET B CA 1
ATOM 2808 C C . MET B 1 47 ? 16.672 6.426 -5.727 1 72.62 47 MET B C 1
ATOM 2810 O O . MET B 1 47 ? 15.898 5.625 -6.262 1 72.62 47 MET B O 1
ATOM 2814 N N . LEU B 1 48 ? 17.438 7.242 -6.422 1 79.5 48 LEU B N 1
ATOM 2815 C CA . LEU B 1 48 ? 17.203 7.453 -7.848 1 79.5 48 LEU B CA 1
ATOM 2816 C C . LEU B 1 48 ? 18.062 6.508 -8.68 1 79.5 48 LEU B C 1
ATOM 2818 O O . LEU B 1 48 ? 17.812 6.324 -9.875 1 79.5 48 LEU B O 1
ATOM 2822 N N . TYR B 1 49 ? 19 5.941 -8.094 1 82.06 49 TYR B N 1
ATOM 2823 C CA . TYR B 1 49 ? 20.016 5.184 -8.812 1 82.06 49 TYR B CA 1
ATOM 2824 C C . TYR B 1 49 ? 19.375 4.039 -9.602 1 82.06 49 TYR B C 1
ATOM 2826 O O . TYR B 1 49 ? 19.641 3.879 -10.797 1 82.06 49 TYR B O 1
ATOM 2834 N N . PRO B 1 50 ? 18.547 3.262 -8.953 1 79.88 50 PRO B N 1
ATOM 2835 C CA . PRO B 1 50 ? 17.984 2.143 -9.711 1 79.88 50 PRO B CA 1
ATOM 2836 C C . PRO B 1 50 ? 17.188 2.602 -10.938 1 79.88 50 PRO B C 1
ATOM 2838 O O . PRO B 1 50 ? 17.203 1.932 -11.969 1 79.88 50 PRO B O 1
ATOM 2841 N N . LEU B 1 51 ? 16.516 3.641 -10.719 1 84.12 51 LEU B N 1
ATOM 2842 C CA . LEU B 1 51 ? 15.719 4.176 -11.812 1 84.12 51 LEU B CA 1
ATOM 2843 C C . LEU B 1 51 ? 16.609 4.652 -12.953 1 84.12 51 LEU B C 1
ATOM 2845 O O . LEU B 1 51 ? 16.375 4.316 -14.117 1 84.12 51 LEU B O 1
ATOM 2849 N N . VAL B 1 52 ? 17.625 5.41 -12.594 1 87.56 52 VAL B N 1
ATOM 2850 C CA . VAL B 1 52 ? 18.547 5.934 -13.594 1 87.56 52 VAL B CA 1
ATOM 2851 C C . VAL B 1 52 ? 19.297 4.785 -14.266 1 87.56 52 VAL B C 1
ATOM 2853 O O . VAL B 1 52 ? 19.5 4.789 -15.484 1 87.56 52 VAL B O 1
ATOM 2856 N N . TRP B 1 53 ? 19.625 3.904 -13.477 1 88.25 53 TRP B N 1
ATOM 2857 C CA . TRP B 1 53 ? 20.312 2.727 -14 1 88.25 53 TRP B CA 1
ATOM 2858 C C . TRP B 1 53 ? 19.422 1.972 -14.977 1 88.25 53 TRP B C 1
ATOM 2860 O O . TRP B 1 53 ? 19.875 1.542 -16.047 1 88.25 53 TRP B O 1
ATOM 2870 N N . MET B 1 54 ? 18.203 1.745 -14.594 1 89.81 54 MET B N 1
ATOM 2871 C CA . MET B 1 54 ? 17.25 1.038 -15.445 1 89.81 54 MET B CA 1
ATOM 2872 C C . MET B 1 54 ? 17.109 1.727 -16.797 1 89.81 54 MET B C 1
ATOM 2874 O O . MET B 1 54 ? 17.156 1.07 -17.844 1 89.81 54 MET B O 1
ATOM 2878 N N . PHE B 1 55 ? 17.031 3.004 -16.812 1 91.88 55 PHE B N 1
ATOM 2879 C CA . PHE B 1 55 ? 16.891 3.76 -18.047 1 91.88 55 PHE B CA 1
ATOM 2880 C C . PHE B 1 55 ? 18.156 3.656 -18.891 1 91.88 55 PHE B C 1
ATOM 2882 O O . PHE B 1 55 ? 18.094 3.494 -20.109 1 91.88 55 PHE B O 1
ATOM 2889 N N . SER B 1 56 ? 19.234 3.768 -18.266 1 92.81 56 SER B N 1
ATOM 2890 C CA . SER B 1 56 ? 20.516 3.65 -18.953 1 92.81 56 SER B CA 1
ATOM 2891 C C . SER B 1 56 ? 20.703 2.26 -19.547 1 92.81 56 SER B C 1
ATOM 2893 O O . SER B 1 56 ? 21.109 2.123 -20.703 1 92.81 56 SER B O 1
ATOM 2895 N N . ALA B 1 57 ? 20.391 1.275 -18.797 1 92.25 57 ALA B N 1
ATOM 2896 C CA . ALA B 1 57 ? 20.562 -0.117 -19.203 1 92.25 57 ALA B CA 1
ATOM 2897 C C . ALA B 1 57 ? 19.656 -0.46 -20.391 1 92.25 57 ALA B C 1
ATOM 2899 O O . ALA B 1 57 ? 19.984 -1.327 -21.203 1 92.25 57 ALA B O 1
ATOM 2900 N N . ALA B 1 58 ? 18.547 0.197 -20.484 1 93.88 58 ALA B N 1
ATOM 2901 C CA . ALA B 1 58 ? 17.609 -0.042 -21.562 1 93.88 58 ALA B CA 1
ATOM 2902 C C . ALA B 1 58 ? 18.219 0.314 -22.922 1 93.88 58 ALA B C 1
ATOM 2904 O O . ALA B 1 58 ? 17.781 -0.176 -23.953 1 93.88 58 ALA B O 1
ATOM 2905 N N . PHE B 1 59 ? 19.25 1.143 -22.875 1 96 59 PHE B N 1
ATOM 2906 C CA . PHE B 1 59 ? 19.891 1.586 -24.109 1 96 59 PHE B CA 1
ATOM 2907 C C . PHE B 1 59 ? 21.203 0.842 -24.328 1 96 59 PHE B C 1
ATOM 2909 O O . PHE B 1 59 ? 21.938 1.141 -25.266 1 96 59 PHE B O 1
ATOM 2916 N N . LYS B 1 60 ? 21.453 -0.109 -23.547 1 94.94 60 LYS B N 1
ATOM 2917 C CA . LYS B 1 60 ? 22.641 -0.945 -23.688 1 94.94 60 LYS B CA 1
ATOM 2918 C C . LYS B 1 60 ? 22.297 -2.281 -24.344 1 94.94 60 LYS B C 1
ATOM 2920 O O . LYS B 1 60 ? 21.234 -2.84 -24.094 1 94.94 60 LYS B O 1
ATOM 2925 N N . PRO B 1 61 ? 23.25 -2.791 -25.172 1 94.31 61 PRO B N 1
ATOM 2926 C CA . PRO B 1 61 ? 23.078 -4.191 -25.578 1 94.31 61 PRO B CA 1
ATOM 2927 C C . PRO B 1 61 ? 23.141 -5.152 -24.391 1 94.31 61 PRO B C 1
ATOM 2929 O O . PRO B 1 61 ? 23.734 -4.832 -23.359 1 94.31 61 PRO B O 1
ATOM 2932 N N . ASN B 1 62 ? 22.516 -6.27 -24.547 1 91 62 ASN B N 1
ATOM 2933 C CA . ASN B 1 62 ? 22.344 -7.223 -23.453 1 91 62 ASN B CA 1
ATOM 2934 C C . ASN B 1 62 ? 23.688 -7.59 -22.828 1 91 62 ASN B C 1
ATOM 2936 O O . ASN B 1 62 ? 23.797 -7.676 -21.609 1 91 62 ASN B O 1
ATOM 2940 N N . HIS B 1 63 ? 24.766 -7.703 -23.609 1 88.56 63 HIS B N 1
ATOM 2941 C CA . HIS B 1 63 ? 26.062 -8.164 -23.125 1 88.56 63 HIS B CA 1
ATOM 2942 C C . HIS B 1 63 ? 26.766 -7.078 -22.328 1 88.56 63 HIS B C 1
ATOM 2944 O O . HIS B 1 63 ? 27.656 -7.371 -21.516 1 88.56 63 HIS B O 1
ATOM 2950 N N . GLU B 1 64 ? 26.391 -5.836 -22.453 1 91.69 64 GLU B N 1
ATOM 2951 C CA . GLU B 1 64 ? 27.047 -4.699 -21.812 1 91.69 64 GLU B CA 1
ATOM 2952 C C . GLU B 1 64 ? 26.391 -4.383 -20.469 1 91.69 64 GLU B C 1
ATOM 2954 O O . GLU B 1 64 ? 27 -3.711 -19.625 1 91.69 64 GLU B O 1
ATOM 2959 N N . ILE B 1 65 ? 25.281 -4.824 -20.203 1 87.25 65 ILE B N 1
ATOM 2960 C CA . ILE B 1 65 ? 24.469 -4.391 -19.078 1 87.25 65 ILE B CA 1
ATOM 2961 C C . ILE B 1 65 ? 25.156 -4.746 -17.766 1 87.25 65 ILE B C 1
ATOM 2963 O O . ILE B 1 65 ? 25.219 -3.932 -16.844 1 87.25 65 ILE B O 1
ATOM 2967 N N . PHE B 1 66 ? 25.781 -5.926 -17.766 1 82.31 66 PHE B N 1
ATOM 2968 C CA . PHE B 1 66 ? 26.328 -6.367 -16.484 1 82.31 66 PHE B CA 1
ATOM 2969 C C . PHE B 1 66 ? 27.844 -6.367 -16.516 1 82.31 66 PHE B C 1
ATOM 2971 O O . PHE B 1 66 ? 28.5 -6.801 -15.562 1 82.31 66 PHE B O 1
ATOM 2978 N N . THR B 1 67 ? 28.375 -5.953 -17.562 1 81.5 67 THR B N 1
ATOM 2979 C CA . THR B 1 67 ? 29.828 -5.973 -17.672 1 81.5 67 THR B CA 1
ATOM 2980 C C . THR B 1 67 ? 30.406 -4.57 -17.469 1 81.5 67 THR B C 1
ATOM 2982 O O . THR B 1 67 ? 31.594 -4.418 -17.172 1 81.5 67 THR B O 1
ATOM 2985 N N . THR B 1 68 ? 29.516 -3.602 -17.688 1 74.81 68 THR B N 1
ATOM 2986 C CA . THR B 1 68 ? 29.969 -2.227 -17.516 1 74.81 68 THR B CA 1
ATOM 2987 C C . THR B 1 68 ? 29.328 -1.594 -16.281 1 74.81 68 THR B C 1
ATOM 2989 O O . THR B 1 68 ? 28.125 -1.738 -16.078 1 74.81 68 THR B O 1
ATOM 2992 N N . LEU B 1 69 ? 30.031 -1.028 -15.477 1 70.44 69 LEU B N 1
ATOM 2993 C CA . LEU B 1 69 ? 29.547 -0.421 -14.242 1 70.44 69 LEU B CA 1
ATOM 2994 C C . LEU B 1 69 ? 28.953 0.96 -14.508 1 70.44 69 LEU B C 1
ATOM 2996 O O . LEU B 1 69 ? 28.094 1.428 -13.758 1 70.44 69 LEU B O 1
ATOM 3000 N N . GLY B 1 70 ? 29.312 1.517 -15.617 1 76.94 70 GLY B N 1
ATOM 3001 C CA . GLY B 1 70 ? 28.922 2.893 -15.883 1 76.94 70 GLY B CA 1
ATOM 3002 C C . GLY B 1 70 ? 27.469 3.025 -16.328 1 76.94 70 GLY B C 1
ATOM 3003 O O . GLY B 1 70 ? 26.891 2.072 -16.844 1 76.94 70 GLY B O 1
ATOM 3004 N N . LEU B 1 71 ? 26.922 4.18 -16.078 1 87.06 71 LEU B N 1
ATOM 3005 C CA . LEU B 1 71 ? 25.547 4.508 -16.453 1 87.06 71 LEU B CA 1
ATOM 3006 C C . LEU B 1 71 ? 25.453 4.809 -17.953 1 87.06 71 LEU B C 1
ATOM 3008 O O . LEU B 1 71 ? 24.422 4.547 -18.578 1 87.06 71 LEU B O 1
ATOM 3012 N N . TRP B 1 72 ? 26.547 5.133 -18.531 1 90.75 72 TRP B N 1
ATOM 3013 C CA . TRP B 1 72 ? 26.516 5.492 -19.953 1 90.75 72 TRP B CA 1
ATOM 3014 C C . TRP B 1 72 ? 26.812 4.281 -20.828 1 90.75 72 TRP B C 1
ATOM 3016 O O . TRP B 1 72 ? 27.844 3.611 -20.641 1 90.75 72 TRP B O 1
ATOM 3026 N N . PRO B 1 73 ? 25.953 4.055 -21.797 1 92.56 73 PRO B N 1
ATOM 3027 C CA . PRO B 1 73 ? 26.203 2.916 -22.672 1 92.56 73 PRO B CA 1
ATOM 3028 C C . PRO B 1 73 ? 27.406 3.127 -23.578 1 92.56 73 PRO B C 1
ATOM 3030 O O . PRO B 1 73 ? 27.625 4.23 -24.094 1 92.56 73 PRO B O 1
ATOM 3033 N N . SER B 1 74 ? 28.203 2.178 -23.766 1 91.94 74 SER B N 1
ATOM 3034 C CA . SER B 1 74 ? 29.312 2.219 -24.703 1 91.94 74 SER B CA 1
ATOM 3035 C C . SER B 1 74 ? 28.844 2.043 -26.141 1 91.94 74 SER B C 1
ATOM 3037 O O . SER B 1 74 ? 29.375 2.67 -27.062 1 91.94 74 SER B O 1
ATOM 3039 N N . ASN B 1 75 ? 27.844 1.224 -26.359 1 93.88 75 ASN B N 1
ATOM 3040 C CA . ASN B 1 75 ? 27.219 0.965 -27.656 1 93.88 75 ASN B CA 1
ATOM 3041 C C . ASN B 1 75 ? 25.719 1.156 -27.594 1 93.88 75 ASN B C 1
ATOM 3043 O O . ASN B 1 75 ? 24.953 0.182 -27.562 1 93.88 75 ASN B O 1
ATOM 3047 N N . PRO B 1 76 ? 25.344 2.402 -27.625 1 94.94 76 PRO B N 1
ATOM 3048 C CA . PRO B 1 76 ? 23.906 2.674 -27.516 1 94.94 76 PRO B CA 1
ATOM 3049 C C . PRO B 1 76 ? 23.078 1.981 -28.594 1 94.94 76 PRO B C 1
ATOM 3051 O O . PRO B 1 76 ? 23.531 1.864 -29.734 1 94.94 76 PRO B O 1
ATOM 3054 N N . THR B 1 77 ? 21.969 1.397 -28.172 1 96.06 77 THR B N 1
ATOM 3055 C CA . THR B 1 77 ? 21.047 0.732 -29.094 1 96.06 77 THR B CA 1
ATOM 3056 C C . THR B 1 77 ? 19.594 0.964 -28.688 1 96.06 77 THR B C 1
ATOM 3058 O O . THR B 1 77 ? 19.312 1.276 -27.531 1 96.06 77 THR B O 1
ATOM 3061 N N . SER B 1 78 ? 18.703 0.918 -29.656 1 95.19 78 SER B N 1
ATOM 3062 C CA . SER B 1 78 ? 17.266 1.005 -29.391 1 95.19 78 SER B CA 1
ATOM 3063 C C . SER B 1 78 ? 16.594 -0.354 -29.547 1 95.19 78 SER B C 1
ATOM 3065 O O . SER B 1 78 ? 15.367 -0.449 -29.516 1 95.19 78 SER B O 1
ATOM 3067 N N . ASP B 1 79 ? 17.391 -1.362 -29.656 1 95.12 79 ASP B N 1
ATOM 3068 C CA . ASP B 1 79 ? 16.891 -2.711 -29.891 1 95.12 79 ASP B CA 1
ATOM 3069 C C . ASP B 1 79 ? 16 -3.178 -28.734 1 95.12 79 ASP B C 1
ATOM 3071 O O . ASP B 1 79 ? 15.016 -3.881 -28.953 1 95.12 79 ASP B O 1
ATOM 3075 N N . GLY B 1 80 ? 16.406 -2.758 -27.594 1 94.94 80 GLY B N 1
ATOM 3076 C CA . GLY B 1 80 ? 15.609 -3.131 -26.438 1 94.94 80 GLY B CA 1
ATOM 3077 C C . GLY B 1 80 ? 14.172 -2.664 -26.531 1 94.94 80 GLY B C 1
ATOM 3078 O O . GLY B 1 80 ? 13.25 -3.414 -26.219 1 94.94 80 GLY B O 1
ATOM 3079 N N . PHE B 1 81 ? 14.031 -1.493 -27.062 1 96.38 81 PHE B N 1
ATOM 3080 C CA . PHE B 1 81 ? 12.695 -0.92 -27.172 1 96.38 81 PHE B CA 1
ATOM 3081 C C . PHE B 1 81 ? 11.93 -1.557 -28.328 1 96.38 81 PHE B C 1
ATOM 3083 O O . PHE B 1 81 ? 10.742 -1.87 -28.188 1 96.38 81 PHE B O 1
ATOM 3090 N N . VAL B 1 82 ? 12.555 -1.812 -29.375 1 95.69 82 VAL B N 1
ATOM 3091 C CA . VAL B 1 82 ? 11.922 -2.35 -30.562 1 95.69 82 VAL B CA 1
ATOM 3092 C C . VAL B 1 82 ? 11.516 -3.803 -30.328 1 95.69 82 VAL B C 1
ATOM 3094 O O . VAL B 1 82 ? 10.352 -4.168 -30.516 1 95.69 82 VAL B O 1
ATOM 3097 N N . ASN B 1 83 ? 12.414 -4.574 -29.891 1 94.12 83 ASN B N 1
ATOM 3098 C CA . ASN B 1 83 ? 12.141 -5.988 -29.656 1 94.12 83 ASN B CA 1
ATOM 3099 C C . ASN B 1 83 ? 11.242 -6.188 -28.438 1 94.12 83 ASN B C 1
ATOM 3101 O O . ASN B 1 83 ? 10.43 -7.109 -28.406 1 94.12 83 ASN B O 1
ATOM 3105 N N . GLY B 1 84 ? 11.469 -5.359 -27.453 1 94.31 84 GLY B N 1
ATOM 3106 C CA . GLY B 1 84 ? 10.617 -5.434 -26.281 1 94.31 84 GLY B CA 1
ATOM 3107 C C . GLY B 1 84 ? 9.156 -5.16 -26.578 1 94.31 84 GLY B C 1
ATOM 3108 O O . GLY B 1 84 ? 8.266 -5.785 -26 1 94.31 84 GLY B O 1
ATOM 3109 N N . TRP B 1 85 ? 8.969 -4.262 -27.531 1 95.5 85 TRP B N 1
ATOM 3110 C CA . TRP B 1 85 ? 7.602 -3.91 -27.906 1 95.5 85 TRP B CA 1
ATOM 3111 C C . TRP B 1 85 ? 6.91 -5.078 -28.594 1 95.5 85 TRP B C 1
ATOM 3113 O O . TRP B 1 85 ? 5.719 -5.316 -28.391 1 95.5 85 TRP B O 1
ATOM 3123 N N . LYS B 1 86 ? 7.621 -5.785 -29.375 1 93.5 86 LYS B N 1
ATOM 3124 C CA . LYS B 1 86 ? 7.074 -6.941 -30.078 1 93.5 86 LYS B CA 1
ATOM 3125 C C . LYS B 1 86 ? 6.867 -8.117 -29.125 1 93.5 86 LYS B C 1
ATOM 3127 O O . LYS B 1 86 ? 6.047 -9 -29.391 1 93.5 86 LYS B O 1
ATOM 3132 N N . THR B 1 87 ? 7.418 -8.07 -28.062 1 87.75 87 THR B N 1
ATOM 3133 C CA . THR B 1 87 ? 7.363 -9.102 -27.031 1 87.75 87 THR B CA 1
ATOM 3134 C C . THR B 1 87 ? 7.668 -10.469 -27.625 1 87.75 87 THR B C 1
ATOM 3136 O O . THR B 1 87 ? 7.91 -10.594 -28.828 1 87.75 87 THR B O 1
ATOM 3139 N N . GLY B 1 88 ? 7.887 -11.508 -26.938 1 84.75 88 GLY B N 1
ATOM 3140 C CA . GLY B 1 88 ? 8.078 -12.875 -27.391 1 84.75 88 GLY B CA 1
ATOM 3141 C C . GLY B 1 88 ? 6.77 -13.625 -27.578 1 84.75 88 GLY B C 1
ATOM 3142 O O . GLY B 1 88 ? 6.773 -14.836 -27.828 1 84.75 88 GLY B O 1
ATOM 3143 N N . THR B 1 89 ? 5.699 -12.906 -27.484 1 90.5 89 THR B N 1
ATOM 3144 C CA . THR B 1 89 ? 4.379 -13.516 -27.625 1 90.5 89 THR B CA 1
ATOM 3145 C C . THR B 1 89 ? 3.678 -13 -28.875 1 90.5 89 THR B C 1
ATOM 3147 O O . THR B 1 89 ? 4.281 -12.305 -29.703 1 90.5 89 THR B O 1
ATOM 3150 N N . GLU B 1 90 ? 2.438 -13.406 -29.062 1 93.81 90 GLU B N 1
ATOM 3151 C CA . GLU B 1 90 ? 1.634 -12.953 -30.203 1 93.81 90 GLU B CA 1
ATOM 3152 C C . GLU B 1 90 ? 1.137 -11.523 -29.984 1 93.81 90 GLU B C 1
ATOM 3154 O O . GLU B 1 90 ? 0.594 -10.906 -30.906 1 93.81 90 GLU B O 1
ATOM 3159 N N . TYR B 1 91 ? 1.392 -11.023 -28.891 1 96 91 TYR B N 1
ATOM 3160 C CA . TYR B 1 91 ? 0.864 -9.703 -28.547 1 96 91 TYR B CA 1
ATOM 3161 C C . TYR B 1 91 ? 1.992 -8.703 -28.344 1 96 91 TYR B C 1
ATOM 3163 O O . TYR B 1 91 ? 3.094 -9.078 -27.922 1 96 91 TYR B O 1
ATOM 3171 N N . THR B 1 92 ? 1.678 -7.449 -28.531 1 96.69 92 THR B N 1
ATOM 3172 C CA . THR B 1 92 ? 2.646 -6.387 -28.297 1 96.69 92 THR B CA 1
ATOM 3173 C C . THR B 1 92 ? 2.59 -5.918 -26.844 1 96.69 92 THR B C 1
ATOM 3175 O O . THR B 1 92 ? 1.663 -6.27 -26.109 1 96.69 92 THR B O 1
ATOM 3178 N N . PHE B 1 93 ? 3.598 -5.16 -26.5 1 96.12 93 PHE B N 1
ATOM 3179 C CA . PHE B 1 93 ? 3.629 -4.629 -25.141 1 96.12 93 PHE B CA 1
ATOM 3180 C C . PHE B 1 93 ? 2.48 -3.654 -24.906 1 96.12 93 PHE B C 1
ATOM 3182 O O . PHE B 1 93 ? 1.972 -3.533 -23.797 1 96.12 93 PHE B O 1
ATOM 3189 N N . GLY B 1 94 ? 2.035 -2.984 -25.969 1 96.12 94 GLY B N 1
ATOM 3190 C CA . GLY B 1 94 ? 0.876 -2.109 -25.891 1 96.12 94 GLY B CA 1
ATOM 3191 C C . GLY B 1 94 ? -0.389 -2.834 -25.469 1 96.12 94 GLY B C 1
ATOM 3192 O O . GLY B 1 94 ? -1.212 -2.281 -24.734 1 96.12 94 GLY B O 1
ATOM 3193 N N . HIS B 1 95 ? -0.479 -4.047 -25.969 1 97.38 95 HIS B N 1
ATOM 3194 C CA . HIS B 1 95 ? -1.608 -4.883 -25.578 1 97.38 95 HIS B CA 1
ATOM 3195 C C . HIS B 1 95 ? -1.623 -5.121 -24.078 1 97.38 95 HIS B C 1
ATOM 3197 O O . HIS B 1 95 ? -2.662 -4.965 -23.422 1 97.38 95 HIS B O 1
ATOM 3203 N N . TYR B 1 96 ? -0.537 -5.379 -23.5 1 96.31 96 TYR B N 1
ATOM 3204 C CA . TYR B 1 96 ? -0.436 -5.652 -22.062 1 96.31 96 TYR B CA 1
ATOM 3205 C C . TYR B 1 96 ? -0.641 -4.383 -21.25 1 96.31 96 TYR B C 1
ATOM 3207 O O . TYR B 1 96 ? -1.19 -4.426 -20.156 1 96.31 96 TYR B O 1
ATOM 3215 N N . MET B 1 97 ? -0.215 -3.289 -21.844 1 95.44 97 MET B N 1
ATOM 3216 C CA . MET B 1 97 ? -0.479 -2.004 -21.203 1 95.44 97 MET B CA 1
ATOM 3217 C C . MET B 1 97 ? -1.976 -1.71 -21.172 1 95.44 97 MET B C 1
ATOM 3219 O O . MET B 1 97 ? -2.502 -1.271 -20.141 1 95.44 97 MET B O 1
ATOM 3223 N N . TRP B 1 98 ? -2.609 -2 -22.234 1 96.75 98 TRP B N 1
ATOM 3224 C CA . TRP B 1 98 ? -4.051 -1.782 -22.297 1 96.75 98 TRP B CA 1
ATOM 3225 C C . TRP B 1 98 ? -4.789 -2.73 -21.359 1 96.75 98 TRP B C 1
ATOM 3227 O O . TRP B 1 98 ? -5.777 -2.344 -20.734 1 96.75 98 TRP B O 1
ATOM 3237 N N . ASN B 1 99 ? -4.352 -3.941 -21.312 1 97.5 99 ASN B N 1
ATOM 3238 C CA . ASN B 1 99 ? -4.922 -4.902 -20.375 1 97.5 99 ASN B CA 1
ATOM 3239 C C . ASN B 1 99 ? -4.863 -4.387 -18.938 1 97.5 99 ASN B C 1
ATOM 3241 O O . ASN B 1 99 ? -5.824 -4.535 -18.172 1 97.5 99 ASN B O 1
ATOM 3245 N N . THR B 1 100 ? -3.789 -3.764 -18.656 1 96.81 100 THR B N 1
ATOM 3246 C CA . THR B 1 100 ? -3.605 -3.227 -17.312 1 96.81 100 THR B CA 1
ATOM 3247 C C . THR B 1 100 ? -4.629 -2.137 -17.016 1 96.81 100 THR B C 1
ATOM 3249 O O . THR B 1 100 ? -5.258 -2.133 -15.961 1 96.81 100 THR B O 1
ATOM 3252 N N . MET B 1 101 ? -4.875 -1.317 -18 1 96.81 101 MET B N 1
ATOM 3253 C CA . MET B 1 101 ? -5.801 -0.204 -17.797 1 96.81 101 MET B CA 1
ATOM 3254 C C . MET B 1 101 ? -7.238 -0.702 -17.688 1 96.81 101 MET B C 1
ATOM 3256 O O . MET B 1 101 ? -8.07 -0.075 -17.031 1 96.81 101 MET B O 1
ATOM 3260 N N . GLN B 1 102 ? -7.488 -1.801 -18.234 1 97.31 102 GLN B N 1
ATOM 3261 C CA . GLN B 1 102 ? -8.844 -2.344 -18.25 1 97.31 102 GLN B CA 1
ATOM 3262 C C . GLN B 1 102 ? -9.312 -2.703 -16.828 1 97.31 102 GLN B C 1
ATOM 3264 O O . GLN B 1 102 ? -10.508 -2.705 -16.547 1 97.31 102 GLN B O 1
ATOM 3269 N N . TYR B 1 103 ? -8.422 -3.021 -15.969 1 97.25 103 TYR B N 1
ATOM 3270 C CA . TYR B 1 103 ? -8.906 -3.287 -14.617 1 97.25 103 TYR B CA 1
ATOM 3271 C C . TYR B 1 103 ? -8.516 -2.158 -13.664 1 97.25 103 TYR B C 1
ATOM 3273 O O . TYR B 1 103 ? -9.164 -1.958 -12.633 1 97.25 103 TYR B O 1
ATOM 3281 N N . VAL B 1 104 ? -7.477 -1.384 -14 1 97.19 104 VAL B N 1
ATOM 3282 C CA . VAL B 1 104 ? -7.035 -0.308 -13.125 1 97.19 104 VAL B CA 1
ATOM 3283 C C . VAL B 1 104 ? -8.078 0.807 -13.109 1 97.19 104 VAL B C 1
ATOM 3285 O O . VAL B 1 104 ? -8.43 1.326 -12.039 1 97.19 104 VAL B O 1
ATOM 3288 N N . ILE B 1 105 ? -8.602 1.165 -14.273 1 97.38 105 ILE B N 1
ATOM 3289 C CA . ILE B 1 105 ? -9.523 2.287 -14.391 1 97.38 105 ILE B CA 1
ATOM 3290 C C . ILE B 1 105 ? -10.812 1.97 -13.641 1 97.38 105 ILE B C 1
ATOM 3292 O O . ILE B 1 105 ? -11.242 2.736 -12.773 1 97.38 105 ILE B O 1
ATOM 3296 N N . PRO B 1 106 ? -11.422 0.837 -13.867 1 98.06 106 PRO B N 1
ATOM 3297 C CA . PRO B 1 106 ? -12.625 0.537 -13.0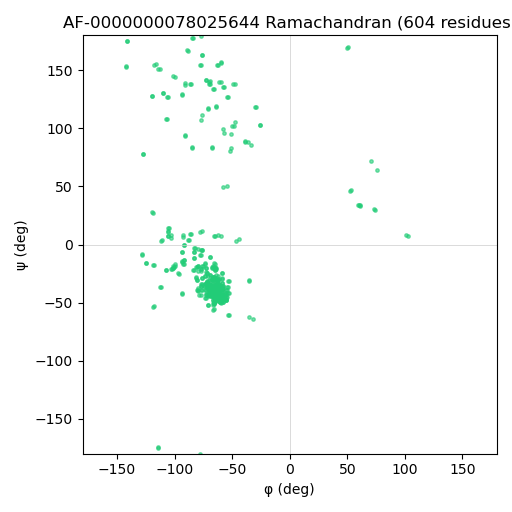86 1 98.06 106 PRO B CA 1
ATOM 3298 C C . PRO B 1 106 ? -12.336 0.402 -11.594 1 98.06 106 PRO B C 1
ATOM 3300 O O . PRO B 1 106 ? -13.18 0.76 -10.766 1 98.06 106 PRO B O 1
ATOM 3303 N N . LYS B 1 107 ? -11.195 -0.131 -11.273 1 97.5 107 LYS B N 1
ATOM 3304 C CA . LYS B 1 107 ? -10.812 -0.243 -9.867 1 97.5 107 LYS B CA 1
ATOM 3305 C C . LYS B 1 107 ? -10.797 1.124 -9.188 1 97.5 107 LYS B C 1
ATOM 3307 O O . LYS B 1 107 ? -11.336 1.282 -8.094 1 97.5 107 LYS B O 1
ATOM 3312 N N . VAL B 1 108 ? -10.219 2.07 -9.867 1 97.44 108 VAL B N 1
ATOM 3313 C CA . VAL B 1 108 ? -10.117 3.424 -9.328 1 97.44 108 VAL B CA 1
ATOM 3314 C C . VAL B 1 108 ? -11.508 4.043 -9.219 1 97.44 108 VAL B C 1
ATOM 3316 O O . VAL B 1 108 ? -11.875 4.582 -8.172 1 97.44 108 VAL B O 1
ATOM 3319 N N . LEU B 1 109 ? -12.305 3.951 -10.234 1 98.12 109 LEU B N 1
ATOM 3320 C CA . LEU B 1 109 ? -13.625 4.562 -10.281 1 98.12 109 LEU B CA 1
ATOM 3321 C C . LEU B 1 109 ? -14.547 3.961 -9.227 1 98.12 109 LEU B C 1
ATOM 3323 O O . LEU B 1 109 ? -15.195 4.691 -8.477 1 98.12 109 LEU B O 1
ATOM 3327 N N . LEU B 1 110 ? -14.523 2.68 -9.133 1 97.62 110 LEU B N 1
ATOM 3328 C CA . LEU B 1 110 ? -15.414 2.012 -8.188 1 97.62 110 LEU B CA 1
ATOM 3329 C C . LEU B 1 110 ? -14.977 2.281 -6.75 1 97.62 110 LEU B C 1
ATOM 3331 O O . LEU B 1 110 ? -15.812 2.391 -5.852 1 97.62 110 LEU B O 1
ATOM 3335 N N . THR B 1 111 ? -13.656 2.365 -6.551 1 97.56 111 THR B N 1
ATOM 3336 C CA . THR B 1 111 ? -13.148 2.691 -5.223 1 97.56 111 THR B CA 1
ATOM 3337 C C . THR B 1 111 ? -13.609 4.086 -4.801 1 97.56 111 THR B C 1
ATOM 3339 O O . THR B 1 111 ? -14.062 4.281 -3.672 1 97.56 111 THR B O 1
ATOM 3342 N N . ILE B 1 112 ? -13.492 5.004 -5.699 1 97.38 112 ILE B N 1
ATOM 3343 C CA . ILE B 1 112 ? -13.898 6.375 -5.406 1 97.38 112 ILE B CA 1
ATOM 3344 C C . ILE B 1 112 ? -15.383 6.41 -5.055 1 97.38 112 ILE B C 1
ATOM 3346 O O . ILE B 1 112 ? -15.766 6.969 -4.023 1 97.38 112 ILE B O 1
ATOM 3350 N N . ILE B 1 113 ? -16.172 5.809 -5.844 1 96.06 113 ILE B N 1
ATOM 3351 C CA . ILE B 1 113 ? -17.625 5.859 -5.691 1 96.06 113 ILE B CA 1
ATOM 3352 C C . ILE B 1 113 ? -18.031 5.164 -4.398 1 96.06 113 ILE B C 1
ATOM 3354 O O . ILE B 1 113 ? -18.719 5.754 -3.559 1 96.06 113 ILE B O 1
ATOM 3358 N N . SER B 1 114 ? -17.562 3.961 -4.203 1 93.69 114 SER B N 1
ATOM 3359 C CA . SER B 1 114 ? -18 3.172 -3.051 1 93.69 114 SER B CA 1
ATOM 3360 C C . SER B 1 114 ? -17.469 3.764 -1.749 1 93.69 114 SER B C 1
ATOM 3362 O O . SER B 1 114 ? -18.203 3.887 -0.771 1 93.69 114 SER B O 1
ATOM 3364 N N . SER B 1 115 ? -16.203 4.137 -1.74 1 95.19 115 SER B N 1
ATOM 3365 C CA . SER B 1 115 ? -15.609 4.68 -0.519 1 95.19 115 SER B CA 1
ATOM 3366 C C . SER B 1 115 ? -16.25 6.008 -0.136 1 95.19 115 SER B C 1
ATOM 3368 O O . SER B 1 115 ? -16.438 6.293 1.049 1 95.19 115 SER B O 1
ATOM 3370 N N . THR B 1 116 ? -16.578 6.824 -1.117 1 95.5 116 THR B N 1
ATOM 3371 C CA . THR B 1 116 ? -17.219 8.109 -0.853 1 95.5 116 THR B CA 1
ATOM 3372 C C . THR B 1 116 ? -18.594 7.91 -0.238 1 95.5 116 THR B C 1
ATOM 3374 O O . THR B 1 116 ? -18.938 8.562 0.752 1 95.5 116 THR B O 1
ATOM 3377 N N . ILE B 1 117 ? -19.328 7.043 -0.778 1 91.06 117 ILE B N 1
ATOM 3378 C CA . ILE B 1 117 ? -20.688 6.773 -0.291 1 91.06 117 ILE B CA 1
ATOM 3379 C C . ILE B 1 117 ? -20.625 6.266 1.147 1 91.06 117 ILE B C 1
ATOM 3381 O O . ILE B 1 117 ? -21.344 6.766 2.02 1 91.06 117 ILE B O 1
ATOM 3385 N N . VAL B 1 118 ? -19.734 5.316 1.371 1 90.38 118 VAL B N 1
ATOM 3386 C CA . VAL B 1 118 ? -19.625 4.715 2.697 1 90.38 118 VAL B CA 1
ATOM 3387 C C . VAL B 1 118 ? -19.094 5.746 3.691 1 90.38 118 VAL B C 1
ATOM 3389 O O . VAL B 1 118 ? -19.594 5.836 4.82 1 90.38 118 VAL B O 1
ATOM 3392 N N . ALA B 1 119 ? -18.141 6.5 3.273 1 93.44 119 ALA B N 1
ATOM 3393 C CA . ALA B 1 119 ? -17.609 7.539 4.148 1 93.44 119 ALA B CA 1
ATOM 3394 C C . ALA B 1 119 ? -18.672 8.562 4.508 1 93.44 119 ALA B C 1
ATOM 3396 O O . ALA B 1 119 ? -18.766 9.008 5.656 1 93.44 119 ALA B O 1
ATOM 3397 N N . TYR B 1 120 ? -19.5 8.969 3.545 1 91.75 120 TYR B N 1
ATOM 3398 C CA . TYR B 1 120 ? -20.609 9.883 3.779 1 91.75 120 TYR B CA 1
ATOM 3399 C C . TYR B 1 120 ? -21.578 9.32 4.809 1 91.75 120 TYR B C 1
ATOM 3401 O O . TYR B 1 120 ? -22 10.023 5.734 1 91.75 120 TYR B O 1
ATOM 3409 N N . GLY B 1 121 ? -21.875 8.109 4.684 1 88.19 121 GLY B N 1
ATOM 3410 C CA . GLY B 1 121 ? -22.75 7.441 5.629 1 88.19 121 GLY B CA 1
ATOM 3411 C C . GLY B 1 121 ? -22.203 7.426 7.043 1 88.19 121 GLY B C 1
ATOM 3412 O O . GLY B 1 121 ? -22.906 7.785 7.992 1 88.19 121 GLY B O 1
ATOM 3413 N N . PHE B 1 122 ? -20.969 7.152 7.184 1 88.38 122 PHE B N 1
ATOM 3414 C CA . PHE B 1 122 ? -20.344 7.051 8.492 1 88.38 122 PHE B CA 1
ATOM 3415 C C . PHE B 1 122 ? -20.172 8.43 9.125 1 88.38 122 PHE B C 1
ATOM 3417 O O . PHE B 1 122 ? -20.359 8.602 10.328 1 88.38 122 PHE B O 1
ATOM 3424 N N . ALA B 1 123 ? -19.828 9.375 8.367 1 89.62 123 ALA B N 1
ATOM 3425 C CA . ALA B 1 123 ? -19.453 10.688 8.891 1 89.62 123 ALA B CA 1
ATOM 3426 C C . ALA B 1 123 ? -20.688 11.531 9.203 1 89.62 123 ALA B C 1
ATOM 3428 O O . ALA B 1 123 ? -20.672 12.359 10.109 1 89.62 123 ALA B O 1
ATOM 3429 N N . ARG B 1 124 ? -21.719 11.312 8.555 1 88.69 124 ARG B N 1
ATOM 3430 C CA . ARG B 1 124 ? -22.797 12.305 8.648 1 88.69 124 ARG B CA 1
ATOM 3431 C C . ARG B 1 124 ? -24.062 11.68 9.234 1 88.69 124 ARG B C 1
ATOM 3433 O O . ARG B 1 124 ? -24.953 12.398 9.695 1 88.69 124 ARG B O 1
ATOM 3440 N N . PHE B 1 125 ? -24.156 10.453 9.242 1 84.69 125 PHE B N 1
ATOM 3441 C CA . PHE B 1 125 ? -25.406 9.852 9.695 1 84.69 125 PHE B CA 1
ATOM 3442 C C . PHE B 1 125 ? -25.188 9.07 10.992 1 84.69 125 PHE B C 1
ATOM 3444 O O . PHE B 1 125 ? -24.078 8.617 11.266 1 84.69 125 PHE B O 1
ATOM 3451 N N . ASP B 1 126 ? -26.234 9.016 11.75 1 82.44 126 ASP B N 1
ATOM 3452 C CA . ASP B 1 126 ? -26.203 8.242 12.984 1 82.44 126 ASP B CA 1
ATOM 3453 C C . ASP B 1 126 ? -26.672 6.809 12.742 1 82.44 126 ASP B C 1
ATOM 3455 O O . ASP B 1 126 ? -27.859 6.516 12.859 1 82.44 126 ASP B O 1
ATOM 3459 N N . ILE B 1 127 ? -25.766 5.984 12.508 1 78.38 127 ILE B N 1
ATOM 3460 C CA . ILE B 1 127 ? -26.047 4.586 12.203 1 78.38 127 ILE B CA 1
ATOM 3461 C C . ILE B 1 127 ? -26.062 3.77 13.492 1 78.38 127 ILE B C 1
ATOM 3463 O O . ILE B 1 127 ? -25.281 4.023 14.406 1 78.38 127 ILE B O 1
ATOM 3467 N N . PRO B 1 128 ? -27.078 2.879 13.531 1 79.06 128 PRO B N 1
ATOM 3468 C CA . PRO B 1 128 ? -27.031 1.991 14.695 1 79.06 128 PRO B CA 1
ATOM 3469 C C . PRO B 1 128 ? -25.75 1.157 14.758 1 79.06 128 PRO B C 1
ATOM 3471 O O . PRO B 1 128 ? -25.281 0.675 13.727 1 79.06 128 PRO B O 1
ATOM 3474 N N . PHE B 1 129 ? -25.188 0.979 15.891 1 82.69 129 PHE B N 1
ATOM 3475 C CA . PHE B 1 129 ? -23.969 0.221 16.109 1 82.69 129 PHE B CA 1
ATOM 3476 C C . PHE B 1 129 ? -22.812 0.831 15.336 1 82.69 129 PHE B C 1
ATOM 3478 O O . PHE B 1 129 ? -21.969 0.108 14.789 1 82.69 129 PHE B O 1
ATOM 3485 N N . LYS B 1 130 ? -22.812 2.039 15.211 1 84.06 130 LYS B N 1
ATOM 3486 C CA . LYS B 1 130 ? -21.812 2.781 14.453 1 84.06 130 LYS B CA 1
ATOM 3487 C C . LYS B 1 130 ? -20.406 2.432 14.93 1 84.06 130 LYS B C 1
ATOM 3489 O O . LYS B 1 130 ? -19.5 2.229 14.109 1 84.06 130 LYS B O 1
ATOM 3494 N N . LYS B 1 131 ? -20.281 2.334 16.172 1 83 131 LYS B N 1
ATOM 3495 C CA . LYS B 1 131 ? -18.969 2.016 16.734 1 83 131 LYS B CA 1
ATOM 3496 C C . LYS B 1 131 ? -18.5 0.626 16.297 1 83 131 LYS B C 1
ATOM 3498 O O . LYS B 1 131 ? -17.328 0.421 16 1 83 131 LYS B O 1
ATOM 3503 N N . PHE B 1 132 ? -19.422 -0.214 16.281 1 82.25 132 PHE B N 1
ATOM 3504 C CA . PHE B 1 132 ? -19.109 -1.577 15.875 1 82.25 132 PHE B CA 1
ATOM 3505 C C . PHE B 1 132 ? -18.672 -1.614 14.414 1 82.25 132 PHE B C 1
ATOM 3507 O O . PHE B 1 132 ? -17.672 -2.24 14.07 1 82.25 132 PHE B O 1
ATOM 3514 N N . TRP B 1 133 ? -19.375 -0.939 13.531 1 82.56 133 TRP B N 1
ATOM 3515 C CA . TRP B 1 133 ? -19.062 -0.938 12.109 1 82.56 133 TRP B CA 1
ATOM 3516 C C . TRP B 1 133 ? -17.734 -0.235 11.844 1 82.56 133 TRP B C 1
ATOM 3518 O O . TRP B 1 133 ? -16.984 -0.643 10.961 1 82.56 133 TRP B O 1
ATOM 3528 N N . PHE B 1 134 ? -17.562 0.735 12.602 1 82.94 134 PHE B N 1
ATOM 3529 C CA . PHE B 1 134 ? -16.312 1.457 12.453 1 82.94 134 PHE B CA 1
ATOM 3530 C C . PHE B 1 134 ? -15.133 0.588 12.875 1 82.94 134 PHE B C 1
ATOM 3532 O O . PHE B 1 134 ? -14.102 0.563 12.203 1 82.94 134 PHE B O 1
ATOM 3539 N N . ALA B 1 135 ? -15.344 -0.107 13.914 1 79.5 135 ALA B N 1
ATOM 3540 C CA . ALA B 1 135 ? -14.312 -1.039 14.359 1 79.5 135 ALA B CA 1
ATOM 3541 C C . ALA B 1 135 ? -14.055 -2.117 13.305 1 79.5 135 ALA B C 1
ATOM 3543 O O . ALA B 1 135 ? -12.906 -2.51 13.078 1 79.5 135 ALA B O 1
ATOM 3544 N N . THR B 1 136 ? -15.086 -2.551 12.75 1 79.88 136 THR B N 1
ATOM 3545 C CA . THR B 1 136 ? -14.961 -3.555 11.703 1 79.88 136 THR B CA 1
ATOM 3546 C C . THR B 1 136 ? -14.18 -3.002 10.508 1 79.88 136 THR B C 1
ATOM 3548 O O . THR B 1 136 ? -13.359 -3.705 9.922 1 79.88 136 THR B O 1
ATOM 3551 N N . LEU B 1 137 ? -14.422 -1.796 10.148 1 83.44 137 LEU B N 1
ATOM 3552 C CA . LEU B 1 137 ? -13.703 -1.13 9.07 1 83.44 137 LEU B CA 1
ATOM 3553 C C . LEU B 1 137 ? -12.211 -1.055 9.367 1 83.44 137 LEU B C 1
ATOM 3555 O O . LEU B 1 137 ? -11.391 -1.42 8.531 1 83.44 137 LEU B O 1
ATOM 3559 N N . ILE B 1 138 ? -11.883 -0.724 10.523 1 79.56 138 ILE B N 1
ATOM 3560 C CA . ILE B 1 138 ? -10.484 -0.561 10.914 1 79.56 138 ILE B CA 1
ATOM 3561 C C . ILE B 1 138 ? -9.797 -1.925 10.961 1 79.56 138 ILE B C 1
ATOM 3563 O O . ILE B 1 138 ? -8.68 -2.08 10.477 1 79.56 138 ILE B O 1
ATOM 3567 N N . THR B 1 139 ? -10.492 -2.859 11.5 1 77.25 139 THR B N 1
ATOM 3568 C CA . THR B 1 139 ? -9.938 -4.203 11.617 1 77.25 139 THR B CA 1
ATOM 3569 C C . THR B 1 139 ? -9.656 -4.797 10.242 1 77.25 139 THR B C 1
ATOM 3571 O O . THR B 1 139 ? -8.602 -5.402 10.023 1 77.25 139 THR B O 1
ATOM 3574 N N . THR B 1 140 ? -10.578 -4.617 9.336 1 77.81 140 THR B N 1
ATOM 3575 C CA . THR B 1 140 ? -10.422 -5.191 8 1 77.81 140 THR B CA 1
ATOM 3576 C C . THR B 1 140 ? -9.242 -4.555 7.27 1 77.81 140 THR B C 1
ATOM 3578 O O . THR B 1 140 ? -8.555 -5.219 6.492 1 77.81 140 THR B O 1
ATOM 3581 N N . MET B 1 141 ? -9.023 -3.301 7.445 1 81 141 MET B N 1
ATOM 3582 C CA . MET B 1 141 ? -7.938 -2.633 6.734 1 81 141 MET B CA 1
ATOM 3583 C C . MET B 1 141 ? -6.582 -3.043 7.305 1 81 141 MET B C 1
ATOM 3585 O O . MET B 1 141 ? -5.562 -2.939 6.621 1 81 141 MET B O 1
ATOM 3589 N N . LEU B 1 142 ? -6.625 -3.541 8.508 1 76.75 142 LEU B N 1
ATOM 3590 C CA . LEU B 1 142 ? -5.371 -3.91 9.148 1 76.75 142 LEU B CA 1
ATOM 3591 C C . LEU B 1 142 ? -5.031 -5.371 8.883 1 76.75 142 LEU B C 1
ATOM 3593 O O . LEU B 1 142 ? -3.896 -5.801 9.094 1 76.75 142 LEU B O 1
ATOM 3597 N N . LEU B 1 143 ? -5.988 -6.105 8.391 1 80.25 143 LEU B N 1
ATOM 3598 C CA . LEU B 1 143 ? -5.742 -7.504 8.047 1 80.25 143 LEU B CA 1
ATOM 3599 C C . LEU B 1 143 ? -4.883 -7.609 6.793 1 80.25 143 LEU B C 1
ATOM 3601 O O . LEU B 1 143 ? -5.047 -6.828 5.852 1 80.25 143 LEU B O 1
ATOM 3605 N N . PRO B 1 144 ? -3.941 -8.586 6.758 1 82 144 PRO B N 1
ATOM 3606 C CA . PRO B 1 144 ? -3.156 -8.82 5.547 1 82 144 PRO B CA 1
ATOM 3607 C C . PRO B 1 144 ? -4.016 -9.281 4.367 1 82 144 PRO B C 1
ATOM 3609 O O . PRO B 1 144 ? -4.621 -10.352 4.418 1 82 144 PRO B O 1
ATOM 3612 N N . SER B 1 145 ? -4 -8.539 3.402 1 83 145 SER B N 1
ATOM 3613 C CA . SER B 1 145 ? -4.828 -8.82 2.236 1 83 145 SER B CA 1
ATOM 3614 C C . SER B 1 145 ? -4.363 -10.086 1.521 1 83 145 SER B C 1
ATOM 3616 O O . SER B 1 145 ? -5.16 -10.781 0.884 1 83 145 SER B O 1
ATOM 3618 N N . THR B 1 146 ? -3.107 -10.391 1.613 1 83 146 THR B N 1
ATOM 3619 C CA . THR B 1 146 ? -2.566 -11.578 0.958 1 83 146 THR B CA 1
ATOM 3620 C C . THR B 1 146 ? -3.197 -12.844 1.526 1 83 146 THR B C 1
ATOM 3622 O O . THR B 1 146 ? -3.42 -13.812 0.798 1 83 146 THR B O 1
ATOM 3625 N N . VAL B 1 147 ? -3.523 -12.766 2.766 1 76.69 147 VAL B N 1
ATOM 3626 C CA . VAL B 1 147 ? -4.121 -13.922 3.416 1 76.69 147 VAL B CA 1
ATOM 3627 C C . VAL B 1 147 ? -5.582 -14.062 2.996 1 76.69 147 VAL B C 1
ATOM 3629 O O . VAL B 1 147 ? -6.07 -15.172 2.779 1 76.69 147 VAL B O 1
ATOM 3632 N N . LEU B 1 148 ? -6.188 -12.977 2.789 1 81.25 148 LEU B N 1
ATOM 3633 C CA . LEU B 1 148 ? -7.598 -12.977 2.416 1 81.25 148 LEU B CA 1
ATOM 3634 C C . LEU B 1 148 ? -7.77 -13.336 0.944 1 81.25 148 LEU B C 1
ATOM 3636 O O . LEU B 1 148 ? -8.883 -13.617 0.497 1 81.25 148 LEU B O 1
ATOM 3640 N N . LEU B 1 149 ? -6.676 -13.367 0.33 1 85.5 149 LEU B N 1
ATOM 3641 C CA . LEU B 1 149 ? -6.727 -13.641 -1.103 1 85.5 149 LEU B CA 1
ATOM 3642 C C . LEU B 1 149 ? -7.137 -15.086 -1.37 1 85.5 149 LEU B C 1
ATOM 3644 O O . LEU B 1 149 ? -7.766 -15.375 -2.389 1 85.5 149 LEU B O 1
ATOM 3648 N N . ILE B 1 150 ? -6.805 -15.953 -0.486 1 83.88 150 ILE B N 1
ATOM 3649 C CA . ILE B 1 150 ? -7.051 -17.375 -0.692 1 83.88 150 ILE B CA 1
ATOM 3650 C C . ILE B 1 150 ? -8.555 -17.641 -0.709 1 83.88 150 ILE B C 1
ATOM 3652 O O . ILE B 1 150 ? -9.086 -18.141 -1.7 1 83.88 150 ILE B O 1
ATOM 3656 N N . PRO B 1 151 ? -9.227 -17.25 0.344 1 84.62 151 PRO B N 1
ATOM 3657 C CA . PRO B 1 151 ? -10.672 -17.469 0.291 1 84.62 151 PRO B CA 1
ATOM 3658 C C . PRO B 1 151 ? -11.344 -16.703 -0.84 1 84.62 151 PRO B C 1
ATOM 3660 O O . PRO B 1 151 ? -12.32 -17.172 -1.425 1 84.62 151 PRO B O 1
ATOM 3663 N N . GLN B 1 152 ? -10.898 -15.617 -1.142 1 86.62 152 GLN B N 1
ATOM 3664 C CA . GLN B 1 152 ? -11.469 -14.844 -2.242 1 86.62 152 GLN B CA 1
ATOM 3665 C C . GLN B 1 152 ? -11.266 -15.562 -3.576 1 86.62 152 GLN B C 1
ATOM 3667 O O . GLN B 1 152 ? -12.156 -15.57 -4.422 1 86.62 152 GLN B O 1
ATOM 3672 N N . TYR B 1 153 ? -10.086 -16.062 -3.766 1 88.44 153 TYR B N 1
ATOM 3673 C CA . TYR B 1 153 ? -9.797 -16.828 -4.973 1 88.44 153 TYR B CA 1
ATOM 3674 C C . TYR B 1 153 ? -10.781 -17.984 -5.129 1 88.44 153 TYR B C 1
ATOM 3676 O O . TYR B 1 153 ? -11.328 -18.203 -6.215 1 88.44 153 TYR B O 1
ATOM 3684 N N . LEU B 1 154 ? -10.945 -18.672 -4.055 1 84.69 154 LEU B N 1
ATOM 3685 C CA . LEU B 1 154 ? -11.836 -19.828 -4.086 1 84.69 154 LEU B CA 1
ATOM 3686 C C . LEU B 1 154 ? -13.266 -19.406 -4.406 1 84.69 154 LEU B C 1
ATOM 3688 O O . LEU B 1 154 ? -13.977 -20.094 -5.148 1 84.69 154 LEU B O 1
ATOM 3692 N N . MET B 1 155 ? -13.648 -18.297 -3.816 1 82.69 155 MET B N 1
ATOM 3693 C CA . MET B 1 155 ? -14.977 -17.766 -4.09 1 82.69 155 MET B CA 1
ATOM 3694 C C . MET B 1 155 ? -15.141 -17.438 -5.57 1 82.69 155 MET B C 1
ATOM 3696 O O . MET B 1 155 ? -16.125 -17.828 -6.199 1 82.69 155 MET B O 1
ATOM 3700 N N . PHE B 1 156 ? -14.219 -16.766 -6.156 1 89.5 156 PHE B N 1
ATOM 3701 C CA . PHE B 1 156 ? -14.297 -16.359 -7.559 1 89.5 156 PHE B CA 1
ATOM 3702 C C . PHE B 1 156 ? -14.148 -17.578 -8.477 1 89.5 156 PHE B C 1
ATOM 3704 O O . PHE B 1 156 ? -1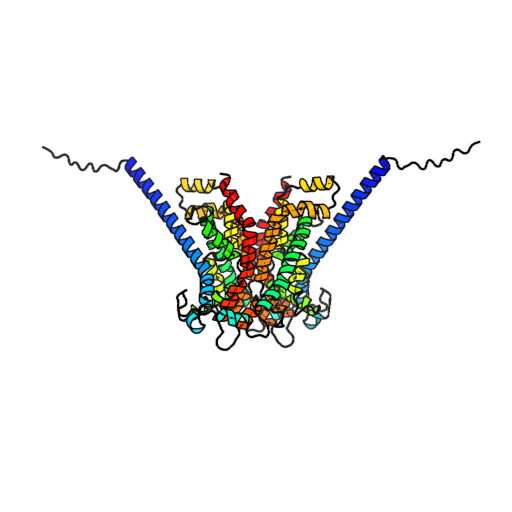4.727 -17.609 -9.562 1 89.5 156 PHE B O 1
ATOM 3711 N N . ARG B 1 157 ? -13.336 -18.5 -8.047 1 87.69 157 ARG B N 1
ATOM 3712 C CA . ARG B 1 157 ? -13.227 -19.75 -8.797 1 87.69 157 ARG B CA 1
ATOM 3713 C C . ARG B 1 157 ? -14.57 -20.453 -8.883 1 87.69 157 ARG B C 1
ATOM 3715 O O . ARG B 1 157 ? -14.984 -20.891 -9.961 1 87.69 157 ARG B O 1
ATOM 3722 N N . GLU B 1 158 ? -15.281 -20.5 -7.773 1 83.56 158 GLU B N 1
ATOM 3723 C CA . GLU B 1 158 ? -16.578 -21.156 -7.723 1 83.56 158 GLU B CA 1
ATOM 3724 C C . GLU B 1 158 ? -17.609 -20.406 -8.562 1 83.56 158 GLU B C 1
ATOM 3726 O O . GLU B 1 158 ? -18.516 -21.016 -9.141 1 83.56 158 GLU B O 1
ATOM 3731 N N . MET B 1 159 ? -17.469 -19.156 -8.672 1 88.44 159 MET B N 1
ATOM 3732 C CA . MET B 1 159 ? -18.391 -18.344 -9.445 1 88.44 159 MET B CA 1
ATOM 3733 C C . MET B 1 159 ? -18.031 -18.359 -10.922 1 88.44 159 MET B C 1
ATOM 3735 O O . MET B 1 159 ? -18.734 -17.766 -11.75 1 88.44 159 MET B O 1
ATOM 3739 N N . GLY B 1 160 ? -16.938 -18.953 -11.258 1 91.88 160 GLY B N 1
ATOM 3740 C CA . GLY B 1 160 ? -16.5 -19.047 -12.641 1 91.88 160 GLY B CA 1
ATOM 3741 C C . GLY B 1 160 ? -15.977 -17.734 -13.188 1 91.88 160 GLY B C 1
ATOM 3742 O O . GLY B 1 160 ? -16.094 -17.453 -14.383 1 91.88 160 GLY B O 1
ATOM 3743 N N . MET B 1 161 ? -15.438 -16.984 -12.32 1 94.81 161 MET B N 1
ATOM 3744 C CA . MET B 1 161 ? -15.031 -15.641 -12.734 1 94.81 161 MET B CA 1
ATOM 3745 C C . MET B 1 161 ? -13.516 -15.555 -12.891 1 94.81 161 MET B C 1
ATOM 3747 O O . MET B 1 161 ? -12.969 -14.461 -13.07 1 94.81 161 MET B O 1
ATOM 3751 N N . LEU B 1 162 ? -12.836 -16.656 -12.93 1 94.38 162 LEU B N 1
ATOM 3752 C CA . LEU B 1 162 ? -11.391 -16.656 -13.117 1 94.38 162 LEU B CA 1
ATOM 3753 C C . LEU B 1 162 ? -11.031 -16.375 -14.578 1 94.38 162 LEU B C 1
ATOM 3755 O O . LEU B 1 162 ? -11.914 -16.375 -15.445 1 94.38 162 LEU B O 1
ATOM 3759 N N . ASN B 1 163 ? -9.828 -16.031 -14.789 1 96.62 163 ASN B N 1
ATOM 3760 C CA . ASN B 1 163 ? -9.281 -15.664 -16.094 1 96.62 163 ASN B CA 1
ATOM 3761 C C . ASN B 1 163 ? -10.016 -14.469 -16.703 1 96.62 163 ASN B C 1
ATOM 3763 O O . ASN B 1 163 ? -10.375 -14.484 -17.875 1 96.62 163 ASN B O 1
ATOM 3767 N N . SER B 1 164 ? -10.406 -13.633 -15.82 1 97.06 164 SER B N 1
ATOM 3768 C CA . SER B 1 164 ? -10.969 -12.328 -16.156 1 97.06 164 SER B CA 1
ATOM 3769 C C . SER B 1 164 ? -10.5 -11.258 -15.18 1 97.06 164 SER B C 1
ATOM 3771 O O . SER B 1 164 ? -9.797 -11.555 -14.211 1 97.06 164 SER B O 1
ATOM 3773 N N . TYR B 1 165 ? -10.914 -10.008 -15.531 1 97.56 165 TYR B N 1
ATOM 3774 C CA . TYR B 1 165 ? -10.484 -8.914 -14.672 1 97.56 165 TYR B CA 1
ATOM 3775 C C . TYR B 1 165 ? -11.508 -8.641 -13.578 1 97.56 165 TYR B C 1
ATOM 3777 O O . TYR B 1 165 ? -11.273 -7.816 -12.688 1 97.56 165 TYR B O 1
ATOM 3785 N N . LEU B 1 166 ? -12.57 -9.359 -13.539 1 96.69 166 LEU B N 1
ATOM 3786 C CA . LEU B 1 166 ? -13.688 -9.086 -12.641 1 96.69 166 LEU B CA 1
ATOM 3787 C C . LEU B 1 166 ? -13.25 -9.211 -11.18 1 96.69 166 LEU B C 1
ATOM 3789 O O . LEU B 1 166 ? -13.539 -8.328 -10.367 1 96.69 166 LEU B O 1
ATOM 3793 N N . PRO B 1 167 ? -12.508 -10.25 -10.852 1 95.5 167 PRO B N 1
ATOM 3794 C CA . PRO B 1 167 ? -12.109 -10.359 -9.445 1 95.5 167 PRO B CA 1
ATOM 3795 C C . PRO B 1 167 ? -11.195 -9.211 -9.008 1 95.5 167 PRO B C 1
ATOM 3797 O O . PRO B 1 167 ? -11.055 -8.953 -7.809 1 95.5 167 PRO B O 1
ATOM 3800 N N . LEU B 1 168 ? -10.586 -8.555 -9.961 1 96.12 168 LEU B N 1
ATOM 3801 C CA . LEU B 1 168 ? -9.609 -7.52 -9.648 1 96.12 168 LEU B CA 1
ATOM 3802 C C . LEU B 1 168 ? -10.305 -6.207 -9.305 1 96.12 168 LEU B C 1
ATOM 3804 O O . LEU B 1 168 ? -9.797 -5.426 -8.5 1 96.12 168 LEU B O 1
ATOM 3808 N N . TRP B 1 169 ? -11.438 -5.961 -9.867 1 96.38 169 TRP B N 1
ATOM 3809 C CA . TRP B 1 169 ? -11.984 -4.633 -9.617 1 96.38 169 TRP B CA 1
ATOM 3810 C C . TRP B 1 169 ? -13.391 -4.727 -9.031 1 96.38 169 TRP B C 1
ATOM 3812 O O . TRP B 1 169 ? -13.875 -3.779 -8.406 1 96.38 169 TRP B O 1
ATOM 3822 N N . LEU B 1 170 ? -14.07 -5.852 -9.109 1 93.69 170 LEU B N 1
ATOM 3823 C CA . LEU B 1 170 ? -15.453 -5.988 -8.656 1 93.69 170 LEU B CA 1
ATOM 3824 C C . LEU B 1 170 ? -15.555 -5.742 -7.152 1 93.69 170 LEU B C 1
ATOM 3826 O O . LEU B 1 170 ? -16.453 -5.035 -6.695 1 93.69 170 LEU B O 1
ATOM 3830 N N . PRO B 1 171 ? -14.633 -6.309 -6.379 1 90.81 171 PRO B N 1
ATOM 3831 C CA . PRO B 1 171 ? -14.734 -6.09 -4.938 1 90.81 171 PRO B CA 1
ATOM 3832 C C . PRO B 1 171 ? -14.688 -4.613 -4.555 1 90.81 171 PRO B C 1
ATOM 3834 O O . PRO B 1 171 ? -15.211 -4.223 -3.512 1 90.81 171 PRO B O 1
ATOM 3837 N N . MET B 1 172 ? -14.086 -3.764 -5.406 1 94 172 MET B N 1
ATOM 3838 C CA . MET B 1 172 ? -13.945 -2.342 -5.105 1 94 172 MET B CA 1
ATOM 3839 C C . MET B 1 172 ? -15.305 -1.651 -5.082 1 94 172 MET B C 1
ATOM 3841 O O . MET B 1 172 ? -15.453 -0.587 -4.48 1 94 172 MET B O 1
ATOM 3845 N N . ALA B 1 173 ? -16.281 -2.305 -5.695 1 92.19 173 ALA B N 1
ATOM 3846 C CA . ALA B 1 173 ? -17.641 -1.748 -5.703 1 92.19 173 ALA B CA 1
ATOM 3847 C C . ALA B 1 173 ? -18.25 -1.795 -4.312 1 92.19 173 ALA B C 1
ATOM 3849 O O . ALA B 1 173 ? -19.25 -1.125 -4.047 1 92.19 173 ALA B O 1
ATOM 3850 N N . PHE B 1 174 ? -17.609 -2.484 -3.447 1 87.69 174 PHE B N 1
ATOM 3851 C CA . PHE B 1 174 ? -18.203 -2.688 -2.129 1 87.69 174 PHE B CA 1
ATOM 3852 C C . PHE B 1 174 ? -17.312 -2.104 -1.041 1 87.69 174 PHE B C 1
ATOM 3854 O O . PHE B 1 174 ? -17.25 -2.625 0.075 1 87.69 174 PHE B O 1
ATOM 3861 N N . ALA B 1 175 ? -16.562 -1.146 -1.338 1 89.25 175 ALA B N 1
ATOM 3862 C CA . ALA B 1 175 ? -15.75 -0.38 -0.402 1 89.25 175 ALA B CA 1
ATOM 3863 C C . ALA B 1 175 ? -14.859 -1.302 0.431 1 89.25 175 ALA B C 1
ATOM 3865 O O . ALA B 1 175 ? -14.766 -1.149 1.651 1 89.25 175 ALA B O 1
ATOM 3866 N N . THR B 1 176 ? -14.219 -2.219 -0.255 1 86.62 176 THR B N 1
ATOM 3867 C CA . THR B 1 176 ? -13.391 -3.195 0.442 1 86.62 176 THR B CA 1
ATOM 3868 C C . THR B 1 176 ? -12.039 -2.59 0.806 1 86.62 176 THR B C 1
ATOM 3870 O O . THR B 1 176 ? -11.297 -3.146 1.623 1 86.62 176 THR B O 1
ATOM 3873 N N . GLN B 1 177 ? -11.672 -1.537 0.176 1 89.94 177 GLN B N 1
ATOM 3874 C CA . GLN B 1 177 ? -10.438 -0.847 0.548 1 89.94 177 GLN B CA 1
ATOM 3875 C C . GLN B 1 177 ? -10.68 0.122 1.703 1 89.94 177 GLN B C 1
ATOM 3877 O O . GLN B 1 177 ? -10.805 1.33 1.491 1 89.94 177 GLN B O 1
ATOM 3882 N N . GLY B 1 178 ? -10.656 -0.378 2.859 1 88.19 178 GLY B N 1
ATOM 3883 C CA . GLY B 1 178 ? -11.016 0.35 4.066 1 88.19 178 GLY B CA 1
ATOM 3884 C C . GLY B 1 178 ? -10.164 1.587 4.293 1 88.19 178 GLY B C 1
ATOM 3885 O O . GLY B 1 178 ? -10.633 2.57 4.867 1 88.19 178 GLY B O 1
ATOM 3886 N N . PHE B 1 179 ? -8.992 1.534 3.836 1 87.44 179 PHE B N 1
ATOM 3887 C CA . PHE B 1 179 ? -8.102 2.678 4.012 1 87.44 179 PHE B CA 1
ATOM 3888 C C . PHE B 1 179 ? -8.719 3.934 3.398 1 87.44 179 PHE B C 1
ATOM 3890 O O . PHE B 1 179 ? -8.695 5.004 4.012 1 87.44 179 PHE B O 1
ATOM 3897 N N . PHE B 1 180 ? -9.203 3.812 2.25 1 93.69 180 PHE B N 1
ATOM 3898 C CA . PHE B 1 180 ? -9.75 4.98 1.568 1 93.69 180 PHE B CA 1
ATOM 3899 C C . PHE B 1 180 ? -11.047 5.434 2.225 1 93.69 180 PHE B C 1
ATOM 3901 O O . PHE B 1 180 ? -11.328 6.629 2.305 1 93.69 180 PHE B O 1
ATOM 3908 N N . VAL B 1 181 ? -11.828 4.488 2.688 1 92.69 181 VAL B N 1
ATOM 3909 C CA . VAL B 1 181 ? -13.039 4.836 3.43 1 92.69 181 VAL B CA 1
ATOM 3910 C C . VAL B 1 181 ? -12.672 5.625 4.684 1 92.69 181 VAL B C 1
ATOM 3912 O O . VAL B 1 181 ? -13.227 6.695 4.938 1 92.69 181 VAL B O 1
ATOM 3915 N N . PHE B 1 182 ? -11.773 5.094 5.336 1 88.38 182 PHE B N 1
ATOM 3916 C CA . PHE B 1 182 ? -11.305 5.734 6.562 1 88.38 182 PHE B CA 1
ATOM 3917 C C . PHE B 1 182 ? -10.766 7.133 6.27 1 88.38 182 PHE B C 1
ATOM 3919 O O . PHE B 1 182 ? -11.07 8.086 6.988 1 88.38 182 PHE B O 1
ATOM 3926 N N . MET B 1 183 ? -9.945 7.23 5.316 1 88.94 183 MET B N 1
ATOM 3927 C CA . MET B 1 183 ? -9.367 8.508 4.922 1 88.94 183 MET B CA 1
ATOM 3928 C C . MET B 1 183 ? -10.461 9.531 4.633 1 88.94 183 MET B C 1
ATOM 3930 O O . MET B 1 183 ? -10.391 10.672 5.109 1 88.94 183 MET B O 1
ATOM 3934 N N . LEU B 1 184 ? -11.484 9.195 3.93 1 94 184 LEU B N 1
ATOM 3935 C CA . LEU B 1 184 ? -12.57 10.109 3.562 1 94 184 LEU B CA 1
ATOM 3936 C C . LEU B 1 184 ? -13.422 10.453 4.773 1 94 184 LEU B C 1
ATOM 3938 O O . LEU B 1 184 ? -13.906 11.578 4.895 1 94 184 LEU B O 1
ATOM 3942 N N . ILE B 1 185 ? -13.633 9.508 5.645 1 91.88 185 ILE B N 1
ATOM 3943 C CA . ILE B 1 185 ? -14.352 9.789 6.883 1 91.88 185 ILE B CA 1
ATOM 3944 C C . ILE B 1 185 ? -13.625 10.867 7.676 1 91.88 185 ILE B C 1
ATOM 3946 O O . ILE B 1 185 ? -14.234 11.844 8.117 1 91.88 185 ILE B O 1
ATOM 3950 N N . GLN B 1 186 ? -12.32 10.648 7.785 1 83.12 186 GLN B N 1
ATOM 3951 C CA . GLN B 1 186 ? -11.516 11.586 8.555 1 83.12 186 GLN B CA 1
ATOM 3952 C C . GLN B 1 186 ? -11.547 12.984 7.934 1 83.12 186 GLN B C 1
ATOM 3954 O O . GLN B 1 186 ? -11.625 13.984 8.641 1 83.12 186 GLN B O 1
ATOM 3959 N N . PHE B 1 187 ? -11.516 13.047 6.676 1 85.88 187 PHE B N 1
ATOM 3960 C CA . PHE B 1 187 ? -11.594 14.328 5.98 1 85.88 187 PHE B CA 1
ATOM 3961 C C . PHE B 1 187 ? -12.945 14.992 6.227 1 85.88 187 PHE B C 1
ATOM 3963 O O . PHE B 1 187 ? -13.008 16.172 6.566 1 85.88 187 PHE B O 1
ATOM 3970 N N . LEU B 1 188 ? -13.969 14.289 6.109 1 91.5 188 LEU B N 1
ATOM 3971 C CA . LEU B 1 188 ? -15.32 14.812 6.25 1 91.5 188 LEU B CA 1
ATOM 3972 C C . LEU B 1 188 ? -15.586 15.258 7.688 1 91.5 188 LEU B C 1
ATOM 3974 O O . LEU B 1 188 ? -16.312 16.234 7.918 1 91.5 188 LEU B O 1
ATOM 3978 N N . ARG B 1 189 ? -15.086 14.562 8.531 1 86.25 189 ARG B N 1
ATOM 3979 C CA . ARG B 1 189 ? -15.258 14.906 9.938 1 86.25 189 ARG B CA 1
ATOM 3980 C C . ARG B 1 189 ? -14.633 16.25 10.258 1 86.25 189 ARG B C 1
ATOM 3982 O O . ARG B 1 189 ? -15.062 16.938 11.188 1 86.25 189 ARG B O 1
ATOM 3989 N N . GLY B 1 190 ? -13.672 16.594 9.516 1 84.62 190 GLY B N 1
ATOM 3990 C CA . GLY B 1 190 ? -13.016 17.875 9.711 1 84.62 190 GLY B CA 1
ATOM 3991 C C . GLY B 1 190 ? -13.742 19.031 9.047 1 84.62 190 GLY B C 1
ATOM 3992 O O . GLY B 1 190 ? -13.375 20.188 9.234 1 84.62 190 GLY B O 1
ATOM 3993 N N . VAL B 1 191 ? -14.766 18.75 8.383 1 88.31 191 VAL B N 1
ATOM 3994 C CA . VAL B 1 191 ? -15.508 19.766 7.652 1 88.31 191 VAL B CA 1
ATOM 3995 C C . VAL B 1 191 ? -16.828 20.062 8.375 1 88.31 191 VAL B C 1
ATOM 3997 O O . VAL B 1 191 ? -17.594 19.141 8.672 1 88.31 191 VAL B O 1
ATOM 4000 N N . PRO B 1 192 ? -17.031 21.344 8.641 1 92.06 192 PRO B N 1
ATOM 4001 C CA . PRO B 1 192 ? -18.312 21.703 9.258 1 92.06 192 PRO B CA 1
ATOM 4002 C C . PRO B 1 192 ? -19.516 21.328 8.398 1 92.06 192 PRO B C 1
ATOM 4004 O O . PRO B 1 192 ? -19.406 21.297 7.168 1 92.06 192 PRO B O 1
ATOM 4007 N N . ARG B 1 193 ? -20.688 21.156 9.039 1 93 193 ARG B N 1
ATOM 4008 C CA . ARG B 1 193 ? -21.875 20.641 8.375 1 93 193 ARG B CA 1
ATOM 4009 C C . ARG B 1 193 ? -22.75 21.766 7.84 1 93 193 ARG B C 1
ATOM 4011 O O . ARG B 1 193 ? -23.828 21.531 7.293 1 93 193 ARG B O 1
ATOM 4018 N N . ASP B 1 194 ? -22.281 22.891 7.895 1 92.94 194 ASP B N 1
ATOM 4019 C CA . ASP B 1 194 ? -23.078 24.062 7.609 1 92.94 194 ASP B CA 1
ATOM 4020 C C . ASP B 1 194 ? -23.625 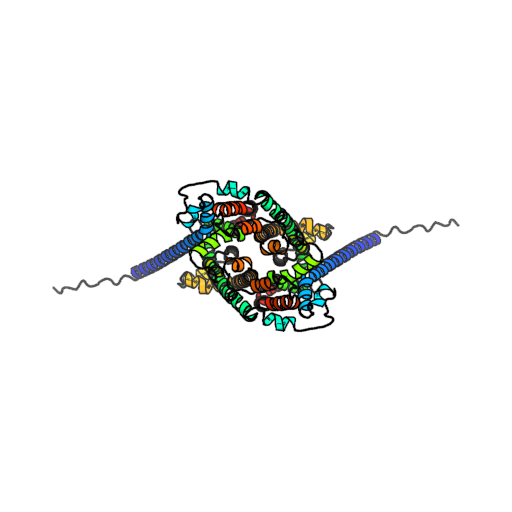24.031 6.18 1 92.94 194 ASP B C 1
ATOM 4022 O O . ASP B 1 194 ? -24.797 24.312 5.945 1 92.94 194 ASP B O 1
ATOM 4026 N N . MET B 1 195 ? -22.828 23.75 5.285 1 93.31 195 MET B N 1
ATOM 4027 C CA . MET B 1 195 ? -23.234 23.734 3.881 1 93.31 195 MET B CA 1
ATOM 4028 C C . MET B 1 195 ? -24.234 22.625 3.611 1 93.31 195 MET B C 1
ATOM 4030 O O . MET B 1 195 ? -25.156 22.797 2.811 1 93.31 195 MET B O 1
ATOM 4034 N N . GLU B 1 196 ? -24.031 21.562 4.234 1 92.88 196 GLU B N 1
ATOM 4035 C CA . GLU B 1 196 ? -24.953 20.438 4.078 1 92.88 196 GLU B CA 1
ATOM 4036 C C . GLU B 1 196 ? -26.312 20.766 4.676 1 92.88 196 GLU B C 1
ATOM 4038 O O . GLU B 1 196 ? -27.344 20.469 4.078 1 92.88 196 GLU B O 1
ATOM 4043 N N . GLU B 1 197 ? -26.312 21.375 5.801 1 91.56 197 GLU B N 1
ATOM 4044 C CA . GLU B 1 197 ? -27.547 21.766 6.469 1 91.56 197 GLU B CA 1
ATOM 4045 C C . GLU B 1 197 ? -28.312 22.812 5.66 1 91.56 197 GLU B C 1
ATOM 4047 O O . GLU B 1 197 ? -29.547 22.766 5.566 1 91.56 197 GLU B O 1
ATOM 4052 N N . ALA B 1 198 ? -27.594 23.688 5.121 1 93.56 198 ALA B N 1
ATOM 4053 C CA . ALA B 1 198 ? -28.219 24.703 4.273 1 93.56 198 ALA B CA 1
ATOM 4054 C C . ALA B 1 198 ? -28.891 24.062 3.064 1 93.56 198 ALA B C 1
ATOM 4056 O O . ALA B 1 198 ? -30 24.453 2.691 1 93.56 198 ALA B O 1
ATOM 4057 N N . ALA B 1 199 ? -28.266 23.141 2.471 1 92.81 199 ALA B N 1
ATOM 4058 C CA . ALA B 1 199 ? -28.844 22.438 1.321 1 92.81 199 ALA B CA 1
ATOM 4059 C C . ALA B 1 199 ? -30.094 21.672 1.714 1 92.81 199 ALA B C 1
ATOM 4061 O O . ALA B 1 199 ? -31.062 21.594 0.939 1 92.81 199 ALA B O 1
ATOM 4062 N N . GLN B 1 200 ? -30.078 21.172 2.879 1 88.31 200 GLN B N 1
ATOM 4063 C CA . GLN B 1 200 ? -31.234 20.453 3.367 1 88.31 200 GLN B CA 1
ATOM 4064 C C . GLN B 1 200 ? -32.406 21.391 3.604 1 88.31 200 GLN B C 1
ATOM 4066 O O . GLN B 1 200 ? -33.562 21.031 3.332 1 88.31 200 GLN B O 1
ATOM 4071 N N . ILE B 1 201 ? -32.094 22.5 4.102 1 89.62 201 ILE B N 1
ATOM 4072 C CA . ILE B 1 201 ? -33.094 23.516 4.305 1 89.62 201 ILE B CA 1
ATOM 4073 C C . ILE B 1 201 ? -33.719 23.922 2.961 1 89.62 201 ILE B C 1
ATOM 4075 O O . ILE B 1 201 ? -34.906 24.188 2.869 1 89.62 201 ILE B O 1
ATOM 4079 N N . ASP B 1 202 ? -32.938 23.906 1.903 1 91.88 202 ASP B N 1
ATOM 4080 C CA . ASP B 1 202 ? -33.375 24.234 0.554 1 91.88 202 ASP B CA 1
ATOM 4081 C C . ASP B 1 202 ? -34.156 23.062 -0.065 1 91.88 202 ASP B C 1
ATOM 4083 O O . ASP B 1 202 ? -34.625 23.172 -1.198 1 91.88 202 ASP B O 1
ATOM 4087 N N . GLY B 1 203 ? -34.25 21.938 0.59 1 88.19 203 GLY B N 1
ATOM 4088 C CA . GLY B 1 203 ? -35.094 20.844 0.143 1 88.19 203 GLY B CA 1
ATOM 4089 C C . GLY B 1 203 ? -34.312 19.719 -0.528 1 88.19 203 GLY B C 1
ATOM 4090 O O . GLY B 1 203 ? -34.906 18.797 -1.093 1 88.19 203 GLY B O 1
ATOM 4091 N N . CYS B 1 204 ? -33.031 19.812 -0.48 1 89.25 204 CYS B N 1
ATOM 4092 C CA . CYS B 1 204 ? -32.219 18.766 -1.099 1 89.25 204 CYS B CA 1
ATOM 4093 C C . CYS B 1 204 ? -32.344 17.469 -0.316 1 89.25 204 CYS B C 1
ATOM 4095 O O . CYS B 1 204 ? -32.375 17.469 0.915 1 89.25 204 CYS B O 1
ATOM 4097 N N . ASN B 1 205 ? -32.406 16.359 -1.121 1 87.19 205 ASN B N 1
ATOM 4098 C CA . ASN B 1 205 ? -32.344 15.062 -0.458 1 87.19 205 ASN B CA 1
ATOM 4099 C C . ASN B 1 205 ? -30.922 14.625 -0.203 1 87.19 205 ASN B C 1
ATOM 4101 O O . ASN B 1 205 ? -29.969 15.328 -0.576 1 87.19 205 ASN B O 1
ATOM 4105 N N . SER B 1 206 ? -30.719 13.492 0.424 1 84.19 206 SER B N 1
ATOM 4106 C CA . SER B 1 206 ? -29.406 13.055 0.862 1 84.19 206 SER B CA 1
ATOM 4107 C C . SER B 1 206 ? -28.469 12.805 -0.326 1 84.19 206 SER B C 1
ATOM 4109 O O . SER B 1 206 ? -27.281 13.094 -0.259 1 84.19 206 SER B O 1
ATOM 4111 N N . PHE B 1 207 ? -29.016 12.258 -1.385 1 87.25 207 PHE B N 1
ATOM 4112 C CA . PHE B 1 207 ? -28.203 11.984 -2.562 1 87.25 207 PHE B CA 1
ATOM 4113 C C . PHE B 1 207 ? -27.797 13.281 -3.254 1 87.25 207 PHE B C 1
ATOM 4115 O O . PHE B 1 207 ? -26.672 13.398 -3.758 1 87.25 207 PHE B O 1
ATOM 4122 N N . GLN B 1 208 ? -28.703 14.227 -3.26 1 91.12 208 GLN B N 1
ATOM 4123 C CA . GLN B 1 208 ? -28.391 15.531 -3.834 1 91.12 208 GLN B CA 1
ATOM 4124 C C . GLN B 1 208 ? -27.344 16.266 -3.01 1 91.12 208 GLN B C 1
ATOM 4126 O O . GLN B 1 208 ? -26.438 16.891 -3.564 1 91.12 208 GLN B O 1
ATOM 4131 N N . VAL B 1 209 ? -27.5 16.109 -1.72 1 92.62 209 VAL B N 1
ATOM 4132 C CA . VAL B 1 209 ? -26.516 16.719 -0.842 1 92.62 209 VAL B CA 1
ATOM 4133 C C . VAL B 1 209 ? -25.141 16.078 -1.08 1 92.62 209 VAL B C 1
ATOM 4135 O O . VAL B 1 209 ? -24.125 16.781 -1.152 1 92.62 209 VAL B O 1
ATOM 4138 N N . LEU B 1 210 ? -25.125 14.734 -1.242 1 93.38 210 LEU B N 1
ATOM 4139 C CA . LEU B 1 210 ? -23.875 14.016 -1.496 1 93.38 210 LEU B CA 1
ATOM 4140 C C . LEU B 1 210 ? -23.234 14.492 -2.793 1 93.38 210 LEU B C 1
ATOM 4142 O O . LEU B 1 210 ? -22.047 14.852 -2.807 1 93.38 210 LEU B O 1
ATOM 4146 N N . TRP B 1 211 ? -24 14.633 -3.768 1 94.12 211 TRP B N 1
ATOM 4147 C CA . TRP B 1 211 ? -23.484 14.891 -5.105 1 94.12 211 TRP B CA 1
ATOM 4148 C C . TRP B 1 211 ? -23.109 16.359 -5.273 1 94.12 211 TRP B C 1
ATOM 4150 O O . TRP B 1 211 ? -22.062 16.688 -5.824 1 94.12 211 TRP B O 1
ATOM 4160 N N . TYR B 1 212 ? -23.891 17.312 -4.715 1 94.94 212 TYR B N 1
ATOM 4161 C CA . TYR B 1 212 ? -23.719 18.719 -5.027 1 94.94 212 TYR B CA 1
ATOM 4162 C C . TYR B 1 212 ? -22.953 19.438 -3.928 1 94.94 212 TYR B C 1
ATOM 4164 O O . TYR B 1 212 ? -22.375 20.5 -4.156 1 94.94 212 TYR B O 1
ATOM 4172 N N . VAL B 1 213 ? -22.906 18.859 -2.754 1 95.94 213 VAL B N 1
ATOM 4173 C CA . VAL B 1 213 ? -22.281 19.578 -1.642 1 95.94 213 VAL B CA 1
ATOM 4174 C C . VAL B 1 213 ? -21.078 18.797 -1.136 1 95.94 213 VAL B C 1
ATOM 4176 O O . VAL B 1 213 ? -19.938 19.297 -1.168 1 95.94 213 VAL B O 1
ATOM 4179 N N . VAL B 1 214 ? -21.281 17.531 -0.824 1 96.12 214 VAL B N 1
ATOM 4180 C CA . VAL B 1 214 ? -20.266 16.75 -0.148 1 96.12 214 VAL B CA 1
ATOM 4181 C C . VAL B 1 214 ? -19.141 16.406 -1.131 1 96.12 214 VAL B C 1
ATOM 4183 O O . VAL B 1 214 ? -17.953 16.547 -0.812 1 96.12 214 VAL B O 1
ATOM 4186 N N . VAL B 1 215 ? -19.453 15.969 -2.324 1 96.44 215 VAL B N 1
ATOM 4187 C CA . VAL B 1 215 ? -18.469 15.531 -3.307 1 96.44 215 VAL B CA 1
ATOM 4188 C C . VAL B 1 215 ? -17.531 16.688 -3.664 1 96.44 215 VAL B C 1
ATOM 4190 O O . VAL B 1 215 ? -16.312 16.531 -3.654 1 96.44 215 VAL B O 1
ATOM 4193 N N . PRO B 1 216 ? -18.078 17.859 -3.908 1 95.44 216 PRO B N 1
ATOM 4194 C CA . PRO B 1 216 ? -17.188 18.984 -4.18 1 95.44 216 PRO B CA 1
ATOM 4195 C C . PRO B 1 216 ? -16.281 19.312 -2.998 1 95.44 216 PRO B C 1
ATOM 4197 O O . PRO B 1 216 ? -15.117 19.688 -3.191 1 95.44 216 PRO B O 1
ATOM 4200 N N . ILE B 1 217 ? -16.797 19.172 -1.854 1 93.25 217 ILE B N 1
ATOM 4201 C CA . ILE B 1 217 ? -16 19.438 -0.655 1 93.25 217 ILE B CA 1
ATOM 4202 C C . ILE B 1 217 ? -14.891 18.391 -0.536 1 93.25 217 ILE B C 1
ATOM 4204 O O . ILE B 1 217 ? -13.773 18.703 -0.134 1 93.25 217 ILE B O 1
ATOM 4208 N N . LEU B 1 218 ? -15.156 17.172 -0.963 1 94.44 218 LEU B N 1
ATOM 4209 C CA . LEU B 1 218 ? -14.234 16.047 -0.837 1 94.44 218 LEU B CA 1
ATOM 4210 C C . LEU B 1 218 ? -13.289 15.992 -2.031 1 94.44 218 LEU B C 1
ATOM 4212 O O . LEU B 1 218 ? -12.438 15.094 -2.111 1 94.44 218 LEU B O 1
ATOM 4216 N N . LYS B 1 219 ? -13.344 16.891 -2.898 1 92.94 219 LYS B N 1
ATOM 4217 C CA . LYS B 1 219 ? -12.625 16.812 -4.168 1 92.94 219 LYS B CA 1
ATOM 4218 C C . LYS B 1 219 ? -11.133 16.594 -3.943 1 92.94 219 LYS B C 1
ATOM 4220 O O . LYS B 1 219 ? -10.539 15.688 -4.527 1 92.94 219 LYS B O 1
ATOM 4225 N N . PRO B 1 220 ? -10.469 17.328 -3.072 1 86.44 220 PRO B N 1
ATOM 4226 C CA . PRO B 1 220 ? -9.039 17.078 -2.865 1 86.44 220 PRO B CA 1
ATOM 4227 C C . PRO B 1 220 ? -8.75 15.68 -2.336 1 86.44 220 PRO B C 1
ATOM 4229 O O . PRO B 1 220 ? -7.797 15.039 -2.777 1 86.44 220 PRO B O 1
ATOM 4232 N N . ALA B 1 221 ? -9.562 15.305 -1.412 1 89.44 221 ALA B N 1
ATOM 4233 C CA . ALA B 1 221 ? -9.391 13.969 -0.843 1 89.44 221 ALA B CA 1
ATOM 4234 C C . ALA B 1 221 ? -9.68 12.883 -1.88 1 89.44 221 ALA B C 1
ATOM 4236 O O . ALA B 1 221 ? -8.992 11.867 -1.932 1 89.44 221 ALA B O 1
ATOM 4237 N N . ILE B 1 222 ? -10.719 13.117 -2.693 1 94.38 222 ILE B N 1
ATOM 4238 C CA . ILE B 1 222 ? -11.102 12.164 -3.729 1 94.38 222 ILE B CA 1
ATOM 4239 C C . ILE B 1 222 ? -9.977 12.047 -4.754 1 94.38 222 ILE B C 1
ATOM 4241 O O . ILE B 1 222 ? -9.68 10.945 -5.238 1 94.38 222 ILE B O 1
ATOM 4245 N N . ILE B 1 223 ? -9.328 13.109 -5.082 1 90.12 223 ILE B N 1
ATOM 4246 C CA . ILE B 1 223 ? -8.203 13.094 -6.004 1 90.12 223 ILE B CA 1
ATOM 4247 C C . ILE B 1 223 ? -7.062 12.258 -5.414 1 90.12 223 ILE B C 1
ATOM 4249 O O . ILE B 1 223 ? -6.422 11.484 -6.125 1 90.12 223 ILE B O 1
ATOM 4253 N N . SER B 1 224 ? -6.828 12.398 -4.129 1 86.44 224 SER B N 1
ATOM 4254 C CA . SER B 1 224 ? -5.816 11.594 -3.459 1 86.44 224 SER B CA 1
ATOM 4255 C C . SER B 1 224 ? -6.164 10.109 -3.521 1 86.44 224 SER B C 1
ATOM 4257 O O . SER B 1 224 ? -5.293 9.273 -3.771 1 86.44 224 SER B O 1
ATOM 4259 N N . VAL B 1 225 ? -7.453 9.805 -3.316 1 92.69 225 VAL B N 1
ATOM 4260 C CA . VAL B 1 225 ? -7.914 8.422 -3.416 1 92.69 225 VAL B CA 1
ATOM 4261 C C . VAL B 1 225 ? -7.633 7.883 -4.816 1 92.69 225 VAL B C 1
ATOM 4263 O O . VAL B 1 225 ? -7.113 6.777 -4.969 1 92.69 225 VAL B O 1
ATOM 4266 N N . ALA B 1 226 ? -8.016 8.688 -5.773 1 93.44 226 ALA B N 1
ATOM 4267 C CA . ALA B 1 226 ? -7.809 8.281 -7.16 1 93.44 226 ALA B CA 1
ATOM 4268 C C . ALA B 1 226 ? -6.332 8.008 -7.441 1 93.44 226 ALA B C 1
ATOM 4270 O O . ALA B 1 226 ? -5.988 6.992 -8.047 1 93.44 226 ALA B O 1
ATOM 4271 N N . LEU B 1 227 ? -5.516 8.836 -7.008 1 88.75 227 LEU B N 1
ATOM 4272 C CA . LEU B 1 227 ? -4.082 8.719 -7.25 1 88.75 227 LEU B CA 1
ATOM 4273 C C . LEU B 1 227 ? -3.51 7.492 -6.551 1 88.75 227 LEU B C 1
ATOM 4275 O O . LEU B 1 227 ? -2.791 6.699 -7.164 1 88.75 227 LEU B O 1
ATOM 4279 N N . PHE B 1 228 ? -3.805 7.367 -5.328 1 87.75 228 PHE B N 1
ATOM 4280 C CA . PHE B 1 228 ? -3.268 6.25 -4.555 1 87.75 228 PHE B CA 1
ATOM 4281 C C . PHE B 1 228 ? -3.793 4.922 -5.086 1 87.75 228 PHE B C 1
ATOM 4283 O O . PHE B 1 228 ? -3.039 3.955 -5.203 1 87.75 228 PHE B O 1
ATOM 4290 N N . GLN B 1 229 ? -5.035 4.902 -5.34 1 94 229 GLN B N 1
ATOM 4291 C CA . GLN B 1 229 ? -5.609 3.67 -5.867 1 94 229 GLN B CA 1
ATOM 4292 C C . GLN B 1 229 ? -4.992 3.309 -7.215 1 94 229 GLN B C 1
ATOM 4294 O O . GLN B 1 229 ? -4.762 2.131 -7.5 1 94 229 GLN B O 1
ATOM 4299 N N . PHE B 1 230 ? -4.832 4.301 -8.023 1 93.25 230 PHE B N 1
ATOM 4300 C CA . PHE B 1 230 ? -4.172 4.059 -9.305 1 93.25 230 PHE B CA 1
ATOM 4301 C C . PHE B 1 230 ? -2.781 3.471 -9.094 1 93.25 230 PHE B C 1
ATOM 4303 O O . PHE B 1 230 ? -2.439 2.445 -9.688 1 93.25 230 PHE B O 1
ATOM 4310 N N . MET B 1 231 ? -2.055 4.062 -8.273 1 88.5 231 MET B N 1
ATOM 4311 C CA . MET B 1 231 ? -0.685 3.625 -8.016 1 88.5 231 MET B CA 1
ATOM 4312 C C . MET B 1 231 ? -0.665 2.217 -7.426 1 88.5 231 MET B C 1
ATOM 4314 O O . MET B 1 231 ? 0.159 1.389 -7.82 1 88.5 231 MET B O 1
ATOM 4318 N N . TRP B 1 232 ? -1.519 2.008 -6.504 1 89.56 232 TRP B N 1
ATOM 4319 C CA . TRP B 1 232 ? -1.574 0.695 -5.867 1 89.56 232 TRP B CA 1
ATOM 4320 C C . TRP B 1 232 ? -2.021 -0.373 -6.859 1 89.56 232 TRP B C 1
ATOM 4322 O O . TRP B 1 232 ? -1.54 -1.508 -6.816 1 89.56 232 TRP B O 1
ATOM 4332 N N . SER B 1 233 ? -2.908 -0 -7.688 1 94.06 233 SER B N 1
ATOM 4333 C CA . SER B 1 233 ? -3.387 -0.939 -8.695 1 94.06 233 SER B CA 1
ATOM 4334 C C . SER B 1 233 ? -2.293 -1.276 -9.703 1 94.06 233 SER B C 1
ATOM 4336 O O . SER B 1 233 ? -2.18 -2.422 -10.141 1 94.06 233 SER B O 1
ATOM 4338 N N . MET B 1 234 ? -1.541 -0.297 -10.031 1 90.62 234 MET B N 1
ATOM 4339 C CA . MET B 1 234 ? -0.429 -0.511 -10.953 1 90.62 234 MET B CA 1
ATOM 4340 C C . MET B 1 234 ? 0.62 -1.429 -10.336 1 90.62 234 MET B C 1
ATOM 4342 O O . MET B 1 234 ? 1.369 -2.094 -11.047 1 90.62 234 MET B O 1
ATOM 4346 N N . ASN B 1 235 ? 0.635 -1.515 -9.062 1 88.69 235 ASN B N 1
ATOM 4347 C CA . ASN B 1 235 ? 1.621 -2.307 -8.336 1 88.69 235 ASN B CA 1
ATOM 4348 C C . ASN B 1 235 ? 1.103 -3.711 -8.039 1 88.69 235 ASN B C 1
ATOM 4350 O O . ASN B 1 235 ? 1.848 -4.562 -7.547 1 88.69 235 ASN B O 1
ATOM 4354 N N . ASP B 1 236 ? -0.107 -3.891 -8.352 1 89.94 236 ASP B N 1
ATOM 4355 C CA . ASP B 1 236 ? -0.715 -5.172 -8 1 89.94 236 ASP B CA 1
ATOM 4356 C C . ASP B 1 236 ? -0.155 -6.301 -8.867 1 89.94 236 ASP B C 1
ATOM 4358 O O . ASP B 1 236 ? -0.318 -6.293 -10.086 1 89.94 236 ASP B O 1
ATOM 4362 N N . PHE B 1 237 ? 0.507 -7.23 -8.219 1 89.56 237 PHE B N 1
ATOM 4363 C CA . PHE B 1 237 ? 1.09 -8.375 -8.906 1 89.56 237 PHE B CA 1
ATOM 4364 C C . PHE B 1 237 ? 0.37 -9.664 -8.523 1 89.56 237 PHE B C 1
ATOM 4366 O O . PHE B 1 237 ? 0.088 -10.5 -9.383 1 89.56 237 PHE B O 1
ATOM 4373 N N . ILE B 1 238 ? -0.017 -9.773 -7.348 1 88.62 238 ILE B N 1
ATOM 4374 C CA . ILE B 1 238 ? -0.561 -11.031 -6.84 1 88.62 238 ILE B CA 1
ATOM 4375 C C . ILE B 1 238 ? -1.953 -11.266 -7.422 1 88.62 238 ILE B C 1
ATOM 4377 O O . ILE B 1 238 ? -2.277 -12.375 -7.848 1 88.62 238 ILE B O 1
ATOM 4381 N N . GLY B 1 239 ? -2.746 -10.25 -7.457 1 90.69 239 GLY B N 1
ATOM 4382 C CA . GLY B 1 239 ? -4.09 -10.383 -8 1 90.69 239 GLY B CA 1
ATOM 4383 C C . GLY B 1 239 ? -4.113 -10.992 -9.391 1 90.69 239 GLY B C 1
ATOM 4384 O O . GLY B 1 239 ? -4.633 -12.094 -9.578 1 90.69 239 GLY B O 1
ATOM 4385 N N . PRO B 1 240 ? -3.461 -10.281 -10.25 1 93.94 240 PRO B N 1
ATOM 4386 C CA . PRO B 1 240 ? -3.424 -10.828 -11.609 1 93.94 240 PRO B CA 1
ATOM 4387 C C . PRO B 1 240 ? -2.787 -12.219 -11.664 1 93.94 240 PRO B C 1
ATOM 4389 O O . PRO B 1 240 ? -3.223 -13.07 -12.445 1 93.94 240 PRO B O 1
ATOM 4392 N N . LEU B 1 241 ? -1.814 -12.445 -10.945 1 90.44 241 LEU B N 1
ATOM 4393 C CA . LEU B 1 241 ? -1.117 -13.727 -10.961 1 90.44 241 LEU B CA 1
ATOM 4394 C C . LEU B 1 241 ? -2.072 -14.875 -10.633 1 90.44 241 LEU B C 1
ATOM 4396 O O . LEU B 1 241 ? -1.971 -15.953 -11.211 1 90.44 241 LEU B O 1
ATOM 4400 N N . ILE B 1 242 ? -2.99 -14.617 -9.758 1 89.25 242 ILE B N 1
ATOM 4401 C CA . ILE B 1 242 ? -3.824 -15.719 -9.281 1 89.25 242 ILE B CA 1
ATOM 4402 C C . ILE B 1 242 ? -5.129 -15.758 -10.078 1 89.25 242 ILE B C 1
ATOM 4404 O O . ILE B 1 242 ? -5.734 -16.828 -10.227 1 89.25 242 ILE B O 1
ATOM 4408 N N . TYR B 1 243 ? -5.578 -14.68 -10.625 1 94.19 243 TYR B N 1
ATOM 4409 C CA . TYR B 1 243 ? -6.918 -14.625 -11.203 1 94.19 243 TYR B CA 1
ATOM 4410 C C . TYR B 1 243 ? -6.859 -14.75 -12.719 1 94.19 243 TYR B C 1
ATOM 4412 O O . TYR B 1 243 ? -7.855 -15.094 -13.359 1 94.19 243 TYR B O 1
ATOM 4420 N N . VAL B 1 244 ? -5.68 -14.461 -13.297 1 95.62 244 VAL B N 1
ATOM 4421 C CA . VAL B 1 244 ? -5.551 -14.43 -14.75 1 95.62 244 VAL B CA 1
ATOM 4422 C C . VAL B 1 244 ? -4.52 -15.461 -15.195 1 95.62 244 VAL B C 1
ATOM 4424 O O . VAL B 1 244 ? -3.377 -15.453 -14.734 1 95.62 244 VAL B O 1
ATOM 4427 N N . TYR B 1 245 ? -4.91 -16.359 -16.172 1 92.75 245 TYR B N 1
ATOM 4428 C CA . TYR B 1 245 ? -3.932 -17.375 -16.547 1 92.75 245 TYR B CA 1
ATOM 4429 C C . TYR B 1 245 ? -3.729 -17.406 -18.047 1 92.75 245 TYR B C 1
ATOM 4431 O O . TYR B 1 245 ? -2.803 -18.062 -18.547 1 92.75 245 TYR B O 1
ATOM 4439 N N . SER B 1 246 ? -4.543 -16.688 -18.859 1 96 246 SER B N 1
ATOM 4440 C CA . SER B 1 246 ? -4.324 -16.594 -20.297 1 96 246 SER B CA 1
ATOM 4441 C C . SER B 1 246 ? -3.352 -15.477 -20.641 1 96 246 SER B C 1
ATOM 4443 O O . SER B 1 246 ? -3.49 -14.352 -20.141 1 96 246 SER B O 1
ATOM 4445 N N . VAL B 1 247 ? -2.49 -15.773 -21.562 1 95.56 247 VAL B N 1
ATOM 4446 C CA . VAL B 1 247 ? -1.426 -14.844 -21.938 1 95.56 247 VAL B CA 1
ATOM 4447 C C . VAL B 1 247 ? -2.029 -13.586 -22.547 1 95.56 247 VAL B C 1
ATOM 4449 O O . VAL B 1 247 ? -1.534 -12.484 -22.328 1 95.56 247 VAL B O 1
ATOM 4452 N N . ASP B 1 248 ? -3.078 -13.719 -23.234 1 96.94 248 ASP B N 1
ATOM 4453 C CA . ASP B 1 248 ? -3.705 -12.586 -23.906 1 96.94 248 ASP B CA 1
ATOM 4454 C C . ASP B 1 248 ? -4.273 -11.594 -22.891 1 96.94 248 ASP B C 1
ATOM 4456 O O . ASP B 1 248 ? -4.527 -10.438 -23.234 1 96.94 248 ASP B O 1
ATOM 4460 N N . LYS B 1 249 ? -4.508 -12.047 -21.672 1 97.75 249 LYS B N 1
ATOM 4461 C CA . LYS B 1 249 ? -5.121 -11.195 -20.656 1 97.75 249 LYS B CA 1
ATOM 4462 C C . LYS B 1 249 ? -4.094 -10.742 -19.625 1 97.75 249 LYS B C 1
ATOM 4464 O O . LYS B 1 249 ? -4.441 -10.055 -18.672 1 97.75 249 LYS B O 1
ATOM 4469 N N . TYR B 1 250 ? -2.861 -11.016 -19.844 1 96.75 250 TYR B N 1
ATOM 4470 C CA . TYR B 1 250 ? -1.821 -10.625 -18.891 1 96.75 250 TYR B CA 1
ATOM 4471 C C . TYR B 1 250 ? -1.687 -9.109 -18.812 1 96.75 250 TYR B C 1
ATOM 4473 O O . TYR B 1 250 ? -1.721 -8.43 -19.844 1 96.75 250 TYR B O 1
ATOM 4481 N N . PRO B 1 251 ? -1.629 -8.609 -17.562 1 96.19 251 PRO B N 1
ATOM 4482 C CA . PRO B 1 251 ? -1.204 -7.219 -17.438 1 96.19 251 PRO B CA 1
ATOM 4483 C C . PRO B 1 251 ? 0.304 -7.043 -17.594 1 96.19 251 PRO B C 1
ATOM 4485 O O . PRO B 1 251 ? 1.027 -8.023 -17.781 1 96.19 251 PRO B O 1
ATOM 4488 N N . ILE B 1 252 ? 0.76 -5.824 -17.5 1 93.19 252 ILE B N 1
ATOM 4489 C CA . ILE B 1 252 ? 2.156 -5.461 -17.719 1 93.19 252 ILE B CA 1
ATOM 4490 C C . ILE B 1 252 ? 3.043 -6.219 -16.734 1 93.19 252 ILE B C 1
ATOM 4492 O O . ILE B 1 252 ? 4.098 -6.738 -17.109 1 93.19 252 ILE B O 1
ATOM 4496 N N . ALA B 1 253 ? 2.629 -6.305 -15.492 1 90.44 253 ALA B N 1
ATOM 4497 C CA . ALA B 1 253 ? 3.445 -6.93 -14.461 1 90.44 253 ALA B CA 1
ATOM 4498 C C . ALA B 1 253 ? 3.709 -8.398 -14.781 1 90.44 253 ALA B C 1
ATOM 4500 O O . ALA B 1 253 ? 4.836 -8.875 -14.648 1 90.44 253 ALA B O 1
ATOM 4501 N N . LEU B 1 254 ? 2.73 -9.078 -15.227 1 91.75 254 LEU B N 1
ATOM 4502 C CA . LEU B 1 254 ? 2.881 -10.492 -15.57 1 91.75 254 LEU B CA 1
ATOM 4503 C C . LEU B 1 254 ? 3.646 -10.648 -16.875 1 91.75 254 LEU B C 1
ATOM 4505 O O . LEU B 1 254 ? 4.395 -11.609 -17.047 1 91.75 254 LEU B O 1
ATOM 4509 N N . ALA B 1 255 ? 3.428 -9.758 -17.781 1 92.19 255 ALA B N 1
ATOM 4510 C CA . ALA B 1 255 ? 4.172 -9.789 -19.031 1 92.19 255 ALA B CA 1
ATOM 4511 C C . ALA B 1 255 ? 5.672 -9.648 -18.797 1 92.19 255 ALA B C 1
ATOM 4513 O O . ALA B 1 255 ? 6.473 -10.367 -19.391 1 92.19 255 ALA B O 1
ATOM 4514 N N . LEU B 1 256 ? 6.008 -8.781 -17.953 1 89.62 256 LEU B N 1
ATOM 4515 C CA . LEU B 1 256 ? 7.414 -8.578 -17.625 1 89.62 256 LEU B CA 1
ATOM 4516 C C . LEU B 1 256 ? 7.984 -9.805 -16.906 1 89.62 256 LEU B C 1
ATOM 4518 O O . LEU B 1 256 ? 9.109 -10.227 -17.203 1 89.62 256 LEU B O 1
ATOM 4522 N N . LYS B 1 257 ? 7.211 -10.352 -15.992 1 86.62 257 LYS B N 1
ATOM 4523 C CA . LYS B 1 257 ? 7.648 -11.562 -15.297 1 86.62 257 LYS B CA 1
ATOM 4524 C C . LYS B 1 257 ? 7.883 -12.703 -16.281 1 86.62 257 LYS B C 1
ATOM 4526 O O . LYS B 1 257 ? 8.867 -13.438 -16.156 1 86.62 257 LYS B O 1
ATOM 4531 N N . MET B 1 258 ? 6.973 -12.859 -17.156 1 86.69 258 MET B N 1
ATOM 4532 C CA . MET B 1 258 ? 7.074 -13.914 -18.172 1 86.69 258 MET B CA 1
ATOM 4533 C C . MET B 1 258 ? 8.344 -13.75 -19 1 86.69 258 MET B C 1
ATOM 4535 O O . MET B 1 258 ? 8.969 -14.742 -19.391 1 86.69 258 MET B O 1
ATOM 4539 N N . SER B 1 259 ? 8.758 -12.578 -19.219 1 84.38 259 SER B N 1
ATOM 4540 C CA . SER B 1 259 ? 9.93 -12.297 -20.031 1 84.38 259 SER B CA 1
ATOM 4541 C C . SER B 1 259 ? 11.219 -12.656 -19.297 1 84.38 259 SER B C 1
ATOM 4543 O O . SER B 1 259 ? 12.242 -12.922 -19.922 1 84.38 259 SER B O 1
ATOM 4545 N N . ILE B 1 260 ? 11.203 -12.617 -18.016 1 81.38 260 ILE B N 1
ATOM 4546 C CA . ILE B 1 260 ? 12.367 -12.93 -17.203 1 81.38 260 ILE B CA 1
ATOM 4547 C C . ILE B 1 260 ? 12.516 -14.445 -17.078 1 81.38 260 ILE B C 1
ATOM 4549 O O . ILE B 1 260 ? 13.641 -14.961 -17.016 1 81.38 260 ILE B O 1
ATOM 4553 N N . ASP B 1 261 ? 11.445 -15.258 -16.922 1 70.5 261 ASP B N 1
ATOM 4554 C CA . ASP B 1 261 ? 11.438 -16.688 -16.672 1 70.5 261 ASP B CA 1
ATOM 4555 C C . ASP B 1 261 ? 12.008 -17.469 -17.859 1 70.5 261 ASP B C 1
ATOM 4557 O O . ASP B 1 261 ? 12.234 -18.672 -17.766 1 70.5 261 ASP B O 1
ATOM 4561 N N . VAL B 1 262 ? 12.5 -16.703 -18.75 1 60.72 262 VAL B N 1
ATOM 4562 C CA . VAL B 1 262 ? 13.062 -17.438 -19.891 1 60.72 262 VAL B CA 1
ATOM 4563 C C . VAL B 1 262 ? 14.414 -18.031 -19.5 1 60.72 262 VAL B C 1
ATOM 4565 O O . VAL B 1 262 ? 15.195 -17.406 -18.797 1 60.72 262 VAL B O 1
ATOM 4568 N N . THR B 1 263 ? 14.445 -19.469 -19.391 1 52.44 263 THR B N 1
ATOM 4569 C CA . THR B 1 263 ? 15.508 -20.375 -18.969 1 52.44 263 THR B CA 1
ATOM 4570 C C . THR B 1 263 ? 16.875 -19.859 -19.406 1 52.44 263 THR B C 1
ATOM 4572 O O . THR B 1 263 ? 17.828 -19.875 -18.625 1 52.44 263 THR B O 1
ATOM 4575 N N . GLU B 1 264 ? 17.078 -19.75 -20.75 1 57.66 264 GLU B N 1
ATOM 4576 C CA . GLU B 1 264 ? 18.438 -19.5 -21.219 1 57.66 264 GLU B CA 1
ATOM 4577 C C . GLU B 1 264 ? 18.594 -18.062 -21.703 1 57.66 264 GLU B C 1
ATOM 4579 O O . GLU B 1 264 ? 18 -17.656 -22.703 1 57.66 264 GLU B O 1
ATOM 4584 N N . GLY B 1 265 ? 19.375 -17.109 -20.891 1 72.44 265 GLY B N 1
ATOM 4585 C CA . GLY B 1 265 ? 19.859 -15.797 -21.281 1 72.44 265 GLY B CA 1
ATOM 4586 C C . GLY B 1 265 ? 18.75 -14.766 -21.422 1 72.44 265 GLY B C 1
ATOM 4587 O O . GLY B 1 265 ? 18.359 -14.414 -22.531 1 72.44 265 GLY B O 1
ATOM 4588 N N . ALA B 1 266 ? 18.172 -14.328 -20.359 1 78.88 266 ALA B N 1
ATOM 4589 C CA . ALA B 1 266 ? 17.094 -13.336 -20.375 1 78.88 266 ALA B CA 1
ATOM 4590 C C . ALA B 1 266 ? 17.516 -12.086 -21.125 1 78.88 266 ALA B C 1
ATOM 4592 O O . ALA B 1 266 ? 18.641 -11.609 -20.984 1 78.88 266 ALA B O 1
ATOM 4593 N N . PRO B 1 267 ? 16.641 -11.711 -22.125 1 89.62 267 PRO B N 1
ATOM 4594 C CA . PRO B 1 267 ? 16.891 -10.438 -22.812 1 89.62 267 PRO B CA 1
ATOM 4595 C C . PRO B 1 267 ? 16.688 -9.234 -21.891 1 89.62 267 PRO B C 1
ATOM 4597 O O . PRO B 1 267 ? 15.68 -8.531 -22.016 1 89.62 267 PRO B O 1
ATOM 4600 N N . TRP B 1 268 ? 17.656 -8.969 -21.203 1 89.88 268 TRP B N 1
ATOM 4601 C CA . TRP B 1 268 ? 17.547 -7.957 -20.156 1 89.88 268 TRP B CA 1
ATOM 4602 C C . TRP B 1 268 ? 17.328 -6.574 -20.75 1 89.88 268 TRP B C 1
ATOM 4604 O O . TRP B 1 268 ? 16.641 -5.734 -20.172 1 89.88 268 TRP B O 1
ATOM 4614 N N . ASN B 1 269 ? 18 -6.367 -21.828 1 93.12 269 ASN B N 1
ATOM 4615 C CA . ASN B 1 269 ? 17.812 -5.086 -22.516 1 93.12 269 ASN B CA 1
ATOM 4616 C C . ASN B 1 269 ? 16.344 -4.832 -22.844 1 93.12 269 ASN B C 1
ATOM 4618 O O . ASN B 1 269 ? 15.836 -3.734 -22.625 1 93.12 269 ASN B O 1
ATOM 4622 N N . GLU B 1 270 ? 15.641 -5.852 -23.297 1 93.5 270 GLU B N 1
ATOM 4623 C CA . GLU B 1 270 ? 14.227 -5.742 -23.641 1 93.5 270 GLU B CA 1
ATOM 4624 C C . GLU B 1 270 ? 13.367 -5.559 -22.391 1 93.5 270 GLU B C 1
ATOM 4626 O O . GLU B 1 270 ? 12.461 -4.723 -22.375 1 93.5 270 GLU B O 1
ATOM 4631 N N . ILE B 1 271 ? 13.711 -6.301 -21.422 1 92.25 271 ILE B N 1
ATOM 4632 C CA . ILE B 1 271 ? 12.945 -6.277 -20.172 1 92.25 271 ILE B CA 1
ATOM 4633 C C . ILE B 1 271 ? 13.07 -4.906 -19.516 1 92.25 271 ILE B C 1
ATOM 4635 O O . ILE B 1 271 ? 12.07 -4.312 -19.109 1 92.25 271 ILE B O 1
ATOM 4639 N N . LEU B 1 272 ? 14.258 -4.391 -19.469 1 93 272 LEU B N 1
ATOM 4640 C CA . LEU B 1 272 ? 14.5 -3.1 -18.844 1 93 272 LEU B CA 1
ATOM 4641 C C . LEU B 1 272 ? 13.906 -1.969 -19.672 1 93 272 LEU B C 1
ATOM 4643 O O . LEU B 1 272 ? 13.438 -0.968 -19.125 1 93 272 LEU B O 1
ATOM 4647 N N . ALA B 1 273 ? 13.922 -2.107 -20.938 1 94.75 273 ALA B N 1
ATOM 4648 C CA . ALA B 1 273 ? 13.273 -1.138 -21.812 1 94.75 273 ALA B CA 1
ATOM 4649 C C . ALA B 1 273 ? 11.766 -1.106 -21.578 1 94.75 273 ALA B C 1
ATOM 4651 O O . ALA B 1 273 ? 11.18 -0.032 -21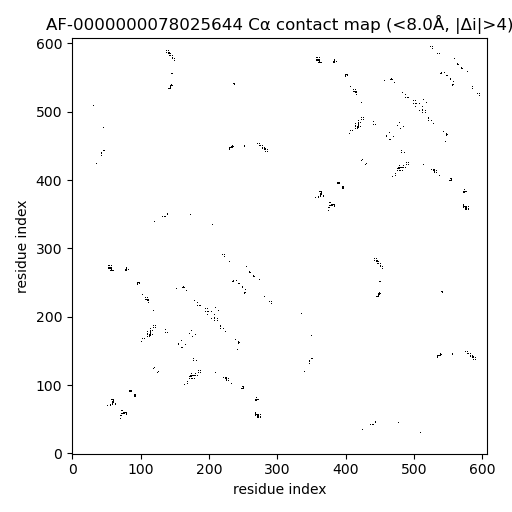.438 1 94.75 273 ALA B O 1
ATOM 4652 N N . MET B 1 274 ? 11.18 -2.273 -21.516 1 93 274 MET B N 1
ATOM 4653 C CA . MET B 1 274 ? 9.742 -2.354 -21.312 1 93 274 MET B CA 1
ATOM 4654 C C . MET B 1 274 ? 9.375 -1.871 -19.906 1 93 274 MET B C 1
ATOM 4656 O O . MET B 1 274 ? 8.344 -1.228 -19.719 1 93 274 MET B O 1
ATOM 4660 N N . ALA B 1 275 ? 10.188 -2.203 -18.953 1 92.31 275 ALA B N 1
ATOM 4661 C CA . ALA B 1 275 ? 9.984 -1.678 -17.609 1 92.31 275 ALA B CA 1
ATOM 4662 C C . ALA B 1 275 ? 10.008 -0.152 -17.594 1 92.31 275 ALA B C 1
ATOM 4664 O O . ALA B 1 275 ? 9.195 0.483 -16.922 1 92.31 275 ALA B O 1
ATOM 4665 N N . SER B 1 276 ? 10.898 0.411 -18.375 1 92.75 276 SER B N 1
ATOM 4666 C CA . SER B 1 276 ? 11 1.862 -18.469 1 92.75 276 SER B CA 1
ATOM 4667 C C . SER B 1 276 ? 9.727 2.473 -19.047 1 92.75 276 SER B C 1
ATOM 4669 O O . SER B 1 276 ? 9.242 3.486 -18.547 1 92.75 276 SER B O 1
ATOM 4671 N N . ILE B 1 277 ? 9.188 1.803 -19.953 1 92.88 277 ILE B N 1
ATOM 4672 C CA . ILE B 1 277 ? 7.969 2.287 -20.578 1 92.88 277 ILE B CA 1
ATOM 4673 C C . ILE B 1 277 ? 6.785 2.125 -19.625 1 92.88 277 ILE B C 1
ATOM 4675 O O . ILE B 1 277 ? 5.867 2.949 -19.625 1 92.88 277 ILE B O 1
ATOM 4679 N N . SER B 1 278 ? 6.805 1.12 -18.859 1 92.12 278 SER B N 1
ATOM 4680 C CA . SER B 1 278 ? 5.699 0.771 -17.969 1 92.12 278 SER B CA 1
ATOM 4681 C C . SER B 1 278 ? 5.492 1.833 -16.906 1 92.12 278 SER B C 1
ATOM 4683 O O . SER B 1 278 ? 4.441 1.873 -16.25 1 92.12 278 SER B O 1
ATOM 4685 N N . ILE B 1 279 ? 6.453 2.688 -16.688 1 90.69 279 ILE B N 1
ATOM 4686 C CA . ILE B 1 279 ? 6.344 3.719 -15.664 1 90.69 279 ILE B CA 1
ATOM 4687 C C . ILE B 1 279 ? 5.574 4.918 -16.219 1 90.69 279 ILE B C 1
ATOM 4689 O O . ILE B 1 279 ? 5.121 5.777 -15.461 1 90.69 279 ILE B O 1
ATOM 4693 N N . LEU B 1 280 ? 5.34 4.996 -17.469 1 90.12 280 LEU B N 1
ATOM 4694 C CA . LEU B 1 280 ? 4.801 6.168 -18.156 1 90.12 280 LEU B CA 1
ATOM 4695 C C . LEU B 1 280 ? 3.406 6.504 -17.625 1 90.12 280 LEU B C 1
ATOM 4697 O O . LEU B 1 280 ? 3.119 7.664 -17.312 1 90.12 280 LEU B O 1
ATOM 4701 N N . PRO B 1 281 ? 2.477 5.539 -17.484 1 89.94 281 PRO B N 1
ATOM 4702 C CA . PRO B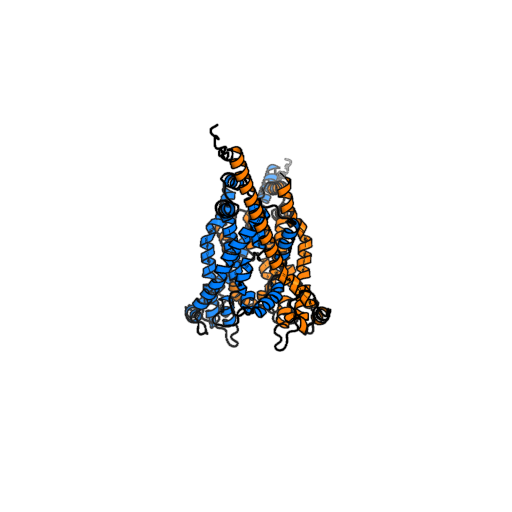 1 281 ? 1.149 5.891 -16.969 1 89.94 281 PRO B CA 1
ATOM 4703 C C . PRO B 1 281 ? 1.2 6.539 -15.586 1 89.94 281 PRO B C 1
ATOM 4705 O O . PRO B 1 281 ? 0.447 7.473 -15.312 1 89.94 281 PRO B O 1
ATOM 4708 N N . SER B 1 282 ? 2.076 6.055 -14.82 1 86.75 282 SER B N 1
ATOM 4709 C CA . SER B 1 282 ? 2.205 6.605 -13.477 1 86.75 282 SER B CA 1
ATOM 4710 C C . SER B 1 282 ? 2.797 8.008 -13.5 1 86.75 282 SER B C 1
ATOM 4712 O O . SER B 1 282 ? 2.381 8.883 -12.734 1 86.75 282 SER B O 1
ATOM 4714 N N . ILE B 1 283 ? 3.732 8.234 -14.383 1 84.19 283 ILE B N 1
ATOM 4715 C CA . ILE B 1 283 ? 4.328 9.555 -14.539 1 84.19 283 ILE B CA 1
ATOM 4716 C C . ILE B 1 283 ? 3.273 10.547 -15.031 1 84.19 283 ILE B C 1
ATOM 4718 O O . ILE B 1 283 ? 3.203 11.68 -14.555 1 84.19 283 ILE B O 1
ATOM 4722 N N . ILE B 1 284 ? 2.484 10.125 -15.883 1 87.62 284 ILE B N 1
ATOM 4723 C CA . ILE B 1 284 ? 1.436 10.969 -16.438 1 87.62 284 ILE B CA 1
ATOM 4724 C C . ILE B 1 284 ? 0.443 11.352 -15.352 1 87.62 284 ILE B C 1
ATOM 4726 O O . ILE B 1 284 ? 0.103 12.531 -15.195 1 87.62 284 ILE B O 1
ATOM 4730 N N . ILE B 1 285 ? 0.014 10.414 -14.609 1 83.44 285 ILE B N 1
ATOM 4731 C CA . ILE B 1 285 ? -0.952 10.672 -13.547 1 83.44 285 ILE B CA 1
ATOM 4732 C C . ILE B 1 285 ? -0.332 11.594 -12.5 1 83.44 285 ILE B C 1
ATOM 4734 O O . ILE B 1 285 ? -1.02 12.438 -11.922 1 83.44 285 ILE B O 1
ATOM 4738 N N . PHE B 1 286 ? 0.908 11.383 -12.234 1 76.06 286 PHE B N 1
ATOM 4739 C C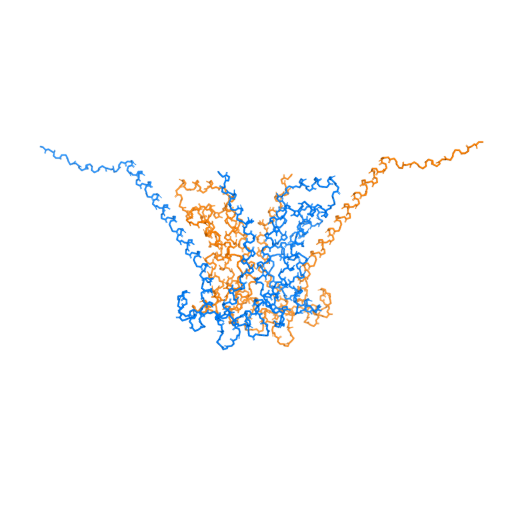A . PHE B 1 286 ? 1.616 12.227 -11.289 1 76.06 286 PHE B CA 1
ATOM 4740 C C . PHE B 1 286 ? 1.6 13.68 -11.742 1 76.06 286 PHE B C 1
ATOM 4742 O O . PHE B 1 286 ? 1.297 14.586 -10.953 1 76.06 286 PHE B O 1
ATOM 4749 N N . PHE B 1 287 ? 1.921 13.898 -12.914 1 79.75 287 PHE B N 1
ATOM 4750 C CA . PHE B 1 287 ? 2.002 15.266 -13.422 1 79.75 287 PHE B CA 1
ATOM 4751 C C . PHE B 1 287 ? 0.625 15.914 -13.445 1 79.75 287 PHE B C 1
ATOM 4753 O O . PHE B 1 287 ? 0.501 17.125 -13.211 1 79.75 287 PHE B O 1
ATOM 4760 N N . LEU B 1 288 ? -0.359 15.133 -13.586 1 80 288 LEU B N 1
ATOM 4761 C CA . LEU B 1 288 ? -1.721 15.656 -13.594 1 80 288 LEU B CA 1
ATOM 4762 C C . LEU B 1 288 ? -2.18 16 -12.18 1 80 288 LEU B C 1
ATOM 4764 O O . LEU B 1 288 ? -2.961 16.938 -11.984 1 80 288 LEU B O 1
ATOM 4768 N N . ALA B 1 289 ? -1.659 15.312 -11.25 1 76 289 ALA B N 1
ATOM 4769 C CA . ALA B 1 289 ? -2.146 15.453 -9.883 1 76 289 ALA B CA 1
ATOM 4770 C C . ALA B 1 289 ? -1.235 16.359 -9.062 1 76 289 ALA B C 1
ATOM 4772 O O . ALA B 1 289 ? -1.599 16.797 -7.961 1 76 289 ALA B O 1
ATOM 4773 N N . GLN B 1 290 ? -0.033 16.594 -9.547 1 74.44 290 GLN B N 1
ATOM 4774 C CA . GLN B 1 290 ? 1.009 17.281 -8.789 1 74.44 290 GLN B CA 1
ATOM 4775 C C . GLN B 1 290 ? 0.508 18.625 -8.25 1 74.44 290 GLN B C 1
ATOM 4777 O O . GLN B 1 290 ? 0.923 19.062 -7.172 1 74.44 290 GLN B O 1
ATOM 4782 N N . ARG B 1 291 ? -0.359 19.297 -8.883 1 74.12 291 ARG B N 1
ATOM 4783 C CA . ARG B 1 291 ? -0.822 20.609 -8.438 1 74.12 291 ARG B CA 1
ATOM 4784 C C . ARG B 1 291 ? -1.65 20.484 -7.16 1 74.12 291 ARG B C 1
ATOM 4786 O O . ARG B 1 291 ? -1.689 21.406 -6.352 1 74.12 291 ARG B O 1
ATOM 4793 N N . TYR B 1 292 ? -2.205 19.391 -7.008 1 67.44 292 TYR B N 1
ATOM 4794 C CA . TYR B 1 292 ? -3.055 19.188 -5.84 1 67.44 292 TYR B CA 1
ATOM 4795 C C . TYR B 1 292 ? -2.229 18.797 -4.625 1 67.44 292 TYR B C 1
ATOM 4797 O O . TYR B 1 292 ? -2.664 18.969 -3.484 1 67.44 292 TYR B O 1
ATOM 4805 N N . PHE B 1 293 ? -1.031 18.266 -4.855 1 62.91 293 PHE B N 1
ATOM 4806 C CA . PHE B 1 293 ? -0.163 17.859 -3.758 1 62.91 293 PHE B CA 1
ATOM 4807 C C . PHE B 1 293 ? 0.804 18.969 -3.387 1 62.91 293 PHE B C 1
ATOM 4809 O O . PHE B 1 293 ? 1.16 19.141 -2.217 1 62.91 293 PHE B O 1
ATOM 4816 N N . VAL B 1 294 ? 1.356 19.625 -4.32 1 57 294 VAL B N 1
ATOM 4817 C CA . VAL B 1 294 ? 2.377 20.641 -4.098 1 57 294 VAL B CA 1
ATOM 4818 C C . VAL B 1 294 ? 1.744 21.891 -3.473 1 57 294 VAL B C 1
ATOM 4820 O O . VAL B 1 294 ? 2.375 22.578 -2.664 1 57 294 VAL B O 1
ATOM 4823 N N . GLN B 1 295 ? 0.571 22.172 -3.799 1 52.16 295 GLN B N 1
ATOM 4824 C CA . GLN B 1 295 ? -0.017 23.359 -3.166 1 52.16 295 GLN B CA 1
ATOM 4825 C C . GLN B 1 295 ? -0.115 23.172 -1.654 1 52.16 295 GLN B C 1
ATOM 4827 O O . GLN B 1 295 ? -0.051 24.141 -0.903 1 52.16 295 GLN B O 1
ATOM 4832 N N . GLY B 1 296 ? -0.242 22.031 -1.239 1 46.09 296 GLY B N 1
ATOM 4833 C CA . GLY B 1 296 ? -0.218 21.875 0.207 1 46.09 296 GLY B CA 1
ATOM 4834 C C . GLY B 1 296 ? 1.101 22.297 0.829 1 46.09 296 GLY B C 1
ATOM 4835 O O . GLY B 1 296 ? 1.135 22.766 1.969 1 46.09 296 GLY B O 1
ATOM 4836 N N . VAL B 1 297 ? 2.26 22.172 0.134 1 46.81 297 VAL B N 1
ATOM 4837 C CA . VAL B 1 297 ? 3.576 22.547 0.636 1 46.81 297 VAL B CA 1
ATOM 4838 C C . VAL B 1 297 ? 3.738 24.062 0.567 1 46.81 297 VAL B C 1
ATOM 4840 O O . VAL B 1 297 ? 4.324 24.672 1.465 1 46.81 297 VAL B O 1
ATOM 4843 N N . THR B 1 298 ? 3.342 24.703 -0.474 1 45.09 298 THR B N 1
ATOM 4844 C CA . THR B 1 298 ? 3.562 26.141 -0.644 1 45.09 298 THR B CA 1
ATOM 4845 C C . THR B 1 298 ? 2.652 26.938 0.282 1 45.09 298 THR B C 1
ATOM 4847 O O . THR B 1 298 ? 2.99 28.062 0.678 1 45.09 298 THR B O 1
ATOM 4850 N N . SER B 1 299 ? 1.525 26.484 0.527 1 41.81 299 SER B N 1
ATOM 4851 C CA . SER B 1 299 ? 0.638 27.344 1.301 1 41.81 299 SER B CA 1
ATOM 4852 C C . SER B 1 299 ? 1.081 27.422 2.758 1 41.81 299 SER B C 1
ATOM 4854 O O . SER B 1 299 ? 0.793 28.406 3.443 1 41.81 299 SER B O 1
ATOM 4856 N N . SER B 1 300 ? 1.629 26.375 3.27 1 39.03 300 SER B N 1
ATOM 4857 C CA . SER B 1 300 ? 2.008 26.531 4.668 1 39.03 300 SER B CA 1
ATOM 4858 C C . SER B 1 300 ? 3.197 27.469 4.816 1 39.03 300 SER B C 1
ATOM 4860 O O . SER B 1 300 ? 3.508 27.922 5.922 1 39.03 300 SER B O 1
ATOM 4862 N N . GLY B 1 301 ? 4.078 27.641 3.875 1 37.06 301 GLY B N 1
ATOM 4863 C CA . GLY B 1 301 ? 5.184 28.562 4.012 1 37.06 301 GLY B CA 1
ATOM 4864 C C . GLY B 1 301 ? 4.742 30.016 4.055 1 37.06 301 GLY B C 1
ATOM 4865 O O . GLY B 1 301 ? 5.508 30.891 4.465 1 37.06 301 GLY B O 1
ATOM 4866 N N . ILE B 1 302 ? 3.846 30.391 3.186 1 34.72 302 ILE B N 1
ATOM 4867 C CA . ILE B 1 302 ? 3.738 31.828 3.023 1 34.72 302 ILE B CA 1
ATOM 4868 C C . ILE B 1 302 ? 2.969 32.438 4.199 1 34.72 302 ILE B C 1
ATOM 4870 O O . ILE B 1 302 ? 2.799 33.656 4.289 1 34.72 302 ILE B O 1
ATOM 4874 N N . LYS B 1 303 ? 2.125 31.734 4.945 1 36.53 303 LYS B N 1
ATOM 4875 C CA . LYS B 1 303 ? 1.473 32.688 5.836 1 36.53 303 LYS B CA 1
ATOM 4876 C C . LYS B 1 303 ? 2.4 33.094 6.977 1 36.53 303 LYS B C 1
ATOM 4878 O O . LYS B 1 303 ? 1.96 33.719 7.949 1 36.53 303 LYS B O 1
ATOM 4883 N N . GLY B 1 304 ? 3.701 32.812 7 1 29.8 304 GLY B N 1
ATOM 4884 C CA . GLY B 1 304 ? 4.406 33.719 7.902 1 29.8 304 GLY B CA 1
ATOM 4885 C C . GLY B 1 304 ? 4.734 35.062 7.277 1 29.8 304 GLY B C 1
ATOM 4886 O O . GLY B 1 304 ? 4.746 35.188 6.051 1 29.8 304 GLY B O 1
#

Organism: NCBI:txid82991

Solvent-accessible surface area (backbone atoms only — not comparable to full-atom values): 32546 Å² total; per-residue (Å²): 136,82,80,74,80,75,73,68,72,69,68,73,46,73,64,51,53,48,50,50,51,51,49,51,53,51,50,52,48,50,51,53,50,49,51,50,48,51,50,50,52,50,35,51,50,60,60,43,40,50,57,53,41,32,56,29,37,15,26,19,46,60,80,48,51,82,74,43,89,62,62,69,52,90,58,70,42,62,57,15,50,57,52,28,37,45,40,98,56,100,48,40,44,66,53,19,49,50,42,37,48,66,34,36,52,53,25,27,54,28,34,53,54,27,17,49,53,53,15,49,48,64,57,72,45,91,54,87,64,45,68,58,53,50,49,49,41,54,51,59,52,44,43,41,58,61,51,53,43,56,47,46,47,53,51,36,52,74,69,65,43,53,63,42,57,53,76,73,20,53,58,24,57,50,40,61,57,26,60,54,22,50,53,47,24,57,54,51,64,72,46,80,60,61,67,55,52,53,41,42,74,73,64,44,51,73,67,51,38,41,62,74,46,48,45,65,70,39,41,69,60,49,51,50,46,42,51,51,41,41,38,52,47,67,38,52,52,65,60,53,63,75,33,39,79,53,76,91,64,32,29,48,64,53,50,54,49,59,55,55,67,44,84,80,76,51,58,50,12,21,51,32,22,45,38,55,56,65,40,46,67,39,52,52,52,44,67,72,45,41,67,74,58,48,50,63,59,56,57,68,61,57,78,108,137,82,80,73,79,75,74,68,71,70,67,72,46,74,64,52,52,49,50,51,51,52,49,51,51,51,49,51,50,51,51,53,50,50,50,50,48,50,50,51,51,52,36,52,51,58,62,44,40,50,59,53,41,32,55,29,36,15,28,19,45,61,80,48,52,83,72,45,89,63,63,67,53,91,57,71,42,62,57,15,49,57,53,28,38,45,40,96,55,99,49,42,44,65,54,20,48,50,42,38,48,66,34,36,53,52,26,27,54,28,33,53,53,26,16,49,52,52,15,50,48,65,56,71,44,92,54,85,64,44,68,58,54,50,49,50,42,54,52,57,52,46,43,40,60,61,51,53,42,54,47,45,48,53,52,37,50,75,69,65,43,53,61,43,56,53,74,73,20,52,56,23,58,49,39,61,58,28,60,55,22,51,52,46,25,56,53,51,64,72,47,79,62,61,67,56,51,52,41,43,72,74,65,46,50,73,66,52,38,42,63,73,46,48,45,65,70,38,42,70,61,50,51,51,47,42,51,50,42,41,40,51,48,67,38,53,51,64,60,53,64,74,34,38,79,51,77,91,64,31,29,48,65,53,50,54,51,59,54,54,68,45,84,81,77,52,58,50,14,21,52,32,24,45,40,55,55,66,41,47,67,40,52,51,51,44,66,71,45,42,68,72,58,49,48,63,62,56,57,68,60,58,77,107

Sequence (608 aa):
MADIPTNQLGSPSQTDLAEQEIARTLRREKISRTIRYIVLVIVGLLMLYPLVWMFSAAFKPNHEIFTTLGLWPSNPTSDGFVNGWKTGTEYTFGHYMWNTMQYVIPKVLLTIISSTIVAYGFARFDIPFKKFWFATLITTMLLPSTVLLIPQYLMFREMGMLNSYLPLWLPMAFATQGFFVFMLIQFLRGVPRDMEEAAQIDGCNSFQVLWYVVVPILKPAIISVALFQFMWSMNDFIGPLIYVYSVDKYPIALALKMSIDVTEGAPWNEILAMASISILPSIIIFFLAQRYFVQGVTSSGIKGMADIPTNQLGSPSQTDLAEQEIARTLRREKISRTIRYIVLVIVGLLMLYPLVWMFSAAFKPNHEIFTTLGLWPSNPTSDGFVNGWKTGTEYTFGHYMWNTMQYVIPKVLLTIISSTIVAYGFARFDIPFKKFWFATLITTMLLPSTVLLIPQYLMFREMGMLNSYLPLWLPMAFATQGFFVFMLIQFLRGVPRDMEEAAQIDGCNSFQVLWYVVVPILKPAIISVALFQFMWSMNDFIGPLIYVYSVDKYPIALALKMSIDVTEGAPWNEILAMASISILPSIIIFFLAQRYFVQGVTSSGIKG

Radius of gyration: 30.29 Å; Cα contacts (8 Å, |Δi|>4): 655; chains: 2; bounding box: 153×82×68 Å

pLDDT: mean 84.53, std 14.03, range [29.8, 98.12]

Nearest PDB structures (foldseek):
  8ja7-assembly1_B  TM=8.001E-01  e=1.644E-11  Mycobacterium tuberculosis H37Rv
  7cad-assembly1_B  TM=8.100E-01  e=3.524E-11  Mycolicibacterium smegmatis MC2 155
  4jbw-assembly2_I  TM=8.581E-01  e=1.480E-10  Escherichia coli K-12
  8hpn-assembly1_B  TM=8.178E-01  e=1.131E-10  Mycolicibacterium smegmatis MC2 155
  8y5f-assembly1_C  TM=8.557E-01  e=1.614E-07  Escherichia coli

Foldseek 3Di:
DPPPPPPPPPPQDPVNVVVVVVVVVVVVVVVVVVVVVVVVVVVVCVVCVVVLLLVLLLQEALVCSPVDPDSHHPRGDNCLVVDLQCAPDNHGLVLQAVLLCVQLVLQLVLLLVQLLVLLLCLQPHDDVVSVVVVVVLVVLLPDDVVVVVVVLLVVCVVVVNFQDSCSVRVVSNNNSNSVLSVLLNVQSNPDDCVQLVVVVVVPDDPVRSSVPPVCVSCVLSSLVSSLVSSVVSLVDDVVCVSRRDDPSSHHSNVSLVVQQPPPPRRRSSNSSSSVSVSCVVNVVSCVVCVVSVVVVVVVVPPVD/DPPPPPPPVPPQDPVNVVVVVVVVVVVVVVVVVVVVVVVVVVVVCVVCVVVLQLVLLLQEALVCSPVDPDSHHPHGDNCLVVDLQCAPDNHGLVLQAVLLCVLLVLQLVLLLVQLLVLLLCLQPHDDVVSVVVVVVLVVLLPDDVVVVVVVLLVVCVVVVNFQDSCSVRVVSNNNSNSVLSVLLNVQSNPDDCVQLVVVVVVPDDPVRSSVPPVCVSCVLSSLVSSLVSSVVSLVDDVVCVSRHDDPSSHHSNVSLVVQQPPPPRRRSSNSSSSVSVSCVVNVVSCVVCVVSVVVVVVVVPPVD